Protein AF-F9D6X0-F1 (afdb_monomer_lite)

Structure (mmCIF, N/CA/C/O backbone):
data_AF-F9D6X0-F1
#
_entry.id   AF-F9D6X0-F1
#
loop_
_atom_site.group_PDB
_atom_site.id
_atom_site.type_symbol
_atom_site.label_atom_id
_atom_site.label_alt_id
_atom_site.label_comp_id
_atom_site.label_asym_id
_atom_site.label_entity_id
_atom_site.label_seq_id
_atom_site.pdbx_PDB_ins_code
_atom_site.Cartn_x
_atom_site.Cartn_y
_atom_site.Cartn_z
_atom_site.occupancy
_atom_site.B_iso_or_equiv
_atom_site.auth_seq_id
_atom_site.auth_comp_id
_atom_site.auth_asym_id
_atom_site.auth_atom_id
_atom_site.pdbx_PDB_model_num
ATOM 1 N N . MET A 1 1 ? -23.586 47.865 12.884 1.00 28.66 1 MET A N 1
ATOM 2 C CA . MET A 1 1 ? -23.422 48.313 14.283 1.00 28.66 1 MET A CA 1
ATOM 3 C C . MET A 1 1 ? -22.498 47.342 14.987 1.00 28.66 1 MET A C 1
ATOM 5 O O . MET A 1 1 ? -22.670 46.139 14.866 1.00 28.66 1 MET A O 1
ATOM 9 N N . THR A 1 2 ? -21.475 47.896 15.617 1.00 25.75 2 THR A N 1
ATOM 10 C CA . THR A 1 2 ? -20.322 47.246 16.238 1.00 25.75 2 THR A CA 1
ATOM 11 C C . THR A 1 2 ? -20.750 46.391 17.432 1.00 25.75 2 THR A C 1
ATOM 13 O O . THR A 1 2 ? -21.315 46.924 18.386 1.00 25.75 2 THR A O 1
ATOM 16 N N . PHE A 1 3 ? -20.469 45.086 17.417 1.00 23.34 3 PHE A N 1
ATOM 17 C CA . PHE A 1 3 ? -20.586 44.270 18.626 1.00 23.34 3 PHE A CA 1
ATOM 18 C C . PHE A 1 3 ? -19.371 44.542 19.520 1.00 23.34 3 PHE A C 1
ATOM 20 O O . PHE A 1 3 ? -18.230 44.254 19.158 1.00 23.34 3 PHE A O 1
ATOM 27 N N . LYS A 1 4 ? -19.628 45.164 20.675 1.00 22.50 4 LYS A N 1
ATOM 28 C CA . LYS A 1 4 ? -18.658 45.368 21.754 1.00 22.50 4 LYS A CA 1
ATOM 29 C C . LYS A 1 4 ? -18.227 44.008 22.311 1.00 22.50 4 LYS A C 1
ATOM 31 O O . LYS A 1 4 ? -19.067 43.240 22.768 1.00 22.50 4 LYS A O 1
ATOM 36 N N . LYS A 1 5 ? -16.914 43.755 22.328 1.00 24.41 5 LYS A N 1
ATOM 37 C CA . LYS A 1 5 ? -16.290 42.782 23.233 1.00 24.41 5 LYS A CA 1
ATOM 38 C C . LYS A 1 5 ? -16.561 43.239 24.668 1.00 24.41 5 LYS A C 1
ATOM 40 O O . LYS A 1 5 ? -16.053 44.281 25.074 1.00 24.41 5 LYS A O 1
ATOM 45 N N . SER A 1 6 ? -17.324 42.458 25.420 1.00 21.58 6 SER A N 1
ATOM 46 C CA . SER A 1 6 ? -17.328 42.538 26.879 1.00 21.58 6 SER A CA 1
ATOM 47 C C . SER A 1 6 ? -16.415 41.434 27.394 1.00 21.58 6 SER A C 1
ATOM 49 O O . SER A 1 6 ? -16.789 40.266 27.398 1.00 21.58 6 SER A O 1
ATOM 51 N N . ILE A 1 7 ? -15.194 41.810 27.770 1.00 24.33 7 ILE A N 1
ATOM 52 C CA . ILE A 1 7 ? -14.338 41.000 28.634 1.00 24.33 7 ILE A CA 1
ATOM 53 C C . ILE A 1 7 ? -14.824 41.292 30.053 1.00 24.33 7 ILE A C 1
ATOM 55 O O . ILE A 1 7 ? -14.759 42.437 30.498 1.00 24.33 7 ILE A O 1
ATOM 59 N N . VAL A 1 8 ? -15.348 40.281 30.738 1.00 20.92 8 VAL A N 1
ATOM 60 C CA . VAL A 1 8 ? -15.659 40.366 32.166 1.00 20.92 8 VAL A CA 1
ATOM 61 C C . VAL A 1 8 ? -14.610 39.532 32.888 1.00 20.92 8 VAL A C 1
ATOM 63 O O . VAL A 1 8 ? -14.590 38.313 32.758 1.00 20.92 8 VAL A O 1
ATOM 66 N N . ILE A 1 9 ? -13.703 40.215 33.587 1.00 21.69 9 ILE A N 1
ATOM 67 C CA . ILE A 1 9 ? -12.694 39.621 34.468 1.00 21.69 9 ILE A CA 1
ATOM 68 C C . ILE A 1 9 ? -13.285 39.623 35.875 1.00 21.69 9 ILE A C 1
ATOM 70 O O . ILE A 1 9 ? -13.625 40.686 36.394 1.00 21.69 9 ILE A O 1
ATOM 74 N N . PHE A 1 10 ? -13.378 38.452 36.498 1.00 21.53 10 PHE A N 1
ATOM 75 C CA . PHE A 1 10 ? -13.545 38.344 37.943 1.00 21.53 10 PHE A CA 1
ATOM 76 C C . PHE A 1 10 ? -12.227 37.856 38.538 1.00 21.53 10 PHE A C 1
ATOM 78 O O . PHE A 1 10 ? -11.863 36.693 38.396 1.00 21.53 10 PHE A O 1
ATOM 85 N N . SER A 1 11 ? -11.512 38.761 39.204 1.00 24.12 11 SER A N 1
ATOM 86 C CA . SER A 1 11 ? -10.397 38.411 40.081 1.00 24.12 11 SER A CA 1
ATOM 87 C C . SER A 1 11 ? -10.957 38.191 41.481 1.00 24.12 11 SER A C 1
ATOM 89 O O . SER A 1 11 ? -11.376 39.145 42.136 1.00 24.12 11 SER A O 1
ATOM 91 N N . LEU A 1 12 ? -10.969 36.942 41.945 1.00 21.81 12 LEU A N 1
ATOM 92 C CA . LEU A 1 12 ? -11.219 36.622 43.347 1.00 21.81 12 LEU A CA 1
ATOM 93 C C . LEU A 1 12 ? -9.995 35.892 43.904 1.00 21.81 12 LEU A C 1
ATOM 95 O O . LEU A 1 12 ? -9.824 34.690 43.725 1.00 21.81 12 LEU A O 1
ATOM 99 N N . LEU A 1 13 ? -9.128 36.658 44.569 1.00 24.78 13 LEU A N 1
ATOM 100 C CA . LEU A 1 13 ? -8.065 36.131 45.416 1.00 24.78 13 LEU A CA 1
ATOM 101 C C . LEU A 1 13 ? -8.714 35.573 46.689 1.00 24.78 13 LEU A C 1
ATOM 103 O O . LEU A 1 13 ? -9.189 36.335 47.530 1.00 24.78 13 LEU A O 1
ATOM 107 N N . ILE A 1 14 ? -8.709 34.252 46.850 1.00 22.80 14 ILE A N 1
ATOM 108 C CA . ILE A 1 14 ? -8.888 33.621 48.159 1.00 22.80 14 ILE A CA 1
ATOM 109 C C . ILE A 1 14 ? -7.628 32.805 48.421 1.00 22.80 14 ILE A C 1
ATOM 111 O O . ILE A 1 14 ? -7.392 31.774 47.794 1.00 22.80 14 ILE A O 1
ATOM 115 N N . GLY A 1 15 ? -6.795 33.297 49.340 1.00 24.33 15 GLY A N 1
ATOM 116 C CA . GLY A 1 15 ? -5.693 32.520 49.887 1.00 24.33 15 GLY A CA 1
ATOM 117 C C . GLY A 1 15 ? -6.257 31.272 50.556 1.00 24.33 15 GLY A C 1
ATOM 118 O O . GLY A 1 15 ? -7.020 31.369 51.517 1.00 24.33 15 GLY A O 1
ATOM 119 N N . CYS A 1 16 ? -5.906 30.099 50.040 1.00 24.83 16 CYS A N 1
ATOM 120 C CA . CYS A 1 16 ? -6.274 28.845 50.675 1.00 24.83 16 CYS A CA 1
ATOM 121 C C . CYS A 1 16 ? -5.326 28.614 51.854 1.00 24.83 16 CYS A C 1
ATOM 123 O O . CYS A 1 16 ? -4.213 28.118 51.702 1.00 24.83 16 CYS A O 1
ATOM 125 N N . ILE A 1 17 ? -5.777 29.008 53.046 1.00 25.31 17 ILE A N 1
ATOM 126 C CA . ILE A 1 17 ? -5.298 28.420 54.294 1.00 25.31 17 ILE A CA 1
ATOM 127 C C . ILE A 1 17 ? -5.676 26.940 54.225 1.00 25.31 17 ILE A C 1
ATOM 129 O O . ILE A 1 17 ? -6.843 26.604 54.011 1.00 25.31 17 ILE A O 1
ATOM 133 N N . GLY A 1 18 ? -4.675 26.072 54.367 1.00 33.41 18 GLY A N 1
ATOM 134 C CA . GLY A 1 18 ? -4.860 24.631 54.394 1.00 33.41 18 GLY A CA 1
ATOM 135 C C . GLY A 1 18 ? -5.941 24.241 55.396 1.00 33.41 18 GLY A C 1
ATOM 136 O O . GLY A 1 18 ? -5.842 24.520 56.590 1.00 33.41 18 GLY A O 1
ATOM 137 N N . SER A 1 19 ? -6.970 23.570 54.899 1.00 26.70 19 SER A N 1
ATOM 138 C CA . SER A 1 19 ? -7.817 22.719 55.717 1.00 26.70 19 SER A CA 1
ATOM 139 C C . SER A 1 19 ? -7.906 21.369 55.020 1.00 26.70 19 SER A C 1
ATOM 141 O O . SER A 1 19 ? -8.426 21.237 53.916 1.00 26.70 19 SER A O 1
ATOM 143 N N . ASN A 1 20 ? -7.313 20.371 55.674 1.00 36.53 20 ASN A N 1
ATOM 144 C CA . ASN A 1 20 ? -7.509 18.964 55.370 1.00 36.53 20 ASN A CA 1
ATOM 145 C C . ASN A 1 20 ? -9.011 18.671 55.472 1.00 36.53 20 ASN A C 1
ATOM 147 O O . ASN A 1 20 ? -9.556 18.639 56.574 1.00 36.53 20 ASN A O 1
ATOM 151 N N . ALA A 1 21 ? -9.677 18.475 54.338 1.00 25.70 21 ALA A N 1
ATOM 152 C CA . ALA A 1 21 ? -11.082 18.087 54.275 1.00 25.70 21 ALA A CA 1
ATOM 153 C C . ALA A 1 21 ? -11.259 16.935 53.272 1.00 25.70 21 ALA A C 1
ATOM 155 O O . ALA A 1 21 ? -11.656 17.096 52.122 1.00 25.70 21 ALA A O 1
ATOM 156 N N . VAL A 1 22 ? -10.825 15.767 53.746 1.00 36.66 22 VAL A N 1
ATOM 157 C CA . VAL A 1 22 ? -11.460 14.442 53.666 1.00 36.66 22 VAL A CA 1
ATOM 158 C C . VAL A 1 22 ? -12.636 14.318 52.682 1.00 36.66 22 VAL A C 1
ATOM 160 O O . VAL A 1 22 ? -13.744 14.741 52.997 1.00 36.66 22 VAL A O 1
ATOM 163 N N . ALA A 1 23 ? -12.369 13.694 51.524 1.00 32.81 23 ALA A N 1
ATOM 164 C CA . ALA A 1 23 ? -13.237 12.750 50.788 1.00 32.81 23 ALA A CA 1
ATOM 165 C C . ALA A 1 23 ? -12.714 12.553 49.345 1.00 32.81 23 ALA A C 1
ATOM 167 O O . ALA A 1 23 ? -13.373 12.964 48.395 1.00 32.81 23 ALA A O 1
ATOM 168 N N . SER A 1 24 ? -11.479 12.074 49.163 1.00 41.03 24 SER A N 1
ATOM 169 C CA . SER A 1 24 ? -10.978 11.497 47.897 1.00 41.03 24 SER A CA 1
ATOM 170 C C . SER A 1 24 ? -9.622 10.840 48.118 1.00 41.03 24 SER A C 1
ATOM 172 O O . SER A 1 24 ? -8.829 11.342 48.911 1.00 41.03 24 SER A O 1
ATOM 174 N N . ASP A 1 25 ? -9.346 9.783 47.368 1.00 50.22 25 ASP A N 1
ATOM 175 C CA . ASP A 1 25 ? -8.192 8.887 47.525 1.00 50.22 25 ASP A CA 1
ATOM 176 C C . ASP A 1 25 ? -6.862 9.503 47.044 1.00 50.22 25 ASP A C 1
ATOM 178 O O . ASP A 1 25 ? -5.804 8.889 47.143 1.00 50.22 25 ASP A O 1
ATOM 182 N N . TRP A 1 26 ? -6.899 10.734 46.525 1.00 52.34 26 TRP A N 1
ATOM 183 C CA . TRP A 1 26 ? -5.724 11.474 46.075 1.00 52.34 26 TRP A CA 1
ATOM 184 C C . TRP A 1 26 ? -5.146 12.320 47.210 1.00 52.34 26 TRP A C 1
ATOM 186 O O . TRP A 1 26 ? -5.727 13.329 47.618 1.00 52.34 26 TRP A O 1
ATOM 196 N N . THR A 1 27 ? -3.981 11.920 47.710 1.00 54.62 27 THR A N 1
ATOM 197 C CA . THR A 1 27 ? -3.202 12.676 48.694 1.00 54.62 27 THR A CA 1
ATOM 198 C C . THR A 1 27 ? -2.110 13.481 47.999 1.00 54.62 27 THR A C 1
ATOM 200 O O . THR A 1 27 ? -1.422 12.965 47.122 1.00 54.62 27 THR A O 1
ATOM 203 N N . TYR A 1 28 ? -1.918 14.740 48.407 1.00 52.75 28 TYR A N 1
ATOM 204 C CA . TYR A 1 28 ? -0.677 15.447 48.091 1.00 52.75 28 TYR A CA 1
ATOM 205 C C . TYR A 1 28 ? 0.494 14.670 48.693 1.00 52.75 28 TYR A C 1
ATOM 207 O O . TYR A 1 28 ? 0.448 14.293 49.866 1.00 52.75 28 TYR A O 1
ATOM 215 N N . ASP A 1 29 ? 1.526 14.438 47.891 1.00 43.31 29 ASP A N 1
ATOM 216 C CA . ASP A 1 29 ? 2.738 13.763 48.339 1.00 43.31 29 ASP A CA 1
ATOM 217 C C . ASP A 1 29 ? 3.574 14.749 49.175 1.00 43.31 29 ASP A C 1
ATOM 219 O O . ASP A 1 29 ? 4.211 15.647 48.630 1.00 43.31 29 ASP A O 1
ATOM 223 N N . GLU A 1 30 ? 3.530 14.576 50.501 1.00 43.91 30 GLU A N 1
ATOM 224 C CA . GLU A 1 30 ? 4.391 15.202 51.522 1.00 43.91 30 GLU A CA 1
ATOM 225 C C . GLU A 1 30 ? 4.347 16.748 51.676 1.00 43.91 30 GLU A C 1
ATOM 227 O O . GLU A 1 30 ? 3.860 17.479 50.812 1.00 43.91 30 GLU A O 1
ATOM 232 N N . PRO A 1 31 ? 4.761 17.310 52.839 1.00 42.66 31 PRO A N 1
ATOM 233 C CA . PRO A 1 31 ? 4.579 18.731 53.104 1.00 42.66 31 PRO A CA 1
ATOM 234 C C . PRO A 1 31 ? 5.580 19.531 52.268 1.00 42.66 31 PRO A C 1
ATOM 236 O O . PRO A 1 31 ? 6.753 19.631 52.623 1.00 42.66 31 PRO A O 1
ATOM 239 N N . PHE A 1 32 ? 5.092 20.122 51.173 1.00 42.97 32 PHE A N 1
ATOM 240 C CA . PHE A 1 32 ? 5.781 21.084 50.306 1.00 42.97 32 PHE A CA 1
ATOM 241 C C . PHE A 1 32 ? 6.223 22.334 51.095 1.00 42.97 32 PHE A C 1
ATOM 243 O O . PHE A 1 32 ? 5.662 23.425 50.987 1.00 42.97 32 PHE A O 1
ATOM 250 N N . ILE A 1 33 ? 7.241 22.180 51.937 1.00 34.88 33 ILE A N 1
ATOM 251 C CA . ILE A 1 33 ? 7.906 23.260 52.651 1.00 34.88 33 ILE A CA 1
ATOM 252 C C . ILE A 1 33 ? 9.120 23.652 51.814 1.00 34.88 33 ILE A C 1
ATOM 254 O O . ILE A 1 33 ? 10.137 22.972 51.821 1.00 34.88 33 ILE A O 1
ATOM 258 N N . ARG A 1 34 ? 9.000 24.816 51.167 1.00 37.56 34 ARG A N 1
ATOM 259 C CA . ARG A 1 34 ? 10.080 25.591 50.533 1.00 37.56 34 ARG A CA 1
ATOM 260 C C . ARG A 1 34 ? 10.763 24.903 49.349 1.00 37.56 34 ARG A C 1
ATOM 262 O O . ARG A 1 34 ? 11.782 24.251 49.522 1.00 37.56 34 ARG A O 1
ATOM 269 N N . GLN A 1 35 ? 10.322 25.237 48.143 1.00 32.78 35 GLN A N 1
ATOM 270 C CA . GLN A 1 35 ? 11.227 25.613 47.052 1.00 32.78 35 GLN A CA 1
ATOM 271 C C . GLN A 1 35 ? 10.434 26.339 45.959 1.00 32.78 35 GLN A C 1
ATOM 273 O O . GLN A 1 35 ? 9.209 26.270 45.917 1.00 32.78 35 GLN A O 1
ATOM 278 N N . TYR A 1 36 ? 11.133 27.179 45.204 1.00 38.91 36 TYR A N 1
ATOM 279 C CA . TYR A 1 36 ? 10.582 28.177 44.293 1.00 38.91 36 TYR A CA 1
ATOM 280 C C . TYR A 1 36 ? 9.903 27.509 43.094 1.00 38.91 36 TYR A C 1
ATOM 282 O O . TYR A 1 36 ? 10.573 27.182 42.123 1.00 38.91 36 TYR A O 1
ATOM 290 N N . PHE A 1 37 ? 8.585 27.324 43.153 1.00 38.94 37 PHE A N 1
ATOM 291 C CA . PHE A 1 37 ? 7.806 26.856 42.008 1.00 38.94 37 PHE A CA 1
ATOM 292 C C . PHE A 1 37 ? 7.196 28.037 41.260 1.00 38.94 37 PHE A C 1
ATOM 294 O O . PHE A 1 37 ? 6.640 28.958 41.869 1.00 38.94 37 PHE A O 1
ATOM 301 N N . THR A 1 38 ? 7.262 27.988 39.934 1.00 41.62 38 THR A N 1
ATOM 302 C CA . THR A 1 38 ? 6.378 28.759 39.064 1.00 41.62 38 THR A CA 1
ATOM 303 C C . THR A 1 38 ? 4.961 28.216 39.249 1.00 41.62 38 THR A C 1
ATOM 305 O O . THR A 1 38 ? 4.689 27.034 39.054 1.00 41.62 38 THR A O 1
ATOM 308 N N . SER A 1 39 ? 4.045 29.064 39.711 1.00 40.72 39 SER A N 1
ATOM 309 C CA . SER A 1 39 ? 2.626 28.729 39.765 1.00 40.72 39 SER A CA 1
ATOM 310 C C . SER A 1 39 ? 1.973 29.118 38.444 1.00 40.72 39 SER A C 1
ATOM 312 O O . SER A 1 39 ? 2.031 30.275 38.025 1.00 40.72 39 SER A O 1
ATOM 314 N N . ALA A 1 40 ? 1.329 28.153 37.791 1.00 40.56 40 ALA A N 1
ATOM 315 C CA . ALA A 1 40 ? 0.510 28.410 36.615 1.00 40.56 40 ALA A CA 1
ATOM 316 C C . ALA A 1 40 ? -0.967 28.304 36.997 1.00 40.56 40 ALA A C 1
ATOM 318 O O . ALA A 1 40 ? -1.393 27.321 37.605 1.00 40.56 40 ALA A O 1
ATOM 319 N N . ASN A 1 41 ? -1.748 29.324 36.638 1.00 40.59 41 ASN A N 1
ATOM 320 C CA . ASN A 1 41 ? -3.203 29.258 36.706 1.00 40.59 41 ASN A CA 1
ATOM 321 C C . ASN A 1 41 ? -3.722 28.749 35.369 1.00 40.59 41 ASN A C 1
ATOM 323 O O . ASN A 1 41 ? -3.592 29.426 34.345 1.00 40.59 41 ASN A O 1
ATOM 327 N N . LEU A 1 42 ? -4.314 27.563 35.408 1.00 43.94 42 LEU A N 1
ATOM 328 C CA . LEU A 1 42 ? -4.931 26.928 34.263 1.00 43.94 42 LEU A CA 1
ATOM 329 C C . LEU A 1 42 ? -6.436 27.187 34.295 1.00 43.94 42 LEU A C 1
ATOM 331 O O . LEU A 1 42 ? -7.105 26.870 35.282 1.00 43.94 42 LEU A O 1
ATOM 335 N N . ILE A 1 43 ? -6.962 27.761 33.216 1.00 41.31 43 ILE A N 1
ATOM 336 C CA . ILE A 1 43 ? -8.406 27.863 32.998 1.00 41.31 43 ILE A CA 1
ATOM 337 C C . ILE A 1 43 ? -8.842 26.600 32.274 1.00 41.31 43 ILE A C 1
ATOM 339 O O . ILE A 1 43 ? -8.393 26.351 31.157 1.00 41.31 43 ILE A O 1
ATOM 343 N N . ILE A 1 44 ? -9.722 25.831 32.907 1.00 47.44 44 ILE A N 1
ATOM 344 C CA . ILE A 1 44 ? -10.270 24.595 32.357 1.00 47.44 44 ILE A CA 1
ATOM 345 C C . ILE A 1 44 ? -11.758 24.775 32.146 1.00 47.44 44 ILE A C 1
ATOM 347 O O . ILE A 1 44 ? -12.506 24.992 33.097 1.00 47.44 44 ILE A O 1
ATOM 351 N N . GLU A 1 45 ? -12.185 24.652 30.897 1.00 48.69 45 GLU A N 1
ATOM 352 C CA . GLU A 1 45 ? -13.597 24.647 30.558 1.00 48.69 45 GLU A CA 1
ATOM 353 C C . GLU A 1 45 ? -14.116 23.208 30.502 1.00 48.69 45 GLU A C 1
ATOM 355 O O . GLU A 1 45 ? -13.745 22.427 29.626 1.00 48.69 45 GLU A O 1
ATOM 360 N N . LEU A 1 46 ? -14.977 22.849 31.452 1.00 47.78 46 LEU A N 1
ATOM 361 C CA . LEU A 1 46 ? -15.595 21.532 31.501 1.00 47.78 46 LEU A CA 1
ATOM 362 C C . LEU A 1 46 ? -16.875 21.527 30.667 1.00 47.78 46 LEU A C 1
ATOM 364 O O . LEU A 1 46 ? -17.880 22.137 31.039 1.00 47.78 46 LEU A O 1
ATOM 368 N N . ARG A 1 47 ? -16.856 20.816 29.540 1.00 44.78 47 ARG A N 1
ATOM 369 C CA . ARG A 1 47 ? -18.040 20.616 28.699 1.00 44.78 47 ARG A CA 1
ATOM 370 C C . ARG A 1 47 ? -18.256 19.126 28.464 1.00 44.78 47 ARG A C 1
ATOM 372 O O . ARG A 1 47 ? -17.544 18.528 27.666 1.00 44.78 47 ARG A O 1
ATOM 379 N N . ASP A 1 48 ? -19.247 18.554 29.146 1.00 41.19 48 ASP A N 1
ATOM 380 C CA . ASP A 1 48 ? -19.839 17.274 28.756 1.00 41.19 48 ASP A CA 1
ATOM 381 C C . ASP A 1 48 ? -21.051 17.552 27.863 1.00 41.19 48 ASP A C 1
ATOM 383 O O . ASP A 1 48 ? -21.836 18.465 28.127 1.00 41.19 48 ASP A O 1
ATOM 387 N N . GLY A 1 49 ? -21.174 16.791 26.783 1.00 40.00 49 GLY A N 1
ATOM 388 C CA . GLY A 1 49 ? -21.898 17.088 25.552 1.00 40.00 49 GLY A CA 1
ATOM 389 C C . GLY A 1 49 ? -23.383 17.439 25.636 1.00 40.00 49 GLY A C 1
ATOM 390 O O . GLY A 1 49 ? -23.958 17.609 24.570 1.00 40.00 49 GLY A O 1
ATOM 391 N N . LEU A 1 50 ? -23.996 17.581 26.820 1.00 34.34 50 LEU A N 1
ATOM 392 C CA . LEU A 1 50 ? -25.288 18.254 27.069 1.00 34.34 50 LEU A CA 1
ATOM 393 C C . LEU A 1 50 ? -25.641 18.433 28.569 1.00 34.34 50 LEU A C 1
ATOM 395 O O . LEU A 1 50 ? -26.735 18.912 28.877 1.00 34.34 50 LEU A O 1
ATOM 399 N N . LYS A 1 51 ? -24.753 18.097 29.515 1.00 36.66 51 LYS A N 1
ATOM 400 C CA . LYS A 1 51 ? -24.959 18.343 30.952 1.00 36.66 51 LYS A CA 1
ATOM 401 C C . LYS A 1 51 ? -23.883 19.290 31.467 1.00 36.66 51 LYS A C 1
ATOM 403 O O . LYS A 1 51 ? -22.699 19.104 31.204 1.00 36.66 51 LYS A O 1
ATOM 408 N N . LEU A 1 52 ? -24.297 20.289 32.252 1.00 40.84 52 LEU A N 1
ATOM 409 C CA . LEU A 1 52 ? -23.379 20.854 33.235 1.00 40.84 52 LEU A CA 1
ATOM 410 C C . LEU A 1 52 ? -22.869 19.670 34.066 1.00 40.84 52 LEU A C 1
ATOM 412 O O . LEU A 1 52 ? -23.684 18.861 34.516 1.00 40.84 52 LEU A O 1
ATOM 416 N N . LEU A 1 53 ? -21.556 19.563 34.276 1.00 41.97 53 LEU A N 1
ATOM 417 C CA . LEU A 1 53 ? -21.033 18.743 35.365 1.00 41.97 53 LEU A CA 1
ATOM 418 C C . LEU A 1 53 ? -21.510 19.401 36.668 1.00 41.97 53 LEU A C 1
ATOM 420 O O . LEU A 1 53 ? -20.832 20.237 37.253 1.00 41.97 53 LEU A O 1
ATOM 424 N N . THR A 1 54 ? -22.751 19.112 37.057 1.00 41.81 54 THR A N 1
ATOM 425 C CA . THR A 1 54 ? -23.340 19.541 38.320 1.00 41.81 54 THR A CA 1
ATOM 426 C C . THR A 1 54 ? -23.035 18.468 39.336 1.00 41.81 54 THR A C 1
ATOM 428 O O . THR A 1 54 ? -23.549 17.358 39.218 1.00 41.81 54 THR A O 1
ATOM 431 N N . GLY A 1 55 ? -22.197 18.802 40.305 1.00 47.78 55 GLY A N 1
ATOM 432 C CA . GLY A 1 55 ? -21.801 17.873 41.347 1.00 47.78 55 GLY A CA 1
ATOM 433 C C . GLY A 1 55 ? -20.421 18.186 41.906 1.00 47.78 55 GLY A C 1
ATOM 434 O O . GLY A 1 55 ? -19.681 19.005 41.355 1.00 47.78 55 GLY A O 1
ATOM 435 N N . ASN A 1 56 ? -20.079 17.520 43.001 1.00 51.56 56 ASN A N 1
ATOM 436 C CA . ASN A 1 56 ? -18.761 17.546 43.624 1.00 51.56 56 ASN A CA 1
ATOM 437 C C . ASN A 1 56 ? -17.774 16.710 42.791 1.00 51.56 56 ASN A C 1
ATOM 439 O O . ASN A 1 56 ? -17.362 15.625 43.194 1.00 51.56 56 ASN A O 1
ATOM 443 N N . VAL A 1 57 ? -17.400 17.200 41.610 1.00 52.78 57 VAL A N 1
ATOM 444 C CA . VAL A 1 57 ? -16.303 16.620 40.819 1.00 52.78 57 VAL A CA 1
ATOM 445 C C . VAL A 1 57 ? -14.976 17.000 41.473 1.00 52.78 57 VAL A C 1
ATOM 447 O O . VAL A 1 57 ? -14.863 18.087 42.043 1.00 52.78 57 VAL A O 1
ATOM 450 N N . LYS A 1 58 ? -13.953 16.145 41.371 1.00 59.53 58 LYS A N 1
ATOM 451 C CA . LYS A 1 58 ? -12.570 16.528 41.687 1.00 59.53 58 LYS A CA 1
ATOM 452 C C . LYS A 1 58 ? -11.681 16.380 40.470 1.00 59.53 58 LYS A C 1
ATOM 454 O O . LYS A 1 58 ? -11.689 15.356 39.795 1.00 59.53 58 LYS A O 1
ATOM 459 N N . LEU A 1 59 ? -10.900 17.417 40.209 1.00 63.41 59 LEU A N 1
ATOM 460 C CA . LEU A 1 59 ? -9.927 17.437 39.130 1.00 63.41 59 LEU A CA 1
ATOM 461 C C . LEU A 1 59 ? -8.526 17.467 39.724 1.00 63.41 59 LEU A C 1
ATOM 463 O O . LEU A 1 59 ? -8.243 18.335 40.549 1.00 63.41 59 LEU A O 1
ATOM 467 N N . GLY A 1 60 ? -7.665 16.559 39.270 1.00 63.31 60 GLY A N 1
ATOM 468 C CA . GLY A 1 60 ? -6.270 16.470 39.680 1.00 63.31 60 GLY A CA 1
ATOM 469 C C . GLY A 1 60 ? -5.343 16.555 38.475 1.00 63.31 60 GLY A C 1
ATOM 470 O O . GLY A 1 60 ? -5.561 15.882 37.467 1.00 63.31 60 GLY A O 1
ATOM 471 N N . ALA A 1 61 ? -4.309 17.381 38.578 1.00 61.84 61 ALA A N 1
ATOM 472 C CA . ALA A 1 61 ? -3.175 17.379 37.664 1.00 61.84 61 ALA A CA 1
ATOM 473 C C . ALA A 1 61 ? -2.045 16.553 38.276 1.00 61.84 61 ALA A C 1
ATOM 475 O O . ALA A 1 61 ? -1.726 16.717 39.456 1.00 61.84 61 ALA A O 1
ATOM 476 N N . PHE A 1 62 ? -1.437 15.691 37.475 1.00 58.00 62 PHE A N 1
ATOM 477 C CA . PHE A 1 62 ? -0.418 14.745 37.896 1.00 58.00 62 PHE A CA 1
ATOM 478 C C . PHE A 1 62 ? 0.811 14.863 37.005 1.00 58.00 62 PHE A C 1
ATOM 480 O O . PHE A 1 62 ? 0.688 14.901 35.791 1.00 58.00 62 PHE A O 1
ATOM 487 N N . CYS A 1 63 ? 2.000 14.850 37.595 1.00 58.84 63 CYS A N 1
ATOM 488 C CA . CYS A 1 63 ? 3.225 14.526 36.871 1.00 58.84 63 CYS A CA 1
ATOM 489 C C . CYS A 1 63 ? 3.571 13.083 37.240 1.00 58.84 63 CYS A C 1
ATOM 491 O O . CYS A 1 63 ? 3.861 12.804 38.408 1.00 58.84 63 CYS A O 1
ATOM 493 N N . HIS A 1 64 ? 3.502 12.163 36.275 1.00 66.19 64 HIS A N 1
ATOM 494 C CA . HIS A 1 64 ? 3.531 10.720 36.540 1.00 66.19 64 HIS A CA 1
ATOM 495 C C . HIS A 1 64 ? 2.436 10.319 37.558 1.00 66.19 64 HIS A C 1
ATOM 497 O O . HIS A 1 64 ? 1.241 10.445 37.280 1.00 66.19 64 HIS A O 1
ATOM 503 N N . ASP A 1 65 ? 2.837 9.890 38.758 1.00 62.78 65 ASP A N 1
ATOM 504 C CA . ASP A 1 65 ? 1.939 9.500 39.851 1.00 62.78 65 ASP A CA 1
ATOM 505 C C . ASP A 1 65 ? 1.809 10.575 40.942 1.00 62.78 65 ASP A C 1
ATOM 507 O O . ASP A 1 65 ? 1.073 10.392 41.910 1.00 62.78 65 ASP A O 1
ATOM 511 N N . LYS A 1 66 ? 2.490 11.720 40.792 1.00 59.56 66 LYS A N 1
ATOM 512 C CA . LYS A 1 66 ? 2.512 12.788 41.801 1.00 59.56 66 LYS A CA 1
ATOM 513 C C . LYS A 1 66 ? 1.462 13.848 41.514 1.00 59.56 66 LYS A C 1
ATOM 515 O O . LYS A 1 66 ? 1.507 14.491 40.467 1.00 59.56 66 LYS A O 1
ATOM 520 N N . LEU A 1 67 ? 0.576 14.095 42.477 1.00 61.84 67 LEU A N 1
ATOM 521 C CA . LEU A 1 67 ? -0.430 15.155 42.401 1.00 61.84 67 LEU A CA 1
ATOM 522 C C . LEU A 1 67 ? 0.226 16.543 42.517 1.00 61.84 67 LEU A C 1
ATOM 524 O O . LEU A 1 67 ? 0.883 16.857 43.510 1.00 61.84 67 LEU A O 1
ATOM 528 N N . ARG A 1 68 ? 0.037 17.378 41.494 1.00 60.84 68 ARG A N 1
ATOM 529 C CA . ARG A 1 68 ? 0.613 18.729 41.355 1.00 60.84 68 ARG A CA 1
ATOM 530 C C . ARG A 1 68 ? -0.378 19.857 41.620 1.00 60.84 68 ARG A C 1
ATOM 532 O O . ARG A 1 68 ? 0.027 20.988 41.875 1.00 60.84 68 ARG A O 1
ATOM 539 N N . GLY A 1 69 ? -1.665 19.542 41.576 1.00 61.28 69 GLY A N 1
ATOM 540 C CA . GLY A 1 69 ? -2.751 20.440 41.937 1.00 61.28 69 GLY A CA 1
ATOM 541 C C . GLY A 1 69 ? -4.068 19.681 41.910 1.00 61.28 69 GLY A C 1
ATOM 542 O O . GLY A 1 69 ? -4.303 18.888 41.000 1.00 61.28 69 GLY A O 1
ATOM 543 N N . VAL A 1 70 ? -4.926 19.913 42.898 1.00 61.41 70 VAL A N 1
ATOM 544 C CA . VAL A 1 70 ? -6.300 19.400 42.915 1.00 61.41 70 VAL A CA 1
ATOM 545 C C . VAL A 1 70 ? -7.259 20.527 43.227 1.00 61.41 70 VAL A C 1
ATOM 547 O O . VAL A 1 70 ? -7.003 21.340 44.114 1.00 61.41 70 VAL A O 1
ATOM 550 N N . GLN A 1 71 ? -8.381 20.542 42.521 1.00 63.00 71 GLN A N 1
ATOM 551 C CA . GLN A 1 71 ? -9.482 21.438 42.821 1.00 63.00 71 GLN A CA 1
ATOM 552 C C . GLN A 1 71 ? -10.770 20.634 42.931 1.00 63.00 71 GLN A C 1
ATOM 554 O O . GLN A 1 71 ? -11.061 19.774 42.098 1.00 63.00 71 GLN A O 1
ATOM 559 N N . THR A 1 72 ? -11.545 20.937 43.973 1.00 56.62 72 THR A N 1
ATOM 560 C CA . THR A 1 72 ? -12.952 20.534 44.070 1.00 56.62 72 THR A CA 1
ATOM 561 C C . THR A 1 72 ? -13.773 21.725 43.584 1.00 56.62 72 THR A C 1
ATOM 563 O O . THR A 1 72 ? -14.047 22.637 44.368 1.00 56.62 72 THR A O 1
ATOM 566 N N . PRO A 1 73 ? -14.051 21.837 42.279 1.00 52.31 73 PRO A N 1
ATOM 567 C CA . PRO A 1 73 ? -14.832 22.940 41.753 1.00 52.31 73 PRO A CA 1
ATOM 568 C C . PRO A 1 73 ? -16.215 23.009 42.401 1.00 52.31 73 PRO A C 1
ATOM 570 O O . PRO A 1 73 ? -16.957 22.033 42.447 1.00 52.31 73 PRO A O 1
ATOM 573 N N . ASN A 1 74 ? -16.600 24.208 42.829 1.00 50.53 74 ASN A N 1
ATOM 574 C CA . ASN A 1 74 ? -18.006 24.536 42.992 1.00 50.53 74 ASN A CA 1
ATOM 575 C C . ASN A 1 74 ? -18.466 25.044 41.622 1.00 50.53 74 ASN A C 1
ATOM 577 O O . ASN A 1 74 ? -18.203 26.194 41.274 1.00 50.53 74 ASN A O 1
ATOM 581 N N . VAL A 1 75 ? -19.022 24.153 40.795 1.00 51.16 75 VAL A N 1
ATOM 582 C CA . VAL A 1 75 ? -19.282 24.398 39.364 1.00 51.16 75 VAL A CA 1
ATOM 583 C C . VAL A 1 75 ? -20.505 25.310 39.186 1.00 51.16 75 VAL A C 1
ATOM 585 O O . VAL A 1 75 ? -21.550 24.917 38.673 1.00 51.16 75 VAL A O 1
ATOM 588 N N . ARG A 1 76 ? -20.396 26.562 39.630 1.00 43.53 76 ARG A N 1
ATOM 589 C CA . ARG A 1 76 ? -21.145 27.659 39.021 1.00 43.53 76 ARG A CA 1
ATOM 590 C C . ARG A 1 76 ? -20.249 28.172 37.899 1.00 43.53 76 ARG A C 1
ATOM 592 O O . ARG A 1 76 ? -19.135 28.593 38.164 1.00 43.53 76 ARG A O 1
ATOM 599 N N . ASP A 1 77 ? -20.719 28.052 36.660 1.00 47.88 77 ASP A N 1
ATOM 600 C CA . ASP A 1 77 ? -20.127 28.642 35.445 1.00 47.88 77 ASP A CA 1
ATOM 601 C C . ASP A 1 77 ? -19.137 27.785 34.619 1.00 47.88 77 ASP A C 1
ATOM 603 O O . ASP A 1 77 ? -18.544 28.305 33.680 1.00 47.88 77 ASP A O 1
ATOM 607 N N . ASN A 1 78 ? -19.021 26.466 34.858 1.00 49.25 78 ASN A N 1
ATOM 608 C CA . ASN A 1 78 ? -18.277 25.491 34.014 1.00 49.25 78 ASN A CA 1
ATOM 609 C C . ASN A 1 78 ? -16.775 25.768 33.794 1.00 49.25 78 ASN A C 1
ATOM 611 O O . ASN A 1 78 ? -16.125 25.073 33.009 1.00 49.25 78 ASN A O 1
ATOM 615 N N . ILE A 1 79 ? -16.219 26.756 34.490 1.00 49.75 79 ILE A N 1
ATOM 616 C CA . ILE A 1 79 ? -14.810 27.126 34.436 1.00 49.75 79 ILE A CA 1
ATOM 617 C C . ILE A 1 79 ? -14.167 26.760 35.769 1.00 49.75 79 ILE A C 1
ATOM 619 O O . ILE A 1 79 ? -14.621 27.190 36.830 1.00 49.75 79 ILE A O 1
ATOM 623 N N . ILE A 1 80 ? -13.094 25.977 35.709 1.00 52.53 80 ILE A N 1
ATOM 624 C CA . ILE A 1 80 ? -12.274 25.640 36.869 1.00 52.53 80 ILE A CA 1
ATOM 625 C C . ILE A 1 80 ? -10.940 26.349 36.736 1.00 52.53 80 ILE A C 1
ATOM 627 O O . ILE A 1 80 ? -10.256 26.223 35.723 1.00 52.53 80 ILE A O 1
ATOM 631 N N . TYR A 1 81 ? -10.566 27.049 37.799 1.00 50.69 81 TYR A N 1
ATOM 632 C CA . TYR A 1 81 ? -9.213 27.542 37.989 1.00 50.69 81 TYR A CA 1
ATOM 633 C C . TYR A 1 81 ? -8.436 26.485 38.762 1.00 50.69 81 TYR A C 1
ATOM 635 O O . TYR A 1 81 ? -8.761 26.199 39.918 1.00 50.69 81 TYR A O 1
ATOM 643 N N . LEU A 1 82 ? -7.448 25.882 38.106 1.00 55.34 82 LEU A N 1
ATOM 644 C CA . LEU A 1 82 ? -6.526 24.951 38.744 1.00 55.34 82 LEU A CA 1
ATOM 645 C C . LEU A 1 82 ? -5.150 25.603 38.819 1.00 55.34 82 LEU A C 1
ATOM 647 O O . LEU A 1 82 ? -4.566 25.953 37.793 1.00 55.34 82 LEU A O 1
ATOM 651 N N . THR A 1 83 ? -4.635 25.762 40.034 1.00 54.06 83 THR A N 1
ATOM 652 C CA . THR A 1 83 ? -3.234 26.128 40.236 1.00 54.06 83 THR A CA 1
ATOM 653 C C . THR A 1 83 ? -2.414 24.849 40.271 1.00 54.06 83 THR A C 1
ATOM 655 O O . THR A 1 83 ? -2.688 23.959 41.077 1.00 54.06 83 THR A O 1
ATOM 658 N N . ILE A 1 84 ? -1.431 24.756 39.381 1.00 55.12 84 ILE A N 1
ATOM 659 C CA . ILE A 1 84 ? -0.496 23.632 39.323 1.00 55.12 84 ILE A CA 1
ATOM 660 C C . ILE A 1 84 ? 0.908 24.093 39.705 1.00 55.12 84 ILE A C 1
ATOM 662 O O . ILE A 1 84 ? 1.307 25.224 39.409 1.00 55.12 84 ILE A O 1
ATOM 666 N N . HIS A 1 85 ? 1.644 23.197 40.356 1.00 54.84 85 HIS A N 1
ATOM 667 C CA . HIS A 1 85 ? 3.058 23.361 40.675 1.00 54.84 85 HIS A CA 1
ATOM 668 C C . HIS A 1 85 ? 3.878 22.388 39.828 1.00 54.84 85 HIS A C 1
ATOM 670 O O . HIS A 1 85 ? 3.611 21.188 39.856 1.00 54.84 85 HIS A O 1
ATOM 676 N N . GLY A 1 86 ? 4.865 22.884 39.088 1.00 52.72 86 GLY A N 1
ATOM 677 C CA . GLY A 1 86 ? 5.729 22.047 38.257 1.00 52.72 86 GLY A CA 1
ATOM 678 C C . GLY A 1 86 ? 7.083 22.692 37.999 1.00 52.72 86 GLY A C 1
ATOM 679 O O . GLY A 1 86 ? 7.305 23.849 38.364 1.00 52.72 86 GLY A O 1
ATOM 680 N N . GLU A 1 87 ? 7.974 21.919 37.392 1.00 51.50 87 GLU A N 1
ATOM 681 C CA . GLU A 1 87 ? 9.275 22.372 36.887 1.00 51.50 87 GLU A CA 1
ATOM 682 C C . GLU A 1 87 ? 9.252 22.446 35.351 1.00 51.50 87 GLU A C 1
ATOM 684 O O . GLU A 1 87 ? 8.350 21.903 34.703 1.00 51.50 87 GLU A O 1
ATOM 689 N N . ASP A 1 88 ? 10.233 23.136 34.765 1.00 46.28 88 ASP A N 1
ATOM 690 C CA . ASP A 1 88 ? 10.431 23.150 33.314 1.00 46.28 88 ASP A CA 1
ATOM 691 C C . ASP A 1 88 ? 10.558 21.698 32.794 1.00 46.28 88 ASP A C 1
ATOM 693 O O . ASP A 1 88 ? 11.158 20.840 33.441 1.00 46.28 88 ASP A O 1
ATOM 697 N N . ASP A 1 89 ? 9.979 21.424 31.622 1.00 49.34 89 ASP A N 1
ATOM 698 C CA . ASP A 1 89 ? 10.015 20.130 30.916 1.00 49.34 89 ASP A CA 1
ATOM 699 C C . ASP A 1 89 ? 9.256 18.939 31.554 1.00 49.34 89 ASP A C 1
ATOM 701 O O . ASP A 1 89 ? 9.393 17.800 31.095 1.00 49.34 89 ASP A O 1
ATOM 705 N N . GLU A 1 90 ? 8.387 19.158 32.549 1.00 50.19 90 GLU A N 1
ATOM 706 C CA . GLU A 1 90 ? 7.498 18.097 33.060 1.00 50.19 90 GLU A CA 1
ATOM 707 C C . GLU A 1 90 ? 6.302 17.798 32.122 1.00 50.19 90 GLU A C 1
ATOM 709 O O . GLU A 1 90 ? 5.637 18.700 31.606 1.00 50.19 90 GLU A O 1
ATOM 714 N N . VAL A 1 91 ? 5.969 16.507 31.957 1.00 52.09 91 VAL A N 1
ATOM 715 C CA . VAL A 1 91 ? 4.745 16.043 31.272 1.00 52.09 91 VAL A CA 1
ATOM 716 C C . VAL A 1 91 ? 3.630 15.855 32.299 1.00 52.09 91 VAL A C 1
ATOM 718 O O . VAL A 1 91 ? 3.784 15.096 33.258 1.00 52.09 91 VAL A O 1
ATOM 721 N N . MET A 1 92 ? 2.500 16.527 32.080 1.00 54.06 92 MET A N 1
ATOM 722 C CA . MET A 1 92 ? 1.355 16.517 32.993 1.00 54.06 92 MET A CA 1
ATOM 723 C C . MET A 1 92 ? 0.188 15.688 32.442 1.00 54.06 92 MET A C 1
ATOM 725 O O . MET A 1 92 ? -0.307 15.958 31.351 1.00 54.06 92 MET A O 1
ATOM 729 N N . ASP A 1 93 ? -0.295 14.740 33.240 1.00 55.72 93 ASP A N 1
ATOM 730 C CA . ASP A 1 93 ? -1.532 13.985 33.046 1.00 55.72 93 ASP A CA 1
ATOM 731 C C . ASP A 1 93 ? -2.670 14.603 33.870 1.00 55.72 93 ASP A C 1
ATOM 733 O O . ASP A 1 93 ? -2.483 14.991 35.024 1.00 55.72 93 ASP A O 1
ATOM 737 N N . PHE A 1 94 ? -3.887 14.641 33.327 1.00 60.78 94 PHE A N 1
ATOM 738 C CA . PHE A 1 94 ? -5.059 15.124 34.062 1.00 60.78 94 PHE A CA 1
ATOM 739 C C . PHE A 1 94 ? -5.994 13.962 34.381 1.00 60.78 94 PHE A C 1
ATOM 741 O O . PHE A 1 94 ? -6.288 13.127 33.525 1.00 60.78 94 PHE A O 1
ATOM 748 N N . ARG A 1 95 ? -6.478 13.897 35.620 1.00 59.31 95 ARG A N 1
ATOM 749 C CA . ARG A 1 95 ? -7.414 12.862 36.074 1.00 59.31 95 ARG A CA 1
ATOM 750 C C . ARG A 1 95 ? -8.660 13.527 36.642 1.00 59.31 95 ARG A C 1
ATOM 752 O O . ARG A 1 95 ? -8.571 14.544 37.335 1.00 59.31 95 ARG A O 1
ATOM 759 N N . VAL A 1 96 ? -9.823 12.961 36.337 1.00 59.03 96 VAL A N 1
ATOM 760 C CA . VAL A 1 96 ? -11.127 13.449 36.803 1.00 59.03 96 VAL A CA 1
ATOM 761 C C . VAL A 1 96 ? -11.780 12.362 37.640 1.00 59.03 96 VAL A C 1
ATOM 763 O O . VAL A 1 96 ? -12.023 11.269 37.135 1.00 59.03 96 VAL A O 1
ATOM 766 N N . LEU A 1 97 ? -12.079 12.670 38.900 1.00 51.59 97 LEU A N 1
ATOM 767 C CA . LEU A 1 97 ? -12.836 11.803 39.796 1.00 51.59 97 LEU A CA 1
ATOM 768 C C . LEU A 1 97 ? -14.287 12.287 39.846 1.00 51.59 97 LEU A C 1
ATOM 770 O O . LEU A 1 97 ? -14.560 13.441 40.202 1.00 51.59 97 LEU A O 1
ATOM 774 N N . LEU A 1 98 ? -15.204 11.411 39.451 1.00 53.62 98 LEU A N 1
ATOM 775 C CA . LEU A 1 98 ? -16.640 11.675 39.408 1.00 53.62 98 LEU A CA 1
ATOM 776 C C . LEU A 1 98 ? -17.304 11.370 40.761 1.00 53.62 98 LEU A C 1
ATOM 778 O O . LEU A 1 98 ? -16.737 10.685 41.610 1.00 53.62 98 LEU A O 1
ATOM 782 N N . GLU A 1 99 ? -18.528 11.870 40.960 1.00 50.50 99 GLU A N 1
ATOM 783 C CA . GLU A 1 99 ? -19.290 11.662 42.205 1.00 50.50 99 GLU A CA 1
ATOM 784 C C . GLU A 1 99 ? -19.563 10.183 42.519 1.00 50.50 99 GLU A C 1
ATOM 786 O O . GLU A 1 99 ? -19.733 9.822 43.681 1.00 50.50 99 GLU A O 1
ATOM 791 N N . ASP A 1 100 ? -19.597 9.328 41.496 1.00 45.50 100 ASP A N 1
ATOM 792 C CA . ASP A 1 100 ? -19.799 7.883 41.626 1.00 45.50 100 ASP A CA 1
ATOM 793 C C . ASP A 1 100 ? -18.516 7.113 42.001 1.00 45.50 100 ASP A C 1
ATOM 795 O O . ASP A 1 100 ? -18.548 5.889 42.124 1.00 45.50 100 ASP A O 1
ATOM 799 N N . GLY A 1 101 ? -17.397 7.820 42.206 1.00 42.62 101 GLY A N 1
ATOM 800 C CA . GLY A 1 101 ? -16.090 7.242 42.523 1.00 42.62 101 GLY A CA 1
ATOM 801 C C . GLY A 1 101 ? -15.298 6.775 41.300 1.00 42.62 101 GLY A C 1
ATOM 802 O O . GLY A 1 101 ? -14.203 6.240 41.457 1.00 42.62 101 GLY A O 1
ATOM 803 N N . THR A 1 102 ? -15.813 6.980 40.085 1.00 45.56 102 THR A N 1
ATOM 804 C CA . THR A 1 102 ? -15.113 6.613 38.850 1.00 45.56 102 THR A CA 1
ATOM 805 C C . THR A 1 102 ? -14.007 7.617 38.537 1.00 45.56 102 THR A C 1
ATOM 807 O O . THR A 1 102 ? -14.254 8.822 38.431 1.00 45.56 102 THR A O 1
ATOM 810 N N . GLU A 1 103 ? -12.792 7.115 38.320 1.00 46.59 103 GLU A N 1
ATOM 811 C CA . GLU A 1 103 ? -11.661 7.898 37.824 1.00 46.59 103 GLU A CA 1
ATOM 812 C C . GLU A 1 103 ? -11.573 7.795 36.294 1.00 46.59 103 GLU A C 1
ATOM 814 O O . GLU A 1 103 ? -11.538 6.701 35.729 1.00 46.59 103 GLU A O 1
ATOM 819 N N . ARG A 1 104 ? -11.523 8.941 35.609 1.00 52.12 104 ARG A N 1
ATOM 820 C CA . ARG A 1 104 ? -11.244 9.034 34.170 1.00 52.12 104 ARG A CA 1
ATOM 821 C C . ARG A 1 104 ? -9.880 9.678 33.950 1.00 52.12 104 ARG A C 1
ATOM 823 O O . ARG A 1 104 ? -9.645 10.799 34.407 1.00 52.12 104 ARG A O 1
ATOM 830 N N . GLN A 1 105 ? -8.997 8.993 33.224 1.00 48.12 105 GLN A N 1
ATOM 831 C CA . GLN A 1 105 ? -7.678 9.512 32.864 1.00 48.12 105 GLN A CA 1
ATOM 832 C C . GLN A 1 105 ? -7.737 10.218 31.505 1.00 48.12 105 GLN A C 1
ATOM 834 O O . GLN A 1 105 ? -8.137 9.638 30.499 1.00 48.12 105 GLN A O 1
ATOM 839 N N . LEU A 1 106 ? -7.316 11.478 31.479 1.00 49.38 106 LEU A N 1
ATOM 840 C CA . LEU A 1 106 ? -7.204 12.302 30.285 1.00 49.38 106 LEU A CA 1
ATOM 841 C C . LEU A 1 106 ? -5.717 12.489 29.968 1.00 49.38 106 LEU A C 1
ATOM 843 O O . LEU A 1 106 ? -5.027 13.270 30.627 1.00 49.38 106 LEU A O 1
ATOM 847 N N . ARG A 1 107 ? -5.206 11.761 28.970 1.00 40.78 107 ARG A N 1
ATOM 848 C CA . ARG A 1 107 ? -3.797 11.861 28.570 1.00 40.78 107 ARG A CA 1
ATOM 849 C C . ARG A 1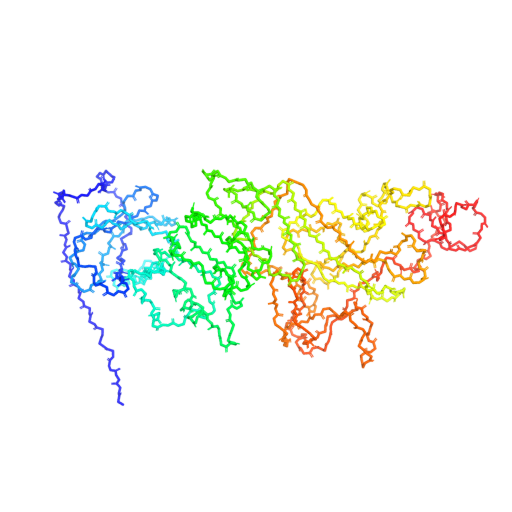 107 ? -3.628 12.988 27.546 1.00 40.78 107 ARG A C 1
ATOM 851 O O . ARG A 1 107 ? -4.055 12.852 26.402 1.00 40.78 107 ARG A O 1
ATOM 858 N N . TYR A 1 108 ? -2.995 14.084 27.958 1.00 44.00 108 TYR A N 1
ATOM 859 C CA . TYR A 1 108 ? -2.593 15.190 27.084 1.00 44.00 108 TYR A CA 1
ATOM 860 C C . TYR A 1 108 ? -1.089 15.409 27.220 1.00 44.00 108 TYR A C 1
ATOM 862 O O . TYR A 1 108 ? -0.565 15.432 28.326 1.00 44.00 108 TYR A O 1
ATOM 870 N N . THR A 1 109 ? -0.384 15.599 26.107 1.00 34.91 109 THR A N 1
ATOM 871 C CA . THR A 1 109 ? 1.024 16.006 26.149 1.00 34.91 109 THR A CA 1
ATOM 872 C C . THR A 1 109 ? 1.090 17.529 26.170 1.00 34.91 109 THR A C 1
ATOM 874 O O . THR A 1 109 ? 0.699 18.184 25.206 1.00 34.91 109 THR A O 1
ATOM 877 N N . TYR A 1 110 ? 1.566 18.087 27.279 1.00 40.12 110 TYR A N 1
ATOM 878 C CA . TYR A 1 110 ? 1.953 19.491 27.395 1.00 40.12 110 TYR A CA 1
ATOM 879 C C . TYR A 1 110 ? 3.484 19.583 27.370 1.00 40.12 110 TYR A C 1
ATOM 881 O O . TYR A 1 110 ? 4.154 18.724 27.940 1.00 40.12 110 TYR A O 1
ATOM 889 N N . THR A 1 111 ? 4.038 20.602 26.712 1.00 32.81 111 THR A N 1
ATOM 890 C CA . THR A 1 111 ? 5.479 20.893 26.725 1.00 32.81 111 THR A CA 1
ATOM 891 C C . THR A 1 111 ? 5.672 22.325 27.198 1.00 32.81 111 THR A C 1
ATOM 893 O O . THR A 1 111 ? 5.120 23.255 26.608 1.00 32.81 111 THR A O 1
ATOM 896 N N . TYR A 1 112 ? 6.437 22.502 28.272 1.00 36.84 112 TYR A N 1
ATOM 897 C CA . TYR A 1 112 ? 6.858 23.816 28.735 1.00 36.84 112 TYR A CA 1
ATOM 898 C C . TYR A 1 112 ? 7.881 24.370 27.733 1.00 36.84 112 TYR A C 1
ATOM 900 O O . TYR A 1 112 ? 8.851 23.696 27.411 1.00 36.84 112 TYR A O 1
ATOM 908 N N . ILE A 1 113 ? 7.670 25.573 27.200 1.00 28.52 113 ILE A N 1
ATOM 909 C CA . ILE A 1 113 ? 8.709 26.282 26.442 1.00 28.52 113 ILE A CA 1
ATOM 910 C C . ILE A 1 113 ? 9.072 27.494 27.293 1.00 28.52 113 ILE A C 1
ATOM 912 O O . ILE A 1 113 ? 8.340 28.484 27.308 1.00 28.52 113 ILE A O 1
ATOM 916 N N . SER A 1 114 ? 10.143 27.387 28.079 1.00 28.64 114 SER A N 1
ATOM 917 C CA . SER A 1 114 ? 10.577 28.477 28.952 1.00 28.64 114 SER A CA 1
ATOM 918 C C . SER A 1 114 ? 11.227 29.606 28.148 1.00 28.64 114 SER A C 1
ATOM 920 O O . SER A 1 114 ? 11.946 29.367 27.175 1.00 28.64 114 SER A O 1
ATOM 922 N N . ASN A 1 115 ? 10.947 30.852 28.553 1.00 26.02 115 ASN A N 1
ATOM 923 C CA . ASN A 1 115 ? 11.974 31.839 28.935 1.00 26.02 115 ASN A CA 1
ATOM 924 C C . ASN A 1 115 ? 11.466 33.269 29.171 1.00 26.02 115 ASN A C 1
ATOM 926 O O . ASN A 1 115 ? 12.286 34.134 29.452 1.00 26.02 115 ASN A O 1
ATOM 930 N N . ASP A 1 116 ? 10.160 33.535 29.176 1.00 25.11 116 ASP A N 1
ATOM 931 C CA . ASP A 1 116 ? 9.668 34.836 29.636 1.00 25.11 116 ASP A CA 1
ATOM 932 C C . ASP A 1 116 ? 8.840 34.682 30.910 1.00 25.11 116 ASP A C 1
ATOM 934 O O . ASP A 1 116 ? 7.667 34.305 30.900 1.00 25.11 116 ASP A O 1
ATOM 938 N N . MET A 1 117 ? 9.474 35.019 32.037 1.00 30.38 117 MET A N 1
ATOM 939 C CA . MET A 1 117 ? 8.756 35.496 33.212 1.00 30.38 117 MET A CA 1
ATOM 940 C C . MET A 1 117 ? 7.828 36.632 32.770 1.00 30.38 117 MET A C 1
ATOM 942 O O . MET A 1 117 ? 8.282 37.751 32.535 1.00 30.38 117 MET A O 1
ATOM 946 N N . VAL A 1 118 ? 6.524 36.379 32.715 1.00 27.70 118 VAL A N 1
ATOM 947 C CA . VAL A 1 118 ? 5.527 37.450 32.686 1.00 27.70 118 VAL A CA 1
ATOM 948 C C . VAL A 1 118 ? 4.721 37.342 33.963 1.00 27.70 118 VAL A C 1
ATOM 950 O O . VAL A 1 118 ? 3.991 36.382 34.197 1.00 27.70 118 VAL A O 1
ATOM 953 N N . GLY A 1 119 ? 4.944 38.327 34.828 1.00 28.30 119 GLY A N 1
ATOM 954 C CA . GLY A 1 119 ? 4.265 38.457 36.099 1.00 28.30 119 GLY A CA 1
ATOM 955 C C . GLY A 1 119 ? 2.747 38.395 35.956 1.00 28.30 119 GLY A C 1
ATOM 956 O O . GLY A 1 119 ? 2.179 38.917 35.008 1.00 28.30 119 GLY A O 1
ATOM 957 N N . TRP A 1 120 ? 2.134 37.764 36.951 1.00 32.22 120 TRP A N 1
ATOM 958 C CA . TRP A 1 120 ? 0.891 38.152 37.620 1.00 32.22 120 TRP A CA 1
ATOM 959 C C . TRP A 1 120 ? -0.408 38.425 36.838 1.00 32.22 120 TRP A C 1
ATOM 961 O O . TRP A 1 120 ? -1.432 38.467 37.507 1.00 32.22 120 TRP A O 1
ATOM 971 N N . ASP A 1 121 ? -0.458 38.509 35.504 1.00 30.62 121 ASP A N 1
ATOM 972 C CA . ASP A 1 121 ? -1.649 39.060 34.828 1.00 30.62 121 ASP A CA 1
ATOM 973 C C . ASP A 1 121 ? -2.139 38.344 33.555 1.00 30.62 121 ASP A C 1
ATOM 975 O O . ASP A 1 121 ? -3.051 38.846 32.897 1.00 30.62 121 ASP A O 1
ATOM 979 N N . ILE A 1 122 ? -1.633 37.156 33.190 1.00 31.73 122 ILE A N 1
ATOM 980 C CA . ILE A 1 122 ? -2.188 36.421 32.033 1.00 31.73 122 ILE A CA 1
ATOM 981 C C . ILE A 1 122 ? -2.385 34.931 32.364 1.00 31.73 122 ILE A C 1
ATOM 983 O O . ILE A 1 122 ? -1.431 34.157 32.290 1.00 31.73 122 ILE A O 1
ATOM 987 N N . PRO A 1 123 ? -3.602 34.494 32.748 1.00 35.19 123 PRO A N 1
ATOM 988 C CA . PRO A 1 123 ? -3.896 33.074 32.900 1.00 35.19 123 PRO A CA 1
ATOM 989 C C . PRO A 1 123 ? -3.825 32.371 31.540 1.00 35.19 123 PRO A C 1
ATOM 991 O O . PRO A 1 123 ? -4.310 32.885 30.528 1.00 35.19 123 PRO A O 1
ATOM 994 N N . TRP A 1 124 ? -3.235 31.178 31.522 1.00 35.22 124 TRP A N 1
ATOM 995 C CA . TRP A 1 124 ? -3.196 30.344 30.328 1.00 35.22 124 TRP A CA 1
ATOM 996 C C . TRP A 1 124 ? -4.585 29.738 30.138 1.00 35.22 124 TRP A C 1
ATOM 998 O O . TRP A 1 124 ? -5.108 29.039 31.011 1.00 35.22 124 TRP A O 1
ATOM 1008 N N . GLN A 1 125 ? -5.206 30.027 28.997 1.00 33.81 125 GLN A N 1
ATOM 1009 C CA . GLN A 1 125 ? -6.478 29.425 28.629 1.00 33.81 125 GLN A CA 1
ATOM 1010 C C . GLN A 1 125 ? -6.205 28.158 27.818 1.00 33.81 125 GLN A C 1
ATOM 1012 O O . GLN A 1 125 ? -5.896 28.233 26.630 1.00 33.81 125 GLN A O 1
ATOM 1017 N N . MET A 1 126 ? -6.327 26.990 28.452 1.00 33.38 126 MET A N 1
ATOM 1018 C CA . MET A 1 126 ? -6.385 25.721 27.731 1.00 33.38 126 MET A CA 1
ATOM 1019 C C . MET A 1 126 ? -7.845 25.323 27.570 1.00 33.38 126 MET A C 1
ATOM 1021 O O . MET A 1 126 ? -8.539 25.006 28.532 1.00 33.38 126 MET A O 1
ATOM 1025 N N . ASN A 1 127 ? -8.310 25.287 26.326 1.00 32.97 127 ASN A N 1
ATOM 1026 C CA . ASN A 1 127 ? -9.542 24.578 26.023 1.00 32.97 127 ASN A CA 1
ATOM 1027 C C . ASN A 1 127 ? -9.224 23.086 26.117 1.00 32.97 127 ASN A C 1
ATOM 1029 O O . ASN A 1 127 ? -8.727 22.489 25.159 1.00 32.97 127 ASN A O 1
ATOM 1033 N N . LEU A 1 128 ? -9.490 22.485 27.275 1.00 32.66 128 LEU A N 1
ATOM 1034 C CA . LEU A 1 128 ? -9.652 21.044 27.353 1.00 32.66 128 LEU A CA 1
ATOM 1035 C C . LEU A 1 128 ? -10.915 20.721 26.557 1.00 32.66 128 LEU A C 1
ATOM 1037 O O . LEU A 1 128 ? -12.029 20.730 27.072 1.00 32.66 128 LEU A O 1
ATOM 1041 N N . PHE A 1 129 ? -10.742 20.485 25.256 1.00 30.09 129 PHE A N 1
ATOM 1042 C CA . PHE A 1 129 ? -11.721 19.732 24.499 1.00 30.09 129 PHE A CA 1
ATOM 1043 C C . PHE A 1 129 ? -11.745 18.371 25.159 1.00 30.09 129 PHE A C 1
ATOM 1045 O O . PHE A 1 129 ? -10.882 17.547 24.858 1.00 30.09 129 PHE A O 1
ATOM 1052 N N . GLY A 1 130 ? -12.686 18.178 26.090 1.00 29.80 130 GLY A N 1
ATOM 1053 C CA . GLY A 1 130 ? -13.017 16.863 26.604 1.00 29.80 130 GLY A CA 1
ATOM 1054 C C . GLY A 1 130 ? -13.001 15.908 25.428 1.00 29.80 130 GLY A C 1
ATOM 1055 O O . GLY A 1 130 ? -13.471 16.280 24.345 1.00 29.80 130 GLY A O 1
ATOM 1056 N N . LEU A 1 131 ? -12.347 14.760 25.625 1.00 28.31 131 LEU A N 1
ATOM 1057 C CA . LEU A 1 131 ? -12.410 13.616 24.733 1.00 28.31 131 LEU A CA 1
ATOM 1058 C C . LEU A 1 131 ? -13.664 13.731 23.870 1.00 28.31 131 LEU A C 1
ATOM 1060 O O . LEU A 1 131 ? -14.778 13.633 24.386 1.00 28.31 131 LEU A O 1
ATOM 1064 N N . LYS A 1 132 ? -13.507 13.926 22.558 1.00 30.75 132 LYS A N 1
ATOM 1065 C CA . LYS A 1 132 ? -14.598 13.610 21.637 1.00 30.75 132 LYS A CA 1
ATOM 1066 C C . LYS A 1 132 ? -14.657 12.083 21.529 1.00 30.75 132 LYS A C 1
ATOM 1068 O O . LYS A 1 132 ? -14.523 11.514 20.458 1.00 30.75 132 LYS A O 1
ATOM 1073 N N . ALA A 1 133 ? -14.782 11.442 22.686 1.00 29.98 133 ALA A N 1
ATOM 1074 C CA . ALA A 1 133 ? -15.390 10.160 22.849 1.00 29.98 133 ALA A CA 1
ATOM 1075 C C . ALA A 1 133 ? -16.795 10.374 22.296 1.00 29.98 133 ALA A C 1
ATOM 1077 O O . ALA A 1 133 ? -17.552 11.211 22.800 1.00 29.98 133 ALA A O 1
ATOM 1078 N N . VAL A 1 134 ? -17.085 9.763 21.154 1.00 31.30 134 VAL A N 1
ATOM 1079 C CA . VAL A 1 134 ? -18.414 9.871 20.567 1.00 31.30 134 VAL A CA 1
ATOM 1080 C C . VAL A 1 134 ? -19.363 9.099 21.484 1.00 31.30 134 VAL A C 1
ATOM 1082 O O . VAL A 1 134 ? -19.506 7.894 21.345 1.00 31.30 134 VAL A O 1
ATOM 1085 N N . ASP A 1 135 ? -19.919 9.790 22.480 1.00 29.66 135 ASP A N 1
ATOM 1086 C CA . ASP A 1 135 ? -20.790 9.232 23.516 1.00 29.66 135 ASP A CA 1
ATOM 1087 C C . ASP A 1 135 ? -22.231 9.138 23.002 1.00 29.66 135 ASP A C 1
ATOM 1089 O O . ASP A 1 135 ? -23.038 10.060 23.128 1.00 29.66 135 ASP A O 1
ATOM 1093 N N . VAL A 1 136 ? -22.566 8.030 22.349 1.00 30.09 136 VAL A N 1
ATOM 1094 C CA . VAL A 1 136 ? -23.934 7.799 21.881 1.00 30.09 136 VAL A CA 1
ATOM 1095 C C . VAL A 1 136 ? -24.727 7.104 22.982 1.00 30.09 136 VAL A C 1
ATOM 1097 O O . VAL A 1 136 ? -24.937 5.900 22.952 1.00 30.09 136 VAL A O 1
ATOM 1100 N N . ASN A 1 137 ? -25.181 7.848 23.990 1.00 28.28 137 ASN A N 1
ATOM 1101 C CA . ASN A 1 137 ? -25.934 7.234 25.084 1.00 28.28 137 ASN A CA 1
ATOM 1102 C C . ASN A 1 137 ? -27.436 7.022 24.775 1.00 28.28 137 ASN A C 1
ATOM 1104 O O . ASN A 1 137 ? -28.141 7.912 24.294 1.00 28.28 137 ASN A O 1
ATOM 1108 N N . ASN A 1 138 ? -27.896 5.806 25.102 1.00 31.09 138 ASN A N 1
ATOM 1109 C CA . ASN A 1 138 ? -29.255 5.280 25.349 1.00 31.09 138 ASN A CA 1
ATOM 1110 C C . ASN A 1 138 ? -30.427 5.610 24.407 1.00 31.09 138 ASN A C 1
ATOM 1112 O O . ASN A 1 138 ? -31.598 5.516 24.778 1.00 31.09 138 ASN A O 1
ATOM 1116 N N . GLY A 1 139 ? -30.121 5.947 23.166 1.00 29.64 139 GLY A N 1
ATOM 1117 C CA . GLY A 1 139 ? -31.127 6.295 22.173 1.00 29.64 139 GLY A CA 1
ATOM 1118 C C . GLY A 1 139 ? -30.644 7.440 21.319 1.00 29.64 139 GLY A C 1
ATOM 1119 O O . GLY A 1 139 ? -31.353 8.424 21.151 1.00 29.64 139 GLY A O 1
ATOM 1120 N N . GLY A 1 140 ? -29.432 7.304 20.783 1.00 30.91 140 GLY A N 1
ATOM 1121 C CA . GLY A 1 140 ? -29.097 7.938 19.536 1.00 30.91 140 GLY A CA 1
ATOM 1122 C C . GLY A 1 140 ? -29.316 9.440 19.470 1.00 30.91 140 GLY A C 1
ATOM 1123 O O . GLY A 1 140 ? -30.275 9.871 18.839 1.00 30.91 140 GLY A O 1
ATOM 1124 N N . MET A 1 141 ? -28.399 10.239 20.001 1.00 28.12 141 MET A N 1
ATOM 1125 C CA . MET A 1 141 ? -28.221 11.618 19.547 1.00 28.12 141 MET A CA 1
ATOM 1126 C C . MET A 1 141 ? -26.777 12.071 19.779 1.00 28.12 141 MET A C 1
ATOM 1128 O O . MET A 1 141 ? -26.463 12.676 20.793 1.00 28.12 141 MET A O 1
ATOM 1132 N N . TYR A 1 142 ? -25.930 11.890 18.765 1.00 31.61 142 TYR A N 1
ATOM 1133 C CA . TYR A 1 142 ? -25.051 12.972 18.334 1.00 31.61 142 TYR A CA 1
ATOM 1134 C C . TYR A 1 142 ? -25.487 13.403 16.934 1.00 31.61 142 TYR A C 1
ATOM 1136 O O . TYR A 1 142 ? -25.058 12.862 15.921 1.00 31.61 142 TYR A O 1
ATOM 1144 N N . SER A 1 143 ? -26.309 14.451 16.879 1.00 28.09 143 SER A N 1
ATOM 1145 C CA . SER A 1 143 ? -25.965 15.532 15.968 1.00 28.09 143 SER A CA 1
ATOM 1146 C C . SER A 1 143 ? -24.717 16.169 16.569 1.00 28.09 143 SER A C 1
ATOM 1148 O O . SER A 1 143 ? -24.806 16.974 17.502 1.00 28.09 143 SER A O 1
ATOM 1150 N N . ALA A 1 144 ? -23.534 15.803 16.085 1.00 30.03 144 ALA A N 1
ATOM 1151 C CA . ALA A 1 144 ? -22.434 16.733 16.223 1.00 30.03 144 ALA A CA 1
ATOM 1152 C C . ALA A 1 144 ? -22.946 18.058 15.634 1.00 30.03 144 ALA A C 1
ATOM 1154 O O . ALA A 1 144 ? -23.355 18.107 14.476 1.00 30.03 144 ALA A O 1
ATOM 1155 N N . LYS A 1 145 ? -22.967 19.147 16.409 1.00 28.73 145 LYS A N 1
ATOM 1156 C CA . LYS A 1 145 ? -23.209 20.501 15.872 1.00 28.73 145 LYS A CA 1
ATOM 1157 C C . LYS A 1 145 ? -22.062 20.963 14.938 1.00 28.73 145 LYS A C 1
ATOM 1159 O O . LYS A 1 145 ? -21.812 22.153 14.801 1.00 28.73 145 LYS A O 1
ATOM 1164 N N . GLY A 1 146 ? -21.348 20.026 14.313 1.00 41.19 146 GLY A N 1
ATOM 1165 C CA . GLY A 1 146 ? -20.233 20.229 13.405 1.00 41.19 146 GLY A CA 1
ATOM 1166 C C . GLY A 1 146 ? -19.887 18.925 12.688 1.00 41.19 146 GLY A C 1
ATOM 1167 O O . GLY A 1 146 ? -19.997 17.846 13.266 1.00 41.19 146 GLY A O 1
ATOM 1168 N N . SER A 1 147 ? -19.483 19.049 11.429 1.00 52.31 147 SER A N 1
ATOM 1169 C CA . SER A 1 147 ? -19.071 17.936 10.575 1.00 52.31 147 SER A CA 1
ATOM 1170 C C . SER A 1 147 ? -17.902 17.137 11.181 1.00 52.31 147 SER A C 1
ATOM 1172 O O . SER A 1 147 ? -17.028 17.716 11.834 1.00 52.31 147 SER A O 1
ATOM 1174 N N . LEU A 1 148 ? -17.889 15.815 10.980 1.00 61.97 148 LEU A N 1
ATOM 1175 C CA . LEU A 1 148 ? -16.711 14.948 11.137 1.00 61.97 148 LEU A CA 1
ATOM 1176 C C . LEU A 1 148 ? -15.984 14.737 9.799 1.00 61.97 148 LEU A C 1
ATOM 1178 O O . LEU A 1 148 ? -15.089 13.895 9.730 1.00 61.97 148 LEU A O 1
ATOM 1182 N N . ALA A 1 149 ? -16.351 15.493 8.759 1.00 62.78 149 ALA A N 1
ATOM 1183 C CA . ALA A 1 149 ? -15.566 15.585 7.536 1.00 62.78 149 ALA A CA 1
ATOM 1184 C C . ALA A 1 149 ? -14.091 15.849 7.878 1.00 62.78 149 ALA A C 1
ATOM 1186 O O . ALA A 1 149 ? -13.774 16.569 8.830 1.00 62.78 149 ALA A O 1
ATOM 1187 N N . ASP A 1 150 ? -13.207 15.217 7.110 1.00 67.00 150 ASP A N 1
ATOM 1188 C CA . ASP A 1 150 ? -11.749 15.349 7.196 1.00 67.00 150 ASP A CA 1
ATOM 1189 C C . ASP A 1 150 ? -11.101 14.700 8.435 1.00 67.00 150 ASP A C 1
ATOM 1191 O O . ASP A 1 150 ? -9.896 14.826 8.661 1.00 67.00 150 ASP A O 1
ATOM 1195 N N . LYS A 1 151 ? -11.868 13.978 9.263 1.00 72.38 151 LYS A N 1
ATOM 1196 C CA . LYS A 1 151 ? -11.288 13.138 10.320 1.00 72.38 151 LYS A CA 1
ATOM 1197 C C . LYS A 1 151 ? -10.775 11.828 9.736 1.00 72.38 151 LYS A C 1
ATOM 1199 O O . LYS A 1 151 ? -11.450 11.205 8.933 1.00 72.38 151 LYS A O 1
ATOM 1204 N N . GLN A 1 152 ? -9.603 11.396 10.198 1.00 77.44 152 GLN A N 1
ATOM 1205 C CA . GLN A 1 152 ? -8.990 10.136 9.766 1.00 77.44 152 GLN A CA 1
ATOM 1206 C C . GLN A 1 152 ? -9.126 9.012 10.795 1.00 77.44 152 GLN A C 1
ATOM 1208 O O . GLN A 1 152 ? -9.112 7.834 10.440 1.00 77.44 152 GLN A O 1
ATOM 1213 N N . HIS A 1 153 ? -9.315 9.365 12.066 1.00 79.88 153 HIS A N 1
ATOM 1214 C CA . HIS A 1 153 ? -9.422 8.416 13.170 1.00 79.88 153 HIS A CA 1
ATOM 1215 C C . HIS A 1 153 ? -10.689 8.692 13.967 1.00 79.88 153 HIS A C 1
ATOM 1217 O O . HIS A 1 153 ? -10.942 9.834 14.365 1.00 79.88 153 HIS A O 1
ATOM 1223 N N . LEU A 1 154 ? -11.477 7.644 14.195 1.00 74.25 154 LEU A N 1
ATOM 1224 C CA . LEU A 1 154 ? -12.751 7.723 14.902 1.00 74.25 154 LEU A CA 1
ATOM 1225 C C . LEU A 1 154 ? -12.679 6.973 16.239 1.00 74.25 154 LEU A C 1
ATOM 1227 O O . LEU A 1 154 ? -12.847 5.754 16.250 1.00 74.25 154 LEU A O 1
ATOM 1231 N N . PRO A 1 155 ? -12.444 7.669 17.365 1.00 70.50 155 PRO A N 1
ATOM 1232 C CA . PRO A 1 155 ? -12.605 7.087 18.690 1.00 70.50 155 PRO A CA 1
ATOM 1233 C C . PRO A 1 155 ? -14.088 7.021 19.066 1.00 70.50 155 PRO A C 1
ATOM 1235 O O . PRO A 1 155 ? -14.745 8.049 19.250 1.00 70.50 155 PRO A O 1
ATOM 1238 N N . LEU A 1 156 ? -14.624 5.808 19.156 1.00 68.94 156 LEU A N 1
ATOM 1239 C CA . LEU A 1 156 ? -16.012 5.552 19.523 1.00 68.94 156 LEU A CA 1
ATOM 1240 C C . LEU A 1 156 ? -16.079 5.058 20.967 1.00 68.94 156 LEU A C 1
ATOM 1242 O O . LEU A 1 156 ? -15.248 4.256 21.391 1.00 68.94 156 LEU A O 1
ATOM 1246 N N . VAL A 1 157 ? -17.090 5.517 21.708 1.00 62.12 157 VAL A N 1
ATOM 1247 C CA . VAL A 1 157 ? -17.341 5.068 23.084 1.00 62.12 157 VAL A CA 1
ATOM 1248 C C . VAL A 1 157 ? -18.817 4.770 23.310 1.00 62.12 157 VAL A C 1
ATOM 1250 O O . VAL A 1 157 ? -19.670 5.255 22.566 1.00 62.12 157 VAL A O 1
ATOM 1253 N N . GLY A 1 158 ? -19.126 4.006 24.354 1.00 59.19 158 GLY A N 1
ATOM 1254 C CA . GLY A 1 158 ? -20.508 3.693 24.720 1.00 59.19 158 GLY A CA 1
ATOM 1255 C C . GLY A 1 158 ? -21.164 2.691 23.769 1.00 59.19 158 GLY A C 1
ATOM 1256 O O . GLY A 1 158 ? -20.480 1.935 23.080 1.00 59.19 158 GLY A O 1
ATOM 1257 N N . ASP A 1 159 ? -22.494 2.664 23.748 1.00 72.00 159 ASP A N 1
ATOM 1258 C CA . ASP A 1 159 ? -23.265 1.679 22.987 1.00 72.00 159 ASP A CA 1
ATOM 1259 C C . ASP A 1 159 ? -23.585 2.173 21.565 1.00 72.00 159 ASP A C 1
ATOM 1261 O O . ASP A 1 159 ? -24.071 3.285 21.367 1.00 72.00 159 ASP A O 1
ATOM 1265 N N . TRP A 1 160 ? -23.357 1.318 20.566 1.00 76.38 160 TRP A N 1
ATOM 1266 C CA . TRP A 1 160 ? -23.516 1.640 19.146 1.00 76.38 160 TRP A CA 1
ATOM 1267 C C . TRP A 1 160 ? -24.424 0.655 18.421 1.00 76.38 160 TRP A C 1
ATOM 1269 O O . TRP A 1 160 ? -24.117 -0.530 18.305 1.00 76.38 160 TRP A O 1
ATOM 1279 N N . THR A 1 161 ? -25.514 1.161 17.856 1.00 81.06 161 THR A N 1
ATOM 1280 C CA . THR A 1 161 ? -26.440 0.398 17.009 1.00 81.06 161 THR A CA 1
ATOM 1281 C C . THR A 1 161 ? -26.162 0.613 15.517 1.00 81.06 161 THR A C 1
ATOM 1283 O O . THR A 1 161 ? -25.450 1.536 15.110 1.00 81.06 161 THR A O 1
ATOM 1286 N N . ALA A 1 162 ? -26.793 -0.189 14.655 1.00 83.44 162 ALA A N 1
ATOM 1287 C CA . ALA A 1 162 ? -26.751 0.011 13.203 1.00 83.44 162 ALA A CA 1
ATOM 1288 C C . ALA A 1 162 ? -27.225 1.420 12.765 1.00 83.44 162 ALA A C 1
ATOM 1290 O O . ALA A 1 162 ? -26.687 2.007 11.819 1.00 83.44 162 ALA A O 1
ATOM 1291 N N . SER A 1 163 ? -28.208 2.001 13.464 1.00 78.00 163 SER A N 1
ATOM 1292 C CA . SER A 1 163 ? -28.683 3.367 13.198 1.00 78.00 163 SER A CA 1
ATOM 1293 C C . SER A 1 163 ? -27.658 4.430 13.599 1.00 78.00 163 SER A C 1
ATOM 1295 O O . SER A 1 163 ? -27.574 5.477 12.954 1.00 78.00 163 SER A O 1
ATOM 1297 N N . ASP A 1 164 ? -26.845 4.167 14.623 1.00 76.62 164 ASP A N 1
ATOM 1298 C CA . ASP A 1 164 ? -25.749 5.056 15.022 1.00 76.62 164 ASP A CA 1
ATOM 1299 C C . ASP A 1 164 ? -24.640 5.069 13.975 1.00 76.62 164 ASP A C 1
ATOM 1301 O O . ASP A 1 164 ? -24.192 6.142 13.582 1.00 76.62 164 ASP A O 1
ATOM 1305 N N . PHE A 1 165 ? -24.286 3.906 13.426 1.00 79.31 165 PHE A N 1
ATOM 1306 C CA . PHE A 1 165 ? -23.332 3.804 12.316 1.00 79.31 165 PHE A CA 1
ATOM 1307 C C . PHE A 1 165 ? -23.813 4.516 11.043 1.00 79.31 165 PHE A C 1
ATOM 1309 O O . PHE A 1 165 ? -23.009 5.121 10.334 1.00 79.31 165 PHE A O 1
ATOM 1316 N N . THR A 1 166 ? -25.125 4.512 10.777 1.00 80.12 166 THR A N 1
ATOM 1317 C CA . THR A 1 166 ? -25.707 5.285 9.663 1.00 80.12 166 THR A CA 1
ATOM 1318 C C . THR A 1 166 ? -25.498 6.786 9.872 1.00 80.12 166 THR A C 1
ATOM 1320 O O . THR A 1 166 ? -25.021 7.478 8.978 1.00 80.12 166 THR A O 1
ATOM 1323 N N . ARG A 1 167 ? -25.759 7.289 11.083 1.00 74.94 167 ARG A N 1
ATOM 1324 C CA . ARG A 1 167 ? -25.517 8.703 11.410 1.00 74.94 167 ARG A CA 1
ATOM 1325 C C . ARG A 1 167 ? -24.041 9.070 11.431 1.00 74.94 167 ARG A C 1
ATOM 1327 O O . ARG A 1 167 ? -23.688 10.170 11.015 1.00 74.94 167 ARG A O 1
ATOM 1334 N N . LEU A 1 168 ? -23.186 8.164 11.905 1.00 77.06 168 LEU A N 1
ATOM 1335 C CA . LEU A 1 168 ? -21.740 8.349 11.894 1.00 77.06 168 LEU A CA 1
ATOM 1336 C C . LEU A 1 168 ? -21.258 8.554 10.462 1.00 77.06 168 LEU A C 1
ATOM 1338 O O . LEU A 1 168 ? -20.601 9.556 10.195 1.00 77.06 168 LEU A O 1
ATOM 1342 N N . LYS A 1 169 ? -21.679 7.685 9.535 1.00 82.56 169 LYS A N 1
ATOM 1343 C CA . LYS A 1 169 ? -21.408 7.832 8.101 1.00 82.56 169 LYS A CA 1
ATOM 1344 C C . LYS A 1 169 ? -21.818 9.211 7.586 1.00 82.56 169 LYS A C 1
ATOM 1346 O O . LYS A 1 169 ? -20.986 9.898 6.999 1.00 82.56 169 LYS A O 1
ATOM 1351 N N . ASP A 1 170 ? -23.057 9.630 7.836 1.00 78.12 170 ASP A N 1
ATOM 1352 C CA . ASP A 1 170 ? -23.563 10.927 7.368 1.00 78.12 170 ASP A CA 1
ATOM 1353 C C . ASP A 1 170 ? -22.733 12.090 7.931 1.00 78.12 170 ASP A C 1
ATOM 1355 O O . ASP A 1 170 ? -22.404 13.034 7.216 1.00 78.12 170 ASP A O 1
ATOM 1359 N N . SER A 1 171 ? -22.334 12.004 9.202 1.00 69.75 171 SER A N 1
ATOM 1360 C CA . SER A 1 171 ? -21.521 13.032 9.857 1.00 69.75 171 SER A CA 1
ATOM 1361 C C . SER A 1 171 ? -20.059 13.051 9.401 1.00 69.75 171 SER A C 1
ATOM 1363 O O . SER A 1 171 ? -19.441 14.113 9.420 1.00 69.75 171 SER A O 1
ATOM 1365 N N . SER A 1 172 ? -19.511 11.903 9.000 1.00 74.88 172 SER A N 1
ATOM 1366 C CA . SER A 1 172 ? -18.133 11.726 8.518 1.00 74.88 172 SER A CA 1
ATOM 1367 C C . SER A 1 172 ? -17.994 11.927 7.013 1.00 74.88 172 SER A C 1
ATOM 1369 O O . SER A 1 172 ? -16.882 11.882 6.494 1.00 74.88 172 SER A O 1
ATOM 1371 N N . THR A 1 173 ? -19.106 12.120 6.308 1.00 79.88 173 THR A N 1
ATOM 1372 C CA . THR A 1 173 ? -19.101 12.302 4.863 1.00 79.88 173 THR A CA 1
ATOM 1373 C C . THR A 1 173 ? -18.431 13.631 4.514 1.00 79.88 173 THR A C 1
ATOM 1375 O O . THR A 1 173 ? -18.872 14.703 4.934 1.00 79.88 173 THR A O 1
ATOM 1378 N N . GLY A 1 174 ? -17.341 13.544 3.755 1.00 76.44 174 GLY A N 1
ATOM 1379 C CA . GLY A 1 174 ? -16.594 14.680 3.244 1.00 76.44 174 GLY A CA 1
ATOM 1380 C C . GLY A 1 174 ? -17.380 15.479 2.207 1.00 76.44 174 GLY A C 1
ATOM 1381 O O . GLY A 1 174 ? -18.469 15.105 1.765 1.00 76.44 174 GLY A O 1
ATOM 1382 N N . SER A 1 175 ? -16.795 16.596 1.776 1.00 80.44 175 SER A N 1
ATOM 1383 C CA . SER A 1 175 ? -17.386 17.468 0.746 1.00 80.44 175 SER A CA 1
ATOM 1384 C C . SER A 1 175 ? -17.649 16.761 -0.592 1.00 80.44 175 SER A C 1
ATOM 1386 O O . SER A 1 175 ? -18.500 17.196 -1.366 1.00 80.44 175 SER A O 1
ATOM 1388 N N . ASP A 1 176 ? -16.954 15.655 -0.849 1.00 81.38 176 ASP A N 1
ATOM 1389 C CA . ASP A 1 176 ? -17.089 14.815 -2.036 1.00 81.38 176 ASP A CA 1
ATOM 1390 C C . ASP A 1 176 ? -18.158 13.713 -1.912 1.00 81.38 176 ASP A C 1
ATOM 1392 O O . ASP A 1 176 ? -18.311 12.903 -2.829 1.00 81.38 176 ASP A O 1
ATOM 1396 N N . GLY A 1 177 ? -18.895 13.670 -0.798 1.00 84.19 177 GLY A N 1
ATOM 1397 C CA . GLY A 1 177 ? -19.928 12.666 -0.555 1.00 84.19 177 GLY A CA 1
ATOM 1398 C C . GLY A 1 177 ? -19.393 11.300 -0.114 1.00 84.19 177 GLY A C 1
ATOM 1399 O O . GLY A 1 177 ? -20.161 10.337 -0.092 1.00 84.19 177 GLY A O 1
ATOM 1400 N N . THR A 1 178 ? -18.107 11.191 0.237 1.00 87.62 178 THR A N 1
ATOM 1401 C CA . THR A 1 178 ? -17.470 9.930 0.645 1.00 87.62 178 THR A CA 1
ATOM 1402 C C . THR A 1 178 ? -16.980 9.958 2.091 1.00 87.62 178 THR A C 1
ATOM 1404 O O . THR A 1 178 ? -16.830 11.013 2.698 1.00 87.62 178 THR A O 1
ATOM 1407 N N . THR A 1 179 ? -16.697 8.784 2.650 1.00 85.81 179 THR A N 1
ATOM 1408 C CA . THR A 1 179 ? -16.009 8.612 3.941 1.00 85.81 179 THR A CA 1
ATOM 1409 C C . THR A 1 179 ? -14.538 8.228 3.737 1.00 85.81 179 THR A C 1
ATOM 1411 O O . THR A 1 179 ? -13.928 7.620 4.616 1.00 85.81 179 THR A O 1
ATOM 1414 N N . ASP A 1 180 ? -13.964 8.569 2.573 1.00 88.25 180 ASP A N 1
ATOM 1415 C CA . ASP A 1 180 ? -12.646 8.099 2.127 1.00 88.25 180 ASP A CA 1
ATOM 1416 C C . ASP A 1 180 ? -11.497 8.544 3.059 1.00 88.25 180 ASP A C 1
ATOM 1418 O O . ASP A 1 180 ? -10.454 7.890 3.084 1.00 88.25 180 ASP A O 1
ATOM 1422 N N . GLU A 1 181 ? -11.686 9.609 3.843 1.00 84.12 181 GLU A N 1
ATOM 1423 C CA . GLU A 1 181 ? -10.701 10.102 4.817 1.00 84.12 181 GLU A CA 1
ATOM 1424 C C . GLU A 1 181 ? -10.548 9.191 6.040 1.00 84.12 181 GLU A C 1
ATOM 1426 O O . GLU A 1 181 ? -9.491 9.187 6.664 1.00 84.12 181 GLU A O 1
ATOM 1431 N N . ILE A 1 182 ? -11.561 8.389 6.386 1.00 85.94 182 ILE A N 1
ATOM 1432 C CA . ILE A 1 182 ? -11.540 7.559 7.595 1.00 85.94 182 ILE A CA 1
ATOM 1433 C C . ILE A 1 182 ? -10.611 6.353 7.389 1.00 85.94 182 ILE A C 1
ATOM 1435 O O . ILE A 1 182 ? -10.889 5.464 6.582 1.00 85.94 182 ILE A O 1
ATOM 1439 N N . ARG A 1 183 ? -9.527 6.295 8.168 1.00 86.88 183 ARG A N 1
ATOM 1440 C CA . ARG A 1 183 ? -8.477 5.262 8.108 1.00 86.88 183 ARG A CA 1
ATOM 1441 C C . ARG A 1 183 ? -8.543 4.273 9.265 1.00 86.88 183 ARG A C 1
ATOM 1443 O O . ARG A 1 183 ? -8.174 3.108 9.090 1.00 86.88 183 ARG A O 1
ATOM 1450 N N . SER A 1 184 ? -9.009 4.707 10.439 1.00 86.88 184 SER A N 1
ATOM 1451 C CA . SER A 1 184 ? -9.166 3.823 11.597 1.00 86.88 184 SER A CA 1
ATOM 1452 C C . SER A 1 184 ? -10.395 4.117 12.453 1.00 86.88 184 SER A C 1
ATOM 1454 O O . SER A 1 184 ? -10.864 5.254 12.551 1.00 86.88 184 SER A O 1
ATOM 1456 N N . ILE A 1 185 ? -10.889 3.062 13.102 1.00 85.44 185 ILE A N 1
ATOM 1457 C CA . ILE A 1 185 ? -11.968 3.115 14.092 1.00 85.44 185 ILE A CA 1
ATOM 1458 C C . ILE A 1 185 ? -11.444 2.508 15.394 1.00 85.44 185 ILE A C 1
ATOM 1460 O O . ILE A 1 185 ? -10.908 1.403 15.395 1.00 85.44 185 ILE A O 1
ATOM 1464 N N . ASN A 1 186 ? -11.598 3.218 16.505 1.00 79.31 186 ASN A N 1
ATOM 1465 C CA . ASN A 1 186 ? -11.279 2.699 17.828 1.00 79.31 186 ASN A CA 1
ATOM 1466 C C . ASN A 1 186 ? -12.580 2.396 18.580 1.00 79.31 186 ASN A C 1
ATOM 1468 O O . ASN A 1 186 ? -13.391 3.289 18.803 1.00 79.31 186 ASN A O 1
ATOM 1472 N N . LEU A 1 187 ? -12.761 1.127 18.932 1.00 80.56 187 LEU A N 1
ATOM 1473 C CA . LEU A 1 187 ? -13.882 0.552 19.669 1.00 80.56 187 LEU A CA 1
ATOM 1474 C C . LEU A 1 187 ? -13.469 0.049 21.062 1.00 80.56 187 LEU A C 1
ATOM 1476 O O . LEU A 1 187 ? -14.217 -0.701 21.682 1.00 80.56 187 LEU A O 1
ATOM 1480 N N . ALA A 1 188 ? -12.282 0.391 21.569 1.00 74.56 188 ALA A N 1
ATOM 1481 C CA . ALA A 1 188 ? -11.805 -0.099 22.864 1.00 74.56 188 ALA A CA 1
ATOM 1482 C C . ALA A 1 188 ? -12.774 0.242 24.014 1.00 74.56 188 ALA A C 1
ATOM 1484 O O . ALA A 1 188 ? -12.987 -0.566 24.917 1.00 74.56 188 ALA A O 1
ATOM 1485 N N . GLU A 1 189 ? -13.406 1.411 23.949 1.00 65.25 189 GLU A N 1
ATOM 1486 C CA . GLU A 1 189 ? -14.392 1.891 24.924 1.00 65.25 189 GLU A CA 1
ATOM 1487 C C . GLU A 1 189 ? -15.834 1.845 24.389 1.00 65.25 189 GLU A C 1
ATOM 1489 O O . GLU A 1 189 ? -16.750 2.389 25.011 1.00 65.25 189 GLU A O 1
ATOM 1494 N N . ALA A 1 190 ? -16.053 1.205 23.236 1.00 69.62 190 ALA A N 1
ATOM 1495 C CA . ALA A 1 190 ? -17.368 1.061 22.624 1.00 69.62 190 ALA A CA 1
ATOM 1496 C C . ALA A 1 190 ? -17.855 -0.387 22.645 1.00 69.62 190 ALA A C 1
ATOM 1498 O O . ALA A 1 190 ? -17.090 -1.348 22.555 1.00 69.62 190 ALA A O 1
ATOM 1499 N N . ARG A 1 191 ? -19.175 -0.530 22.705 1.00 72.75 191 ARG A N 1
ATOM 1500 C CA . ARG A 1 191 ? -19.878 -1.796 22.551 1.00 72.75 191 ARG A CA 1
ATOM 1501 C C . ARG A 1 191 ? -20.827 -1.687 21.371 1.00 72.75 191 ARG A C 1
ATOM 1503 O O . ARG A 1 191 ? -21.660 -0.790 21.311 1.00 72.75 191 ARG A O 1
ATOM 1510 N N . LEU A 1 192 ? -20.731 -2.623 20.435 1.00 83.31 192 LEU A N 1
ATOM 1511 C CA . LEU A 1 192 ? -21.703 -2.716 19.350 1.00 83.31 192 LEU A CA 1
ATOM 1512 C C . LEU A 1 192 ? -22.907 -3.527 19.838 1.00 83.31 192 LEU A C 1
ATOM 1514 O O . LEU A 1 192 ? -22.750 -4.633 20.360 1.00 83.31 192 LEU A O 1
ATOM 1518 N N . VAL A 1 193 ? -24.100 -2.959 19.696 1.00 82.12 193 VAL A N 1
ATOM 1519 C CA . VAL A 1 193 ? -25.349 -3.485 20.250 1.00 82.12 193 VAL A CA 1
ATOM 1520 C C . VAL A 1 193 ? -26.325 -3.813 19.125 1.00 82.12 193 VAL A C 1
ATOM 1522 O O . VAL A 1 193 ? -26.612 -2.991 18.254 1.00 82.12 193 VAL A O 1
ATOM 1525 N N . GLY A 1 194 ? -26.889 -5.020 19.187 1.00 83.69 194 GLY A N 1
ATOM 1526 C CA . GLY A 1 194 ? -27.837 -5.524 18.198 1.00 83.69 194 GLY A CA 1
ATOM 1527 C C . GLY A 1 194 ? -27.160 -6.092 16.951 1.00 83.69 194 GLY A C 1
ATOM 1528 O O . GLY A 1 194 ? -25.980 -6.434 16.955 1.00 83.69 194 GLY A O 1
ATOM 1529 N N . SER A 1 195 ? -27.941 -6.241 15.883 1.00 83.69 195 SER A N 1
ATOM 1530 C CA . SER A 1 195 ? -27.456 -6.778 14.610 1.00 83.69 195 SER A CA 1
ATOM 1531 C C . SER A 1 195 ? -26.669 -5.730 13.823 1.00 83.69 195 SER A C 1
ATOM 1533 O O . SER A 1 195 ? -27.023 -4.549 13.822 1.00 83.69 195 SER A O 1
ATOM 1535 N N . ALA A 1 196 ? -25.633 -6.182 13.112 1.00 83.25 196 ALA A N 1
ATOM 1536 C CA . ALA A 1 196 ? -24.868 -5.338 12.203 1.00 83.25 196 ALA A CA 1
ATOM 1537 C C . ALA A 1 196 ? -25.765 -4.725 11.106 1.00 83.25 196 ALA A C 1
ATOM 1539 O O . ALA A 1 196 ? -26.758 -5.342 10.700 1.00 83.25 196 ALA A O 1
ATOM 1540 N N . PRO A 1 197 ? -25.426 -3.529 10.586 1.00 83.50 197 PRO A N 1
ATOM 1541 C CA . PRO A 1 197 ? -26.075 -2.997 9.394 1.00 83.50 197 PRO A CA 1
ATOM 1542 C C . PRO A 1 197 ? -25.833 -3.910 8.180 1.00 83.50 197 PRO A C 1
ATOM 1544 O O . PRO A 1 197 ? -24.909 -4.724 8.159 1.00 83.50 197 PRO A O 1
ATOM 1547 N N . SER A 1 198 ? -26.655 -3.751 7.139 1.00 81.88 198 SER A N 1
ATOM 1548 C CA . SER A 1 198 ? -26.479 -4.477 5.875 1.00 81.88 198 SER A CA 1
ATOM 1549 C C . SER A 1 198 ? -25.060 -4.278 5.329 1.00 81.88 198 SER A C 1
ATOM 1551 O O . SER A 1 198 ? -24.660 -3.146 5.068 1.00 81.88 198 SER A O 1
ATOM 1553 N N . GLY A 1 199 ? -24.325 -5.375 5.121 1.00 80.81 199 GLY A N 1
ATOM 1554 C CA . GLY A 1 199 ? -22.932 -5.358 4.655 1.00 80.81 199 GLY A CA 1
ATOM 1555 C C . GLY A 1 199 ? -21.869 -5.321 5.762 1.00 80.81 199 GLY A C 1
ATOM 1556 O O . GLY A 1 199 ? -20.687 -5.263 5.436 1.00 80.81 199 GLY A O 1
ATOM 1557 N N . GLY A 1 200 ? -22.265 -5.352 7.040 1.00 86.88 200 GLY A N 1
ATOM 1558 C CA . GLY A 1 200 ? -21.353 -5.414 8.186 1.00 86.88 200 GLY A CA 1
ATOM 1559 C C . GLY A 1 200 ? -21.042 -4.043 8.791 1.00 86.88 200 GLY A C 1
ATOM 1560 O O . GLY A 1 200 ? -21.292 -2.999 8.183 1.00 86.88 200 GLY A O 1
ATOM 1561 N N . TRP A 1 201 ? -20.481 -4.031 10.004 1.00 85.56 201 TRP A N 1
ATOM 1562 C CA . TRP A 1 201 ? -20.191 -2.807 10.770 1.00 85.56 201 TRP A CA 1
ATOM 1563 C C . TRP A 1 201 ? -19.255 -1.830 10.045 1.00 85.56 201 TRP A C 1
ATOM 1565 O O . TRP A 1 201 ? -19.378 -0.618 10.204 1.00 85.56 201 TRP A O 1
ATOM 1575 N N . LEU A 1 202 ? -18.353 -2.339 9.206 1.00 88.31 202 LEU A N 1
ATOM 1576 C CA . LEU A 1 202 ? -17.349 -1.534 8.503 1.00 88.31 202 LEU A CA 1
ATOM 1577 C C . LEU A 1 202 ? -17.775 -1.118 7.087 1.00 88.31 202 LEU A C 1
ATOM 1579 O O . LEU A 1 202 ? -17.060 -0.374 6.420 1.00 88.31 202 LEU A O 1
ATOM 1583 N N . SER A 1 203 ? -18.950 -1.551 6.620 1.00 87.88 203 SER A N 1
ATOM 1584 C CA . SER A 1 203 ? -19.440 -1.294 5.253 1.00 87.88 203 SER A CA 1
ATOM 1585 C C . SER A 1 203 ? -19.525 0.183 4.872 1.00 87.88 203 SER A C 1
ATOM 1587 O O . SER A 1 203 ? -19.362 0.539 3.706 1.00 87.88 203 SER A O 1
ATOM 1589 N N . ALA A 1 204 ? -19.772 1.053 5.851 1.00 84.50 204 ALA A N 1
ATOM 1590 C CA . ALA A 1 204 ? -19.866 2.493 5.653 1.00 84.50 204 ALA A CA 1
ATOM 1591 C C . ALA A 1 204 ? -18.504 3.191 5.490 1.00 84.50 204 ALA A C 1
ATOM 1593 O O . ALA A 1 204 ? -18.475 4.369 5.125 1.00 84.50 204 ALA A O 1
ATOM 1594 N N . PHE A 1 205 ? -17.397 2.494 5.756 1.00 89.50 205 PHE A N 1
ATOM 1595 C CA . PHE A 1 205 ? -16.054 3.067 5.833 1.00 89.50 205 PHE A CA 1
ATOM 1596 C C . PHE A 1 205 ? -15.059 2.238 5.002 1.00 89.50 205 PHE A C 1
ATOM 1598 O O . PHE A 1 205 ? -14.230 1.510 5.550 1.00 89.50 205 PHE A O 1
ATOM 1605 N N . PRO A 1 206 ? -15.125 2.330 3.661 1.00 89.38 206 PRO A N 1
ATOM 1606 C CA . PRO A 1 206 ? -14.390 1.447 2.752 1.00 89.38 206 PRO A CA 1
ATOM 1607 C C . PRO A 1 206 ? -12.861 1.602 2.810 1.00 89.38 206 PRO A C 1
ATOM 1609 O O . PRO A 1 206 ? -12.152 0.711 2.351 1.00 89.38 206 PRO A O 1
ATOM 1612 N N . ASN A 1 207 ? -12.351 2.700 3.378 1.00 91.25 207 ASN A N 1
ATOM 1613 C CA . ASN A 1 207 ? -10.916 2.958 3.527 1.00 91.25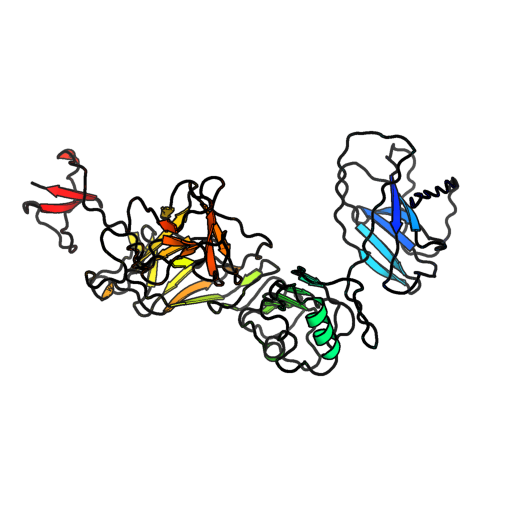 207 ASN A CA 1
ATOM 1614 C C . ASN A 1 207 ? -10.370 2.651 4.930 1.00 91.25 207 ASN A C 1
ATOM 1616 O O . ASN A 1 207 ? -9.169 2.814 5.157 1.00 91.25 207 ASN A O 1
ATOM 1620 N N . VAL A 1 208 ? -11.205 2.161 5.857 1.00 92.75 208 VAL A N 1
ATOM 1621 C CA . VAL A 1 208 ? -10.738 1.756 7.187 1.00 92.75 208 VAL A CA 1
ATOM 1622 C C . VAL A 1 208 ? -9.790 0.574 7.048 1.00 92.75 208 VAL A C 1
ATOM 1624 O O . VAL A 1 208 ? -10.182 -0.516 6.635 1.00 92.75 208 VAL A O 1
ATOM 1627 N N . GLY A 1 209 ? -8.523 0.807 7.381 1.00 94.75 209 GLY A N 1
ATOM 1628 C CA . GLY A 1 209 ? -7.478 -0.211 7.393 1.00 94.75 209 GLY A CA 1
ATOM 1629 C C . GLY A 1 209 ? -7.199 -0.768 8.786 1.00 94.75 209 GLY A C 1
ATOM 1630 O O . GLY A 1 209 ? -6.579 -1.818 8.888 1.00 94.75 209 GLY A O 1
ATOM 1631 N N . SER A 1 210 ? -7.667 -0.110 9.851 1.00 94.50 210 SER A N 1
ATOM 1632 C CA . SER A 1 210 ? -7.472 -0.558 11.234 1.00 94.50 210 SER A CA 1
ATOM 1633 C C . SER A 1 210 ? -8.721 -0.398 12.088 1.00 94.50 210 SER A C 1
ATOM 1635 O O . SER A 1 210 ? -9.339 0.668 12.103 1.00 94.50 210 SER A O 1
ATOM 1637 N N . VAL A 1 211 ? -9.018 -1.422 12.881 1.00 93.31 211 VAL A N 1
ATOM 1638 C CA . VAL A 1 211 ? -10.000 -1.374 13.960 1.00 93.31 211 VAL A CA 1
ATOM 1639 C C . VAL A 1 211 ? -9.344 -1.836 15.250 1.00 93.31 211 VAL A C 1
ATOM 1641 O O . VAL A 1 211 ? -8.775 -2.921 15.290 1.00 93.31 211 VAL A O 1
ATOM 1644 N N . GLU A 1 212 ? -9.429 -1.035 16.304 1.00 87.62 212 GLU A N 1
ATOM 1645 C CA . GLU A 1 212 ? -9.049 -1.456 17.656 1.00 87.62 212 GLU A CA 1
ATOM 1646 C C . GLU A 1 212 ? -10.309 -1.817 18.439 1.00 87.62 212 GLU A C 1
ATOM 1648 O O . GLU A 1 212 ? -11.272 -1.062 18.404 1.00 87.62 212 GLU A O 1
ATOM 1653 N N . ALA A 1 213 ? -10.342 -2.963 19.115 1.00 88.12 213 ALA A N 1
ATOM 1654 C CA . ALA A 1 213 ? -11.491 -3.381 19.915 1.00 88.12 213 ALA A CA 1
ATOM 1655 C C . ALA A 1 213 ? -11.035 -4.184 21.133 1.00 88.12 213 ALA A C 1
ATOM 1657 O O . ALA A 1 213 ? -10.140 -5.016 21.026 1.00 88.12 213 ALA A O 1
ATOM 1658 N N . ASN A 1 214 ? -11.679 -3.987 22.285 1.00 83.19 214 ASN A N 1
ATOM 1659 C CA . ASN A 1 214 ? -11.393 -4.791 23.478 1.00 83.19 214 ASN A CA 1
ATOM 1660 C C . ASN A 1 214 ? -12.121 -6.138 23.459 1.00 83.19 214 ASN A C 1
ATOM 1662 O O . ASN A 1 214 ? -11.573 -7.153 23.889 1.00 83.19 214 ASN A O 1
ATOM 1666 N N . VAL A 1 215 ? -13.359 -6.138 22.966 1.00 80.62 215 VAL A N 1
ATOM 1667 C CA . VAL A 1 215 ? -14.238 -7.306 22.897 1.00 80.62 215 VAL A CA 1
ATOM 1668 C C . VAL A 1 215 ? -15.031 -7.219 21.593 1.00 80.62 215 VAL A C 1
ATOM 1670 O O . VAL A 1 215 ? -15.438 -6.133 21.184 1.00 80.62 215 VAL A O 1
ATOM 1673 N N . LEU A 1 216 ? -15.226 -8.354 20.922 1.00 82.00 216 LEU A N 1
ATOM 1674 C CA . LEU A 1 216 ? -16.118 -8.434 19.764 1.00 82.00 216 LEU A CA 1
ATOM 1675 C C . LEU A 1 216 ? -17.585 -8.507 20.207 1.00 82.00 216 LEU A C 1
ATOM 1677 O O . LEU A 1 216 ? -17.854 -8.923 21.332 1.00 82.00 216 LEU A O 1
ATOM 1681 N N . PRO A 1 217 ? -18.546 -8.143 19.342 1.00 81.38 217 PRO A N 1
ATOM 1682 C CA . PRO A 1 217 ? -19.962 -8.256 19.679 1.00 81.38 217 PRO A CA 1
ATOM 1683 C C . PRO A 1 217 ? -20.332 -9.686 20.095 1.00 81.38 217 PRO A C 1
ATOM 1685 O O . PRO A 1 217 ? -19.802 -10.656 19.547 1.00 81.38 217 PRO A O 1
ATOM 1688 N N . ASP A 1 218 ? -21.240 -9.818 21.064 1.00 79.25 218 ASP A N 1
ATOM 1689 C CA . ASP A 1 218 ? -21.621 -11.116 21.627 1.00 79.25 218 ASP A CA 1
ATOM 1690 C C . ASP A 1 218 ? -22.090 -12.080 20.520 1.00 79.25 218 ASP A C 1
ATOM 1692 O O . ASP A 1 218 ? -23.027 -11.792 19.777 1.00 79.25 218 ASP A O 1
ATOM 1696 N N . GLY A 1 219 ? -21.428 -13.237 20.411 1.00 77.81 219 GLY A N 1
ATOM 1697 C CA . GLY A 1 219 ? -21.745 -14.264 19.412 1.00 77.81 219 GLY A CA 1
ATOM 1698 C C . GLY A 1 219 ? -21.232 -13.991 17.992 1.00 77.81 219 GLY A C 1
ATOM 1699 O O . GLY A 1 219 ? -21.448 -14.833 17.124 1.00 77.81 219 GLY A O 1
ATOM 1700 N N . MET A 1 220 ? -20.533 -12.877 17.754 1.00 83.94 220 MET A N 1
ATOM 1701 C CA . MET A 1 220 ? -19.973 -12.533 16.445 1.00 83.94 220 MET A CA 1
ATOM 1702 C C . MET A 1 220 ? -18.577 -13.129 16.261 1.00 83.94 220 MET A C 1
ATOM 1704 O O . MET A 1 220 ? -17.667 -12.914 17.068 1.00 83.94 220 MET A O 1
ATOM 1708 N N . ALA A 1 221 ? -18.381 -13.850 15.159 1.00 84.06 221 ALA A N 1
ATOM 1709 C CA . ALA A 1 221 ? -17.059 -14.337 14.789 1.00 84.06 221 ALA A CA 1
ATOM 1710 C C . ALA A 1 221 ? -16.190 -13.194 14.236 1.00 84.06 221 ALA A C 1
ATOM 1712 O O . ALA A 1 221 ? -16.679 -12.286 13.571 1.00 84.06 221 ALA A O 1
ATOM 1713 N N . VAL A 1 222 ? -14.869 -13.281 14.416 1.00 84.44 222 VAL A N 1
ATOM 1714 C CA . VAL A 1 222 ? -13.911 -12.334 13.812 1.00 84.44 222 VAL A CA 1
ATOM 1715 C C . VAL A 1 222 ? -14.119 -12.204 12.297 1.00 84.44 222 VAL A C 1
ATOM 1717 O O . VAL A 1 222 ? -14.064 -11.103 11.763 1.00 84.44 222 VAL A O 1
ATOM 1720 N N . SER A 1 223 ? -14.359 -13.317 11.596 1.00 81.00 223 SER A N 1
ATOM 1721 C CA . SER A 1 223 ? -14.568 -13.314 10.143 1.00 81.00 223 SER A CA 1
ATOM 1722 C C . SER A 1 223 ? -15.829 -12.567 9.721 1.00 81.00 223 SER A C 1
ATOM 1724 O O . SER A 1 223 ? -15.823 -11.959 8.663 1.00 81.00 223 SER A O 1
ATOM 1726 N N . GLU A 1 224 ? -16.880 -12.614 10.541 1.00 82.06 224 GLU A N 1
ATOM 1727 C CA . GLU A 1 224 ? -18.127 -11.868 10.334 1.00 82.06 224 GLU A CA 1
ATOM 1728 C C . GLU A 1 224 ? -17.922 -10.382 10.653 1.00 82.06 224 GLU A C 1
ATOM 1730 O O . GLU A 1 224 ? -18.400 -9.513 9.934 1.00 82.06 224 GLU A O 1
ATOM 1735 N N . PHE A 1 225 ? -17.145 -10.066 11.694 1.00 84.50 225 PHE A N 1
ATOM 1736 C CA . PHE A 1 225 ? -16.822 -8.680 12.033 1.00 84.50 225 PHE A CA 1
ATOM 1737 C C . PHE A 1 225 ? -15.988 -7.984 10.947 1.00 84.50 225 PHE A C 1
ATOM 1739 O O . PHE A 1 225 ? -16.217 -6.816 10.633 1.00 84.50 225 PHE A O 1
ATOM 1746 N N . LEU A 1 226 ? -15.016 -8.705 10.381 1.00 82.25 226 LEU A N 1
ATOM 1747 C CA . LEU A 1 226 ? -14.176 -8.225 9.282 1.00 82.25 226 LEU A CA 1
ATOM 1748 C C . LEU A 1 226 ? -14.842 -8.393 7.909 1.00 82.25 226 LEU A C 1
ATOM 1750 O O . LEU A 1 226 ? -14.252 -8.005 6.900 1.00 82.25 226 LEU A O 1
ATOM 1754 N N . GLU A 1 227 ? -16.049 -8.961 7.852 1.00 73.19 227 GLU A N 1
ATOM 1755 C CA . GLU A 1 227 ? -16.826 -9.027 6.623 1.00 73.19 227 GLU A CA 1
ATOM 1756 C C . GLU A 1 227 ? -17.217 -7.606 6.202 1.00 73.19 227 GLU A C 1
ATOM 1758 O O . GLU A 1 227 ? -17.762 -6.820 6.981 1.00 73.19 227 GLU A O 1
ATOM 1763 N N . GLY A 1 228 ? -16.884 -7.239 4.967 1.00 69.50 228 GLY A N 1
ATOM 1764 C CA . GLY A 1 228 ? -17.087 -5.878 4.498 1.00 69.50 228 GLY A CA 1
ATOM 1765 C C . GLY A 1 228 ? -16.254 -5.525 3.274 1.00 69.50 228 GLY A C 1
ATOM 1766 O O . GLY A 1 228 ? -15.815 -6.386 2.514 1.00 69.50 228 GLY A O 1
ATOM 1767 N N . VAL A 1 229 ? -16.076 -4.218 3.070 1.00 73.19 229 VAL A N 1
ATOM 1768 C CA . VAL A 1 229 ? -15.579 -3.645 1.809 1.00 73.19 229 VAL A CA 1
ATOM 1769 C C . VAL A 1 229 ? -14.053 -3.678 1.698 1.00 73.19 229 VAL A C 1
ATOM 1771 O O . VAL A 1 229 ? -13.538 -3.832 0.592 1.00 73.19 229 VAL A O 1
ATOM 1774 N N . ASN A 1 230 ? -13.324 -3.559 2.816 1.00 92.38 230 ASN A N 1
ATOM 1775 C CA . ASN A 1 230 ? -11.862 -3.560 2.801 1.00 92.38 230 ASN A CA 1
ATOM 1776 C C . ASN A 1 230 ? -11.274 -4.920 3.229 1.00 92.38 230 ASN A C 1
ATOM 1778 O O . ASN A 1 230 ? -11.224 -5.201 4.427 1.00 92.38 230 ASN A O 1
ATOM 1782 N N . PRO A 1 231 ? -10.740 -5.738 2.302 1.00 93.06 231 PRO A N 1
ATOM 1783 C CA . PRO A 1 231 ? -10.129 -7.029 2.638 1.00 93.06 231 PRO A CA 1
ATOM 1784 C C . PRO A 1 231 ? -8.814 -6.912 3.431 1.00 93.06 231 PRO A C 1
ATOM 1786 O O . PRO A 1 231 ? -8.310 -7.911 3.945 1.00 93.06 231 PRO A O 1
ATOM 1789 N N . ASN A 1 232 ? -8.242 -5.709 3.526 1.00 96.19 232 ASN A N 1
ATOM 1790 C CA . ASN A 1 232 ? -6.956 -5.451 4.174 1.00 96.19 232 ASN A CA 1
ATOM 1791 C C . ASN A 1 232 ? -7.082 -4.938 5.613 1.00 96.19 232 ASN A C 1
ATOM 1793 O O . ASN A 1 232 ? -6.064 -4.598 6.217 1.00 96.19 232 ASN A O 1
ATOM 1797 N N . VAL A 1 233 ? -8.301 -4.858 6.157 1.00 94.94 233 VAL A N 1
ATOM 1798 C CA . VAL A 1 233 ? -8.530 -4.339 7.507 1.00 94.94 233 VAL A CA 1
ATOM 1799 C C . VAL A 1 233 ? -7.806 -5.178 8.565 1.00 94.94 233 VAL A C 1
ATOM 1801 O O . VAL A 1 233 ? -7.887 -6.406 8.570 1.00 94.94 233 VAL A O 1
ATOM 1804 N N . LEU A 1 234 ? -7.098 -4.500 9.465 1.00 95.75 234 LEU A N 1
ATOM 1805 C CA . LEU A 1 234 ? -6.425 -5.071 10.623 1.00 95.75 234 LEU A CA 1
ATOM 1806 C C . LEU A 1 234 ? -7.301 -4.920 11.867 1.00 95.75 234 LEU A C 1
ATOM 1808 O O . LEU A 1 234 ? -7.692 -3.807 12.214 1.00 95.75 234 LEU A O 1
ATOM 1812 N N . LEU A 1 235 ? -7.563 -6.023 12.566 1.00 94.88 235 LEU A N 1
ATOM 1813 C CA . LEU A 1 235 ? -8.247 -6.019 13.859 1.00 94.88 235 LEU A CA 1
ATOM 1814 C C . LEU A 1 235 ? -7.230 -6.133 14.996 1.00 94.88 235 LEU A C 1
ATOM 1816 O O . LEU A 1 235 ? -6.590 -7.175 15.147 1.00 94.88 235 LEU A O 1
ATOM 1820 N N . TYR A 1 236 ? -7.107 -5.088 15.808 1.00 92.88 236 TYR A N 1
ATOM 1821 C CA . TYR A 1 236 ? -6.277 -5.054 17.008 1.00 92.88 236 TYR A CA 1
ATOM 1822 C C . TYR A 1 236 ? -7.111 -5.440 18.232 1.00 92.88 236 TYR A C 1
ATOM 1824 O O . TYR A 1 236 ? -8.126 -4.810 18.524 1.00 92.88 236 TYR A O 1
ATOM 1832 N N . LEU A 1 237 ? -6.664 -6.478 18.939 1.00 92.19 237 LEU A N 1
ATOM 1833 C CA . LEU A 1 237 ? -7.284 -7.026 20.144 1.00 92.19 237 LEU A CA 1
ATOM 1834 C C . LEU A 1 237 ? -6.273 -7.044 21.305 1.00 92.19 237 LEU A C 1
ATOM 1836 O O . LEU A 1 237 ? -5.070 -7.229 21.078 1.00 92.19 237 LEU A O 1
ATOM 1840 N N . PRO A 1 238 ? -6.722 -6.939 22.568 1.00 89.25 238 PRO A N 1
ATOM 1841 C CA . PRO A 1 238 ? -5.855 -7.023 23.736 1.00 89.25 238 PRO A CA 1
ATOM 1842 C C . PRO A 1 238 ? -5.067 -8.327 23.797 1.00 89.25 238 PRO A C 1
ATOM 1844 O O . PRO A 1 238 ? -5.550 -9.384 23.395 1.00 89.25 238 PRO A O 1
ATOM 1847 N N . LYS A 1 239 ? -3.883 -8.287 24.417 1.00 88.62 239 LYS A N 1
ATOM 1848 C CA . LYS A 1 239 ? -3.030 -9.470 24.644 1.00 88.62 239 LYS A CA 1
ATOM 1849 C C . LYS A 1 239 ? -3.732 -10.591 25.429 1.00 88.62 239 LYS A C 1
ATOM 1851 O O . LYS A 1 239 ? -3.338 -11.746 25.319 1.00 88.62 239 LYS A O 1
ATOM 1856 N N . THR A 1 240 ? -4.727 -10.245 26.242 1.00 85.69 240 THR A N 1
ATOM 1857 C CA . THR A 1 240 ? -5.535 -11.180 27.040 1.00 85.69 240 THR A CA 1
ATOM 1858 C C . THR A 1 240 ? -6.572 -11.940 26.212 1.00 85.69 240 THR A C 1
ATOM 1860 O O . THR A 1 240 ? -7.166 -12.894 26.713 1.00 85.69 240 THR A O 1
ATOM 1863 N N . THR A 1 241 ? -6.790 -11.548 24.956 1.00 85.12 241 THR A N 1
ATOM 1864 C CA . THR A 1 241 ? -7.786 -12.167 24.083 1.00 85.12 241 THR A CA 1
ATOM 1865 C C . THR A 1 241 ? -7.367 -13.578 23.695 1.00 85.12 241 THR A C 1
ATOM 1867 O O . THR A 1 241 ? -6.263 -13.801 23.200 1.00 85.12 241 THR A O 1
ATOM 1870 N N . THR A 1 242 ? -8.282 -14.530 23.878 1.00 77.44 242 THR A N 1
ATOM 1871 C CA . THR A 1 242 ? -8.138 -15.900 23.378 1.00 77.44 242 THR A CA 1
ATOM 1872 C C . THR A 1 242 ? -9.016 -16.040 22.142 1.00 77.44 242 THR A C 1
ATOM 1874 O O . THR A 1 242 ? -10.224 -16.212 22.252 1.00 77.44 242 THR A O 1
ATOM 1877 N N . ALA A 1 243 ? -8.411 -15.913 20.967 1.00 73.31 243 ALA A N 1
ATOM 1878 C CA . ALA A 1 243 ? -9.061 -16.136 19.684 1.00 73.31 243 ALA A CA 1
ATOM 1879 C C . ALA A 1 243 ? -8.107 -16.928 18.790 1.00 73.31 243 ALA A C 1
ATOM 1881 O O . ALA A 1 243 ? -6.895 -16.694 18.826 1.00 73.31 243 ALA A O 1
ATOM 1882 N N . ASP A 1 244 ? -8.641 -17.846 17.986 1.00 73.50 244 ASP A N 1
ATOM 1883 C CA . ASP A 1 244 ? -7.839 -18.515 16.967 1.00 73.50 244 ASP A CA 1
ATOM 1884 C C . ASP A 1 244 ? -7.353 -17.461 15.965 1.00 73.50 244 ASP A C 1
ATOM 1886 O O . ASP A 1 244 ? -8.169 -16.753 15.365 1.00 73.50 244 ASP A O 1
ATOM 1890 N N . PRO A 1 245 ? -6.032 -17.286 15.792 1.00 66.25 245 PRO A N 1
ATOM 1891 C CA . PRO A 1 245 ? -5.523 -16.160 15.037 1.00 66.25 245 PRO A CA 1
ATOM 1892 C C . PRO A 1 245 ? -5.782 -16.360 13.541 1.00 66.25 245 PRO A C 1
ATOM 1894 O O . PRO A 1 245 ? -5.175 -17.207 12.873 1.00 66.25 245 PRO A O 1
ATOM 1897 N N . LEU A 1 246 ? -6.683 -15.538 13.013 1.00 84.44 246 LEU A N 1
ATOM 1898 C CA . LEU A 1 246 ? -6.996 -15.441 11.593 1.00 84.44 246 LEU A CA 1
ATOM 1899 C C . LEU A 1 246 ? -6.030 -14.484 10.878 1.00 84.44 246 LEU A C 1
ATOM 1901 O O . LEU A 1 246 ? -5.153 -13.862 11.485 1.00 84.44 246 LEU A O 1
ATOM 1905 N N . SER A 1 247 ? -6.165 -14.395 9.556 1.00 89.81 247 SER A N 1
ATOM 1906 C CA . SER A 1 247 ? -5.499 -13.347 8.783 1.00 89.81 247 SER A CA 1
ATOM 1907 C C . SER A 1 247 ? -5.904 -11.971 9.288 1.00 89.81 247 SER A C 1
ATOM 1909 O O . SER A 1 247 ? -7.077 -11.747 9.567 1.00 89.81 247 SER A O 1
ATOM 1911 N N . ASN A 1 248 ? -4.936 -11.060 9.352 1.00 94.31 248 ASN A N 1
ATOM 1912 C CA . ASN A 1 248 ? -5.155 -9.646 9.661 1.00 94.31 248 ASN A CA 1
ATOM 1913 C C . ASN A 1 248 ? -5.703 -9.388 11.081 1.00 94.31 248 ASN A C 1
ATOM 1915 O O . ASN A 1 248 ? -6.246 -8.326 11.358 1.00 94.31 248 ASN A O 1
ATOM 1919 N N . VAL A 1 249 ? -5.504 -10.331 12.010 1.00 95.00 249 VAL A N 1
ATOM 1920 C CA . VAL A 1 249 ? -5.796 -10.151 13.440 1.00 95.00 249 VAL A CA 1
ATOM 1921 C C . VAL A 1 249 ? -4.494 -9.984 14.217 1.00 95.00 249 VAL A C 1
ATOM 1923 O O . VAL A 1 249 ? -3.594 -10.827 14.135 1.00 95.00 249 VAL A O 1
ATOM 1926 N N . VAL A 1 250 ? -4.411 -8.912 14.998 1.00 94.31 250 VAL A N 1
ATOM 1927 C CA . VAL A 1 250 ? -3.283 -8.571 15.864 1.00 94.31 250 VAL A CA 1
ATOM 1928 C C . VAL A 1 250 ? -3.722 -8.719 17.319 1.00 94.31 250 VAL A C 1
ATOM 1930 O O . VAL A 1 250 ? -4.576 -7.980 17.791 1.00 94.31 250 VAL A O 1
ATOM 1933 N N . ILE A 1 251 ? -3.127 -9.661 18.050 1.00 92.81 251 ILE A N 1
ATOM 1934 C CA . ILE A 1 251 ? -3.366 -9.868 19.484 1.00 92.81 251 ILE A CA 1
ATOM 1935 C C . ILE A 1 251 ? -2.173 -9.293 20.253 1.00 92.81 251 ILE A C 1
ATOM 1937 O O . ILE A 1 251 ? -1.042 -9.794 20.170 1.00 92.81 251 ILE A O 1
ATOM 1941 N N . GLY A 1 252 ? -2.410 -8.206 20.987 1.00 89.62 252 GLY A N 1
ATOM 1942 C CA . GLY A 1 252 ? -1.360 -7.379 21.575 1.00 89.62 252 GLY A CA 1
ATOM 1943 C C . GLY A 1 252 ? -0.473 -6.773 20.485 1.00 89.62 252 GLY A C 1
ATOM 1944 O O . GLY A 1 252 ? -0.863 -5.837 19.805 1.00 89.62 252 GLY A O 1
ATOM 1945 N N . THR A 1 253 ? 0.727 -7.322 20.301 1.00 91.00 253 THR A N 1
ATOM 1946 C CA . THR A 1 253 ? 1.703 -6.858 19.294 1.00 91.00 253 THR A CA 1
ATOM 1947 C C . THR A 1 253 ? 2.089 -7.948 18.295 1.00 91.00 253 THR A C 1
ATOM 1949 O O . THR A 1 253 ? 3.133 -7.864 17.640 1.00 91.00 253 THR A O 1
ATOM 1952 N N . LYS A 1 254 ? 1.284 -9.013 18.199 1.00 93.62 254 LYS A N 1
ATOM 1953 C CA . LYS A 1 254 ? 1.591 -10.193 17.386 1.00 93.62 254 LYS A CA 1
ATOM 1954 C C . LYS A 1 254 ? 0.425 -10.582 16.492 1.00 93.62 254 LYS A C 1
ATOM 1956 O O . LYS A 1 254 ? -0.717 -10.580 16.930 1.00 93.62 254 LYS A O 1
ATOM 1961 N N . ALA A 1 255 ? 0.740 -11.009 15.277 1.00 95.06 255 ALA A N 1
ATOM 1962 C CA . ALA A 1 255 ? -0.207 -11.601 14.343 1.00 95.06 255 ALA A CA 1
ATOM 1963 C C . ALA A 1 255 ? 0.329 -12.938 13.821 1.00 95.06 255 ALA A C 1
ATOM 1965 O O . ALA A 1 255 ? 1.533 -13.100 13.596 1.00 95.06 255 ALA A O 1
ATOM 1966 N N . GLN A 1 256 ? -0.560 -13.901 13.576 1.00 95.44 256 GLN A N 1
ATOM 1967 C CA . GLN A 1 256 ? -0.159 -15.154 12.931 1.00 95.44 256 GLN A CA 1
ATOM 1968 C C . GLN A 1 256 ? 0.130 -14.929 11.448 1.00 95.44 256 GLN A C 1
ATOM 1970 O O . GLN A 1 256 ? 1.127 -15.421 10.918 1.00 95.44 256 GLN A O 1
ATOM 1975 N N . ARG A 1 257 ? -0.734 -14.186 10.757 1.00 95.44 257 ARG A N 1
ATOM 1976 C CA . ARG A 1 257 ? -0.505 -13.842 9.359 1.00 95.44 257 ARG A CA 1
ATOM 1977 C C . ARG A 1 257 ? -1.149 -12.517 8.985 1.00 95.44 257 ARG A C 1
ATOM 1979 O O . ARG A 1 257 ? -2.222 -12.195 9.486 1.00 95.44 257 ARG A O 1
ATOM 1986 N N . VAL A 1 258 ? -0.518 -11.811 8.059 1.00 97.00 258 VAL A N 1
ATOM 1987 C CA . VAL A 1 258 ? -1.094 -10.658 7.367 1.00 97.00 258 VAL A CA 1
ATOM 1988 C C . VAL A 1 258 ? -1.177 -10.994 5.890 1.00 97.00 258 VAL A C 1
ATOM 1990 O O . VAL A 1 258 ? -0.179 -11.404 5.292 1.00 97.00 258 VAL A O 1
ATOM 1993 N N . VAL A 1 259 ? -2.369 -10.862 5.325 1.00 96.81 259 VAL A N 1
ATOM 1994 C CA . VAL A 1 259 ? -2.652 -11.097 3.912 1.00 96.81 259 VAL A CA 1
ATOM 1995 C C . VAL A 1 259 ? -3.176 -9.794 3.336 1.00 96.81 259 VAL A C 1
ATOM 1997 O O . VAL A 1 259 ? -4.215 -9.296 3.765 1.00 96.81 259 VAL A O 1
ATOM 2000 N N . ILE A 1 260 ? -2.425 -9.251 2.385 1.00 97.94 260 ILE A N 1
ATOM 2001 C CA . ILE A 1 260 ? -2.698 -7.968 1.755 1.00 97.94 260 ILE A CA 1
ATOM 2002 C C . ILE A 1 260 ? -3.142 -8.206 0.312 1.00 97.94 260 ILE A C 1
ATOM 2004 O O . ILE A 1 260 ? -2.425 -8.804 -0.491 1.00 97.94 260 ILE A O 1
ATOM 2008 N N . THR A 1 261 ? -4.323 -7.697 -0.004 1.00 97.00 261 THR A N 1
ATOM 2009 C CA . THR A 1 261 ? -4.937 -7.646 -1.328 1.00 97.00 261 THR A CA 1
ATOM 2010 C C . THR A 1 261 ? -4.500 -6.370 -2.041 1.00 97.00 261 THR A C 1
ATOM 2012 O O . THR A 1 261 ? -4.690 -5.272 -1.515 1.00 97.00 261 THR A O 1
ATOM 2015 N N . ASP A 1 262 ? -3.916 -6.494 -3.233 1.00 97.75 262 ASP A N 1
ATOM 2016 C CA . ASP A 1 262 ? -3.498 -5.340 -4.036 1.00 97.75 262 ASP A CA 1
ATOM 2017 C C . ASP A 1 262 ? -4.681 -4.438 -4.420 1.00 97.75 262 ASP A C 1
ATOM 2019 O O . ASP A 1 262 ? -5.796 -4.904 -4.643 1.00 97.75 262 ASP A O 1
ATOM 2023 N N . GLY A 1 263 ? -4.437 -3.127 -4.484 1.00 95.12 263 GLY A N 1
ATOM 2024 C CA . GLY A 1 263 ? -5.450 -2.127 -4.831 1.00 95.12 263 GLY A CA 1
ATOM 2025 C C . GLY A 1 263 ? -6.485 -1.821 -3.739 1.00 95.12 263 GLY A C 1
ATOM 2026 O O . GLY A 1 263 ? -7.213 -0.841 -3.880 1.00 95.12 263 GLY A O 1
ATOM 2027 N N . ALA A 1 264 ? -6.534 -2.585 -2.643 1.00 96.06 264 ALA A N 1
ATOM 2028 C CA . ALA A 1 264 ? -7.377 -2.278 -1.488 1.00 96.06 264 ALA A CA 1
ATOM 2029 C C . ALA A 1 264 ? -6.628 -1.416 -0.444 1.00 96.06 264 ALA A C 1
ATOM 2031 O O . ALA A 1 264 ? -5.431 -1.625 -0.233 1.00 96.06 264 ALA A O 1
ATOM 2032 N N . PRO A 1 265 ? -7.289 -0.455 0.229 1.00 95.75 265 PRO A N 1
ATOM 2033 C CA . PRO A 1 265 ? -6.648 0.430 1.204 1.00 95.75 265 PRO A CA 1
ATOM 2034 C C . PRO A 1 265 ? -6.018 -0.329 2.372 1.00 95.75 265 PRO A C 1
ATOM 2036 O O . PRO A 1 265 ? -6.582 -1.297 2.868 1.00 95.75 265 PRO A O 1
ATOM 2039 N N . PHE A 1 266 ? -4.881 0.134 2.873 1.00 97.56 266 PHE A N 1
ATOM 2040 C CA . PHE A 1 266 ? -4.237 -0.422 4.057 1.00 97.56 266 PHE A CA 1
ATOM 2041 C C . PHE A 1 266 ? -3.793 0.693 4.992 1.00 97.56 266 PHE A C 1
ATOM 2043 O O . PHE A 1 266 ? -3.252 1.711 4.567 1.00 97.56 266 PHE A O 1
ATOM 2050 N N . TYR A 1 267 ? -4.005 0.480 6.282 1.00 96.44 267 TYR A N 1
ATOM 2051 C CA . TYR A 1 267 ? -3.553 1.382 7.325 1.00 96.44 267 TYR A CA 1
ATOM 2052 C C . TYR A 1 267 ? -3.285 0.548 8.567 1.00 96.44 267 TYR A C 1
ATOM 2054 O O . TYR A 1 267 ? -4.213 -0.071 9.075 1.00 96.44 267 TYR A O 1
ATOM 2062 N N . ALA A 1 268 ? -2.041 0.503 9.036 1.00 94.19 268 ALA A N 1
ATOM 2063 C CA . ALA A 1 268 ? -1.676 -0.136 10.295 1.00 94.19 268 ALA A CA 1
ATOM 2064 C C . ALA A 1 268 ? -1.563 0.925 11.391 1.00 94.19 268 ALA A C 1
ATOM 2066 O O . ALA A 1 268 ? -0.623 1.716 11.381 1.00 94.19 268 ALA A O 1
ATOM 2067 N N . LEU A 1 269 ? -2.490 0.925 12.349 1.00 86.44 269 LEU A N 1
ATOM 2068 C CA . LEU A 1 269 ? -2.491 1.883 13.458 1.00 86.44 269 LEU A CA 1
ATOM 2069 C C . LEU A 1 269 ? -1.258 1.725 14.363 1.00 86.44 269 LEU A C 1
ATOM 2071 O O . LEU A 1 269 ? -0.702 2.700 14.863 1.00 86.44 269 LEU A O 1
ATOM 2075 N N . HIS A 1 270 ? -0.807 0.485 14.551 1.00 87.12 270 HIS A N 1
ATOM 2076 C CA . HIS A 1 270 ? 0.351 0.160 15.377 1.00 87.12 270 HIS A CA 1
ATOM 2077 C C . HIS A 1 270 ? 1.299 -0.785 14.655 1.00 87.12 270 HIS A C 1
ATOM 2079 O O . HIS A 1 270 ? 0.870 -1.638 13.877 1.00 87.12 270 HIS A O 1
ATOM 2085 N N . THR A 1 271 ? 2.588 -0.677 14.978 1.00 90.88 271 THR A N 1
ATOM 2086 C CA . THR A 1 271 ? 3.605 -1.646 14.567 1.00 90.88 271 THR A CA 1
ATOM 2087 C C . THR A 1 271 ? 3.386 -2.966 15.302 1.00 90.88 271 THR A C 1
ATOM 2089 O O . THR A 1 271 ? 3.226 -2.988 16.523 1.00 90.88 271 THR A O 1
ATOM 2092 N N . PHE A 1 272 ? 3.441 -4.083 14.581 1.00 93.44 272 PHE A N 1
ATOM 2093 C CA . PHE A 1 272 ? 3.315 -5.420 15.164 1.00 93.44 272 PHE A CA 1
ATOM 2094 C C . PHE A 1 272 ? 4.195 -6.438 14.437 1.00 93.44 272 PHE A C 1
ATOM 2096 O O . PHE A 1 272 ? 4.671 -6.207 13.323 1.00 93.44 272 PHE A O 1
ATOM 2103 N N . LYS A 1 273 ? 4.425 -7.587 15.077 1.00 96.44 273 LYS A N 1
ATOM 2104 C CA . LYS A 1 273 ? 5.194 -8.692 14.499 1.00 96.44 273 LYS A CA 1
ATOM 2105 C C . LYS A 1 273 ? 4.265 -9.760 13.929 1.00 96.44 273 LYS A C 1
ATOM 2107 O O . LYS A 1 273 ? 3.462 -10.330 14.666 1.00 96.44 273 LYS A O 1
ATOM 2112 N N . ALA A 1 274 ? 4.413 -10.080 12.649 1.00 97.44 274 ALA A N 1
ATOM 2113 C CA . ALA A 1 274 ? 3.674 -11.144 11.981 1.00 97.44 274 ALA A CA 1
ATOM 2114 C C . ALA A 1 274 ? 4.551 -12.391 11.785 1.00 97.44 274 ALA A C 1
ATOM 2116 O O . ALA A 1 274 ? 5.709 -12.284 11.375 1.00 97.44 274 ALA A O 1
ATOM 2117 N N . VAL A 1 275 ? 4.006 -13.589 12.026 1.00 97.94 275 VAL A N 1
ATOM 2118 C CA . VAL A 1 275 ? 4.722 -14.839 11.696 1.00 97.94 275 VAL A CA 1
ATOM 2119 C C . VAL A 1 275 ? 4.862 -14.988 10.179 1.00 97.94 275 VAL A C 1
ATOM 2121 O O . VAL A 1 275 ? 5.921 -15.407 9.714 1.00 97.94 275 VAL A O 1
ATOM 2124 N N . LYS A 1 276 ? 3.836 -14.599 9.409 1.00 98.00 276 LYS A N 1
ATOM 2125 C CA . LYS A 1 276 ? 3.871 -14.526 7.939 1.00 98.00 276 LYS A CA 1
ATOM 2126 C C . LYS A 1 276 ? 3.235 -13.232 7.427 1.00 98.00 276 LYS A C 1
ATOM 2128 O O . LYS A 1 276 ? 2.174 -12.847 7.909 1.00 98.00 276 LYS A O 1
ATOM 2133 N N . ALA A 1 277 ? 3.833 -12.606 6.423 1.00 98.50 277 ALA A N 1
ATOM 2134 C CA . ALA A 1 277 ? 3.218 -11.530 5.648 1.00 98.50 277 ALA A CA 1
ATOM 2135 C C . ALA A 1 277 ? 3.195 -11.915 4.167 1.00 98.50 277 ALA A C 1
ATOM 2137 O O . ALA A 1 277 ? 4.157 -12.506 3.668 1.00 98.50 277 ALA A O 1
ATOM 2138 N N . TYR A 1 278 ? 2.092 -11.605 3.491 1.00 98.38 278 TYR A N 1
ATOM 2139 C CA . TYR A 1 278 ? 1.869 -11.935 2.090 1.00 98.38 278 TYR A CA 1
ATOM 2140 C C . TYR A 1 278 ? 1.232 -10.751 1.363 1.00 98.38 278 TYR A C 1
ATOM 2142 O O . TYR A 1 278 ? 0.195 -10.246 1.791 1.00 98.38 278 TYR A O 1
ATOM 2150 N N . TYR A 1 279 ? 1.834 -10.356 0.249 1.00 98.75 279 TYR A N 1
ATOM 2151 C CA . TYR A 1 279 ? 1.271 -9.443 -0.741 1.00 98.75 279 TYR A CA 1
ATOM 2152 C C . TYR A 1 279 ? 1.549 -10.022 -2.129 1.00 98.75 279 TYR A C 1
ATOM 2154 O O . TYR A 1 279 ? 2.638 -10.543 -2.364 1.00 98.75 279 TYR A O 1
ATOM 2162 N N . SER A 1 280 ? 0.598 -9.940 -3.056 1.00 98.12 280 SER A N 1
ATOM 2163 C CA . SER A 1 280 ? 0.824 -10.357 -4.440 1.00 98.12 280 SER A CA 1
ATOM 2164 C C . SER A 1 280 ? 0.201 -9.383 -5.423 1.00 98.12 280 SER A C 1
ATOM 2166 O O . SER A 1 280 ? -0.844 -8.795 -5.148 1.00 98.12 280 SER A O 1
ATOM 2168 N N . ARG A 1 281 ? 0.876 -9.204 -6.559 1.00 97.81 281 ARG A N 1
ATOM 2169 C CA . ARG A 1 281 ? 0.460 -8.320 -7.642 1.00 97.81 281 ARG A CA 1
ATOM 2170 C C . ARG A 1 281 ? 0.883 -8.894 -8.988 1.00 97.81 281 ARG A C 1
ATOM 2172 O O . ARG A 1 281 ? 2.000 -9.393 -9.120 1.00 97.81 281 ARG A O 1
ATOM 2179 N N . SER A 1 282 ? 0.026 -8.726 -9.991 1.00 97.56 282 SER A N 1
ATOM 2180 C CA . SER A 1 282 ? 0.327 -9.079 -11.377 1.00 97.56 282 SER A CA 1
ATOM 2181 C C . SER A 1 282 ? 1.180 -8.016 -12.074 1.00 97.56 282 SER A C 1
ATOM 2183 O O . SER A 1 282 ? 0.850 -6.829 -12.044 1.00 97.56 282 SER A O 1
ATOM 2185 N N . PHE A 1 283 ? 2.216 -8.461 -12.785 1.00 97.88 283 PHE A N 1
ATOM 2186 C CA . PHE A 1 283 ? 3.072 -7.643 -13.649 1.00 97.88 283 PHE A CA 1
ATOM 2187 C C . PHE A 1 283 ? 2.915 -8.076 -15.107 1.00 97.88 283 PHE A C 1
ATOM 2189 O O . PHE A 1 283 ? 2.848 -9.265 -15.419 1.00 97.88 283 PHE A O 1
ATOM 2196 N N . SER A 1 284 ? 2.829 -7.113 -16.023 1.00 96.44 284 SER A N 1
ATOM 2197 C CA . SER A 1 284 ? 2.636 -7.412 -17.454 1.00 96.44 284 SER A CA 1
ATOM 2198 C C . SER A 1 284 ? 3.219 -6.376 -18.408 1.00 96.44 284 SER A C 1
ATOM 2200 O O . SER A 1 284 ? 3.177 -6.583 -19.622 1.00 96.44 284 SER A O 1
ATOM 2202 N N . LEU A 1 285 ? 3.758 -5.263 -17.899 1.00 95.69 285 LEU A N 1
ATOM 2203 C CA . LEU A 1 285 ? 4.242 -4.204 -18.773 1.00 95.69 285 LEU A CA 1
ATOM 2204 C C . LEU A 1 285 ? 5.450 -4.684 -19.592 1.00 95.69 285 LEU A C 1
ATOM 2206 O O . LEU A 1 285 ? 6.321 -5.366 -19.049 1.00 95.69 285 LEU A O 1
ATOM 2210 N N . PRO A 1 286 ? 5.512 -4.360 -20.894 1.00 90.75 286 PRO A N 1
ATOM 2211 C CA . PRO A 1 286 ? 6.657 -4.704 -21.716 1.00 90.75 286 PRO A CA 1
ATOM 2212 C C . PRO A 1 286 ? 7.847 -3.813 -21.362 1.00 90.75 286 PRO A C 1
ATOM 2214 O O . PRO A 1 286 ? 7.729 -2.591 -21.250 1.00 90.75 286 PRO A O 1
ATOM 2217 N N . THR A 1 287 ? 9.013 -4.430 -21.253 1.00 85.62 287 THR A N 1
ATOM 2218 C CA . THR A 1 287 ? 10.301 -3.738 -21.181 1.00 85.62 287 THR A CA 1
ATOM 2219 C C . THR A 1 287 ? 10.870 -3.585 -22.581 1.00 85.62 287 THR A C 1
ATOM 2221 O O . THR A 1 287 ? 10.752 -4.492 -23.405 1.00 85.62 287 THR A O 1
ATOM 2224 N N . ILE A 1 288 ? 11.501 -2.448 -22.856 1.00 78.50 288 ILE A N 1
ATOM 2225 C CA . ILE A 1 288 ? 12.033 -2.123 -24.180 1.00 78.50 288 ILE A CA 1
ATOM 2226 C C . ILE A 1 288 ? 13.525 -1.847 -24.040 1.00 78.50 288 ILE A C 1
ATOM 2228 O O . ILE A 1 288 ? 13.954 -1.074 -23.185 1.00 78.50 288 ILE A O 1
ATOM 2232 N N . GLU A 1 289 ? 14.333 -2.489 -24.879 1.00 68.38 289 GLU A N 1
ATOM 2233 C CA . GLU A 1 289 ? 15.772 -2.245 -24.897 1.00 68.38 289 GLU A CA 1
ATOM 2234 C C . GLU A 1 289 ? 16.077 -0.776 -25.207 1.00 68.38 289 GLU A C 1
ATOM 2236 O O . GLU A 1 289 ? 15.454 -0.168 -26.074 1.00 68.38 289 GLU A O 1
ATOM 2241 N N . GLN A 1 290 ? 17.063 -0.212 -24.501 1.00 68.31 290 GLN A N 1
ATOM 2242 C CA . GLN A 1 290 ? 17.520 1.178 -24.661 1.00 68.31 290 GLN A CA 1
ATOM 2243 C C . GLN A 1 290 ? 16.459 2.249 -24.367 1.00 68.31 290 GLN A C 1
ATOM 2245 O O . GLN A 1 290 ? 16.645 3.416 -24.710 1.00 68.31 290 GLN A O 1
ATOM 2250 N N . ARG A 1 291 ? 15.365 1.879 -23.697 1.00 74.00 291 ARG A N 1
ATOM 2251 C CA . ARG A 1 291 ? 14.302 2.802 -23.315 1.00 74.00 291 ARG A CA 1
ATOM 2252 C C . ARG A 1 291 ? 13.871 2.548 -21.878 1.00 74.00 291 ARG A C 1
ATOM 2254 O O . ARG A 1 291 ? 13.824 1.408 -21.428 1.00 74.00 291 ARG A O 1
ATOM 2261 N N . SER A 1 292 ? 13.563 3.616 -21.150 1.00 79.38 292 SER A N 1
ATOM 2262 C CA . SER A 1 292 ? 12.962 3.503 -19.822 1.00 79.38 292 SER A CA 1
ATOM 2263 C C . SER A 1 292 ? 11.505 3.078 -20.005 1.00 79.38 292 SER A C 1
ATOM 2265 O O . SER A 1 292 ? 10.672 3.889 -20.390 1.00 79.38 292 SER A O 1
ATOM 2267 N N . ALA A 1 293 ? 11.221 1.785 -19.869 1.00 85.88 293 ALA A N 1
ATOM 2268 C CA . ALA A 1 293 ? 9.909 1.207 -20.146 1.00 85.88 293 ALA A CA 1
ATOM 2269 C C . ALA A 1 293 ? 9.638 0.020 -19.223 1.00 85.88 293 ALA A C 1
ATOM 2271 O O . ALA A 1 293 ? 10.564 -0.679 -18.808 1.00 85.88 293 ALA A O 1
ATOM 2272 N N . GLY A 1 294 ? 8.362 -0.230 -18.947 1.00 90.25 294 GLY A N 1
ATOM 2273 C CA . GLY A 1 294 ? 7.934 -1.334 -18.094 1.00 90.25 294 GLY A CA 1
ATOM 2274 C C . GLY A 1 294 ? 8.106 -1.081 -16.597 1.00 90.25 294 GLY A C 1
ATOM 2275 O O . GLY A 1 294 ? 8.047 -2.034 -15.820 1.00 90.25 294 GLY A O 1
ATOM 2276 N N . TRP A 1 295 ? 8.344 0.165 -16.176 1.00 95.81 295 TRP A N 1
ATOM 2277 C CA . TRP A 1 295 ? 8.363 0.526 -14.762 1.00 95.81 295 TRP A CA 1
ATOM 2278 C C . TRP A 1 295 ? 6.953 0.625 -14.180 1.00 95.81 295 TRP A C 1
ATOM 2280 O O . TRP A 1 295 ? 6.027 1.159 -14.789 1.00 95.81 295 TRP A O 1
ATOM 2290 N N . GLU A 1 296 ? 6.830 0.173 -12.942 1.00 97.62 296 GLU A N 1
ATOM 2291 C CA . GLU A 1 296 ? 5.674 0.333 -12.069 1.00 97.62 296 GLU A CA 1
ATOM 2292 C C . GLU A 1 296 ? 6.169 0.823 -10.698 1.00 97.62 296 GLU A C 1
ATOM 2294 O O . GLU A 1 296 ? 7.329 0.634 -10.349 1.00 97.62 296 GLU A O 1
ATOM 2299 N N . THR A 1 297 ? 5.327 1.456 -9.882 1.00 97.88 297 THR A N 1
ATOM 2300 C CA . THR A 1 297 ? 5.701 1.817 -8.499 1.00 97.88 297 THR A CA 1
ATOM 2301 C C . THR A 1 297 ? 5.265 0.745 -7.509 1.00 97.88 297 THR A C 1
ATOM 2303 O O . THR A 1 297 ? 4.219 0.124 -7.722 1.00 97.88 297 THR A O 1
ATOM 2306 N N . ILE A 1 298 ? 5.977 0.600 -6.394 1.00 98.50 298 ILE A N 1
ATOM 2307 C CA . ILE A 1 298 ? 5.604 -0.294 -5.291 1.00 98.50 298 ILE A CA 1
ATOM 2308 C C . ILE A 1 298 ? 5.900 0.342 -3.927 1.00 98.50 298 ILE A C 1
ATOM 2310 O O . ILE A 1 298 ? 6.880 1.070 -3.757 1.00 98.50 298 ILE A O 1
ATOM 2314 N N . THR A 1 299 ? 5.038 0.079 -2.947 1.00 98.31 299 THR A N 1
ATOM 2315 C CA . THR A 1 299 ? 5.219 0.451 -1.535 1.00 98.31 299 THR A CA 1
ATOM 2316 C C . THR A 1 299 ? 4.563 -0.622 -0.678 1.00 98.31 299 THR A C 1
ATOM 2318 O O . THR A 1 299 ? 3.416 -0.976 -0.931 1.00 98.31 299 THR A O 1
ATOM 2321 N N . LEU A 1 300 ? 5.274 -1.147 0.324 1.00 98.56 300 LEU A N 1
ATOM 2322 C CA . LEU A 1 300 ? 4.773 -2.206 1.210 1.00 98.56 300 LEU A CA 1
ATOM 2323 C C . LEU A 1 300 ? 4.952 -1.822 2.684 1.00 98.56 300 LEU A C 1
ATOM 2325 O O . LEU A 1 300 ? 5.927 -1.149 3.005 1.00 98.56 300 LEU A O 1
ATOM 2329 N N . PRO A 1 301 ? 4.060 -2.247 3.598 1.00 98.06 301 PRO A N 1
ATOM 2330 C CA . PRO A 1 301 ? 4.153 -1.909 5.023 1.00 98.06 301 PRO A CA 1
ATOM 2331 C C . PRO A 1 301 ? 5.122 -2.818 5.799 1.00 98.06 301 PRO A C 1
ATOM 2333 O O . PRO A 1 301 ? 5.229 -2.737 7.021 1.00 98.06 301 PRO A O 1
ATOM 2336 N N . PHE A 1 302 ? 5.828 -3.708 5.104 1.00 98.44 302 PHE A N 1
ATOM 2337 C CA . PHE A 1 302 ? 6.810 -4.632 5.660 1.00 98.44 302 PHE A CA 1
ATOM 2338 C C . PHE A 1 302 ? 7.963 -4.822 4.670 1.00 98.44 302 PHE A C 1
ATOM 2340 O O . PHE A 1 302 ? 7.832 -4.495 3.492 1.00 98.44 302 PHE A O 1
ATOM 2347 N N . ARG A 1 303 ? 9.082 -5.372 5.150 1.00 98.38 303 ARG A N 1
ATOM 2348 C CA . ARG A 1 303 ? 10.233 -5.760 4.322 1.00 98.38 303 ARG A CA 1
ATOM 2349 C C . ARG A 1 303 ? 10.049 -7.202 3.834 1.00 98.38 303 ARG A C 1
ATOM 2351 O O . ARG A 1 303 ? 10.121 -8.103 4.674 1.00 98.38 303 ARG A O 1
ATOM 2358 N N . PRO A 1 304 ? 9.801 -7.455 2.536 1.00 98.44 304 PRO A N 1
ATOM 2359 C CA . PRO A 1 304 ? 9.781 -8.810 1.994 1.00 98.44 304 PRO A CA 1
ATOM 2360 C C . PRO A 1 304 ? 11.139 -9.485 2.195 1.00 98.44 304 PRO A C 1
ATOM 2362 O O . PRO A 1 304 ? 12.177 -8.842 2.035 1.00 98.44 304 PRO A O 1
ATOM 2365 N N . SER A 1 305 ? 11.128 -10.771 2.537 1.00 96.81 305 SER A N 1
ATOM 2366 C CA . SER A 1 305 ? 12.333 -11.608 2.563 1.00 96.81 305 SER A CA 1
ATOM 2367 C C . SER A 1 305 ? 12.438 -12.512 1.338 1.00 96.81 305 SER A C 1
ATOM 2369 O O . SER A 1 305 ? 13.510 -13.035 1.066 1.00 96.81 305 SER A O 1
ATOM 2371 N N . GLU A 1 306 ? 11.337 -12.719 0.612 1.00 98.00 306 GLU A N 1
ATOM 2372 C CA . GLU A 1 306 ? 11.276 -13.579 -0.566 1.00 98.00 306 GLU A CA 1
ATOM 2373 C C . GLU A 1 306 ? 10.388 -12.957 -1.650 1.00 98.00 306 GLU A C 1
ATOM 2375 O O . GLU A 1 306 ? 9.370 -12.316 -1.363 1.00 98.00 306 GLU A O 1
ATOM 2380 N N . PHE A 1 307 ? 10.776 -13.190 -2.905 1.00 98.50 307 PHE A N 1
ATOM 2381 C CA . PHE A 1 307 ? 10.034 -12.801 -4.099 1.00 98.50 307 PHE A CA 1
ATOM 2382 C C . PHE A 1 307 ? 9.873 -14.034 -4.986 1.00 98.50 307 PHE A C 1
ATOM 2384 O O . PHE A 1 307 ? 10.855 -14.716 -5.290 1.00 98.50 307 PHE A O 1
ATOM 2391 N N . THR A 1 308 ? 8.650 -14.346 -5.401 1.00 98.25 308 THR A N 1
ATOM 2392 C CA . THR A 1 308 ? 8.382 -15.540 -6.217 1.00 98.25 308 THR A CA 1
ATOM 2393 C C . THR A 1 308 ? 7.377 -15.246 -7.317 1.00 98.25 308 THR A C 1
ATOM 2395 O O . THR A 1 308 ? 6.480 -14.428 -7.146 1.00 98.25 308 THR A O 1
ATOM 2398 N N . ALA A 1 309 ? 7.533 -15.923 -8.448 1.00 97.25 309 ALA A N 1
ATOM 2399 C CA . ALA A 1 309 ? 6.580 -15.943 -9.552 1.00 97.25 309 ALA A CA 1
ATOM 2400 C C . ALA A 1 309 ? 6.373 -17.387 -10.018 1.00 97.25 309 ALA A C 1
ATOM 2402 O O . ALA A 1 309 ? 7.066 -18.302 -9.566 1.00 97.25 309 ALA A O 1
ATOM 2403 N N . THR A 1 310 ? 5.487 -17.605 -10.991 1.00 94.75 310 THR A N 1
ATOM 2404 C CA . THR A 1 310 ? 5.279 -18.930 -11.604 1.00 94.75 310 THR A CA 1
ATOM 2405 C C . THR A 1 310 ? 6.581 -19.567 -12.103 1.00 94.75 310 THR A C 1
ATOM 2407 O O . THR A 1 310 ? 6.732 -20.783 -12.052 1.00 94.75 310 THR A O 1
ATOM 2410 N N . LYS A 1 311 ? 7.542 -18.752 -12.559 1.00 90.38 311 LYS A N 1
ATOM 2411 C CA . LYS A 1 311 ? 8.841 -19.218 -13.070 1.00 90.38 311 LYS A CA 1
ATOM 2412 C C . LYS A 1 311 ? 9.890 -19.473 -11.981 1.00 90.38 311 LYS A C 1
ATOM 2414 O O . LYS A 1 311 ? 10.992 -19.878 -12.322 1.00 90.38 311 LYS A O 1
ATOM 2419 N N . GLY A 1 312 ? 9.577 -19.268 -10.702 1.00 94.81 312 GLY A N 1
ATOM 2420 C CA . GLY A 1 312 ? 10.473 -19.558 -9.581 1.00 94.81 312 GLY A CA 1
ATOM 2421 C C . GLY A 1 312 ? 10.835 -18.326 -8.755 1.00 94.81 312 GLY A C 1
ATOM 2422 O O . GLY A 1 312 ? 10.074 -17.357 -8.676 1.00 94.81 312 GLY A O 1
ATOM 2423 N N . LYS A 1 313 ? 11.995 -18.388 -8.097 1.00 97.19 313 LYS A N 1
ATOM 2424 C CA . LYS A 1 313 ? 12.475 -17.344 -7.187 1.00 97.19 313 LYS A CA 1
ATOM 2425 C C . LYS A 1 313 ? 12.979 -16.132 -7.955 1.00 97.19 313 LYS A C 1
ATOM 2427 O O . LYS A 1 313 ? 13.603 -16.269 -9.010 1.00 97.19 313 LYS A O 1
ATOM 2432 N N . LEU A 1 314 ? 12.736 -14.956 -7.395 1.00 97.81 314 LEU A N 1
ATOM 2433 C CA . LEU A 1 314 ? 13.171 -13.683 -7.941 1.00 97.81 314 LEU A CA 1
ATOM 2434 C C . LEU A 1 314 ? 14.062 -12.950 -6.940 1.00 97.81 314 LEU A C 1
ATOM 2436 O O . LEU A 1 314 ? 13.899 -13.098 -5.729 1.00 97.81 314 LEU A O 1
ATOM 2440 N N . ALA A 1 315 ? 14.971 -12.123 -7.441 1.00 95.19 315 ALA A N 1
ATOM 2441 C CA . ALA A 1 315 ? 15.734 -11.198 -6.612 1.00 95.19 315 ALA A CA 1
ATOM 2442 C C . ALA A 1 315 ? 16.073 -9.921 -7.398 1.00 95.19 315 ALA A C 1
ATOM 2444 O O . ALA A 1 315 ? 16.179 -9.962 -8.627 1.00 95.19 315 ALA A O 1
ATOM 2445 N N . PRO A 1 316 ? 16.207 -8.763 -6.735 1.00 91.62 316 PRO A N 1
ATOM 2446 C CA . PRO A 1 316 ? 16.570 -7.540 -7.429 1.00 91.62 316 PRO A CA 1
ATOM 2447 C C . PRO A 1 316 ? 18.003 -7.639 -7.960 1.00 91.62 316 PRO A C 1
ATOM 2449 O O . PRO A 1 316 ? 18.879 -8.234 -7.328 1.00 91.62 316 PRO A O 1
ATOM 2452 N N . PHE A 1 317 ? 18.273 -7.024 -9.113 1.00 81.69 317 PHE A N 1
ATOM 2453 C CA . PHE A 1 317 ? 19.634 -6.938 -9.640 1.00 81.69 317 PHE A CA 1
ATOM 2454 C C . PHE A 1 317 ? 20.619 -6.451 -8.564 1.00 81.69 317 PHE A C 1
ATOM 2456 O O . PHE A 1 317 ? 20.304 -5.573 -7.757 1.00 81.69 317 PHE A O 1
ATOM 2463 N N . GLY A 1 318 ? 21.832 -7.012 -8.575 1.00 77.38 318 GLY A N 1
ATOM 2464 C CA . GLY A 1 318 ? 22.928 -6.690 -7.652 1.00 77.38 318 GLY A CA 1
ATOM 2465 C C . GLY A 1 318 ? 22.716 -7.102 -6.195 1.00 77.38 318 GLY A C 1
ATOM 2466 O O . GLY A 1 318 ? 23.514 -6.691 -5.348 1.00 77.38 318 GLY A O 1
ATOM 2467 N N . SER A 1 319 ? 21.670 -7.870 -5.886 1.00 81.94 319 SER A N 1
ATOM 2468 C CA . SER A 1 319 ? 21.565 -8.576 -4.610 1.00 81.94 319 SER A CA 1
ATOM 2469 C C . SER A 1 319 ? 22.559 -9.746 -4.537 1.00 81.94 319 SER A C 1
ATOM 2471 O O . SER A 1 319 ? 23.101 -10.176 -5.557 1.00 81.94 319 SER A O 1
ATOM 2473 N N . ALA A 1 320 ? 22.795 -10.258 -3.327 1.00 83.81 320 ALA A N 1
ATOM 2474 C CA . ALA A 1 320 ? 23.694 -11.394 -3.115 1.00 83.81 320 ALA A CA 1
ATOM 2475 C C . ALA A 1 320 ? 23.148 -12.684 -3.755 1.00 83.81 320 ALA A C 1
ATOM 2477 O O . ALA A 1 320 ? 23.914 -13.504 -4.251 1.00 83.81 320 ALA A O 1
ATOM 2478 N N . GLU A 1 321 ? 21.823 -12.843 -3.800 1.00 87.25 321 GLU A N 1
ATOM 2479 C CA . GLU A 1 321 ? 21.147 -13.966 -4.455 1.00 87.25 321 GLU A CA 1
ATOM 2480 C C . GLU A 1 321 ? 21.455 -14.005 -5.956 1.00 87.25 321 GLU A C 1
ATOM 2482 O O . GLU A 1 321 ? 21.755 -15.065 -6.494 1.00 87.25 321 GLU A O 1
ATOM 2487 N N . ILE A 1 322 ? 21.450 -12.847 -6.627 1.00 85.25 322 ILE A N 1
ATOM 2488 C CA . ILE A 1 322 ? 21.830 -12.755 -8.044 1.00 85.25 322 ILE A CA 1
ATOM 2489 C C . ILE A 1 322 ? 23.340 -12.943 -8.238 1.00 85.25 322 ILE A C 1
ATOM 2491 O O . ILE A 1 322 ? 23.762 -13.486 -9.251 1.00 85.25 322 ILE A O 1
ATOM 2495 N N . GLU A 1 323 ? 24.173 -12.513 -7.294 1.00 79.75 323 GLU A N 1
ATOM 2496 C CA . GLU A 1 323 ? 25.626 -12.692 -7.398 1.00 79.75 323 GLU A CA 1
ATOM 2497 C C . GLU A 1 323 ? 26.058 -14.160 -7.249 1.00 79.75 323 GLU A C 1
ATOM 2499 O O . GLU A 1 323 ? 27.007 -14.592 -7.906 1.00 79.75 323 GLU A O 1
ATOM 2504 N N . HIS A 1 324 ? 25.374 -14.925 -6.397 1.00 80.25 324 HIS A N 1
ATOM 2505 C CA . HIS A 1 324 ? 25.802 -16.272 -6.015 1.00 80.25 324 HIS A CA 1
ATOM 2506 C C . HIS A 1 324 ? 24.959 -17.406 -6.606 1.00 80.25 324 HIS A C 1
ATOM 2508 O O . HIS A 1 324 ? 25.462 -18.524 -6.698 1.00 80.25 324 HIS A O 1
ATOM 2514 N N . ASP A 1 325 ? 23.707 -17.148 -6.987 1.00 84.06 325 ASP A N 1
ATOM 2515 C CA . ASP A 1 325 ? 22.745 -18.193 -7.358 1.00 84.06 325 ASP A CA 1
ATOM 2516 C C . ASP A 1 325 ? 21.751 -17.704 -8.425 1.00 84.06 325 ASP A C 1
ATOM 2518 O O . ASP A 1 325 ? 20.541 -17.876 -8.309 1.00 84.06 325 ASP A O 1
ATOM 2522 N N . MET A 1 326 ? 22.235 -17.033 -9.474 1.00 84.69 326 MET A N 1
ATOM 2523 C CA . MET A 1 326 ? 21.374 -16.583 -10.574 1.00 84.69 326 MET A CA 1
ATOM 2524 C C . MET A 1 326 ? 20.858 -17.762 -11.408 1.00 84.69 326 MET A C 1
ATOM 2526 O O . MET A 1 326 ? 21.551 -18.762 -11.612 1.00 84.69 326 MET A O 1
ATOM 2530 N N . TYR A 1 327 ? 19.647 -17.613 -11.947 1.00 82.31 327 TYR A N 1
ATOM 2531 C CA . TYR A 1 327 ? 19.113 -18.519 -12.955 1.00 82.31 327 TYR A CA 1
ATOM 2532 C C . TYR A 1 327 ? 19.974 -18.512 -14.225 1.00 82.31 327 TYR A C 1
ATOM 2534 O O . TYR A 1 327 ? 20.151 -17.484 -14.892 1.00 82.31 327 TYR A O 1
ATOM 2542 N N . GLU A 1 328 ? 20.394 -19.709 -14.612 1.00 82.81 328 GLU A N 1
ATOM 2543 C CA . GLU A 1 328 ? 21.037 -20.016 -15.884 1.00 82.81 328 GLU A CA 1
ATOM 2544 C C . GLU A 1 328 ? 20.472 -21.339 -16.411 1.00 82.81 328 GLU A C 1
ATOM 2546 O O . GLU A 1 328 ? 19.912 -22.128 -15.652 1.00 82.81 328 GLU A O 1
ATOM 2551 N N . ASP A 1 329 ? 20.654 -21.639 -17.698 1.00 78.00 329 ASP A N 1
ATOM 2552 C CA . ASP A 1 329 ? 20.201 -22.923 -18.259 1.00 78.00 329 ASP A CA 1
ATOM 2553 C C . ASP A 1 329 ? 20.868 -24.128 -17.542 1.00 78.00 329 ASP A C 1
ATOM 2555 O O . ASP A 1 329 ? 20.310 -25.223 -17.497 1.00 78.00 329 ASP A O 1
ATOM 2559 N N . THR A 1 330 ? 22.040 -23.917 -16.931 1.00 81.56 330 THR A N 1
ATOM 2560 C CA . THR A 1 330 ? 22.774 -24.879 -16.089 1.00 81.56 330 THR A CA 1
ATOM 2561 C C . THR A 1 330 ? 22.416 -24.827 -14.599 1.00 81.56 330 THR A C 1
ATOM 2563 O O . THR A 1 330 ? 22.838 -25.711 -13.856 1.00 81.56 330 THR A O 1
ATOM 2566 N N . ASN A 1 331 ? 21.653 -23.822 -14.162 1.00 82.44 331 ASN A N 1
ATOM 2567 C CA . ASN A 1 331 ? 21.169 -23.645 -12.791 1.00 82.44 331 ASN A CA 1
ATOM 2568 C C . ASN A 1 331 ? 19.681 -23.228 -12.795 1.00 82.44 331 ASN A C 1
ATOM 2570 O O . ASN A 1 331 ? 19.354 -22.057 -12.570 1.00 82.44 331 ASN A O 1
ATOM 2574 N N . PRO A 1 332 ? 18.757 -24.158 -13.097 1.00 85.69 332 PRO A N 1
ATOM 2575 C CA . PRO A 1 332 ? 17.354 -23.821 -13.330 1.00 85.69 332 PRO A CA 1
ATOM 2576 C C . PRO A 1 332 ? 16.585 -23.379 -12.072 1.00 85.69 332 PRO A C 1
ATOM 2578 O O . PRO A 1 332 ? 15.547 -22.721 -12.197 1.00 85.69 332 PRO A O 1
ATOM 2581 N N . ASP A 1 333 ? 17.105 -23.705 -10.885 1.00 90.69 333 ASP A N 1
ATOM 2582 C CA . ASP A 1 333 ? 16.519 -23.364 -9.581 1.00 90.69 333 ASP A CA 1
ATOM 2583 C C . ASP A 1 333 ? 16.993 -22.004 -9.033 1.00 90.69 333 ASP A C 1
ATOM 2585 O O . ASP A 1 333 ? 16.482 -21.539 -8.007 1.00 90.69 333 ASP A O 1
ATOM 2589 N N . GLY A 1 334 ? 17.939 -21.360 -9.726 1.00 87.81 334 GLY A N 1
ATOM 2590 C CA . GLY A 1 334 ? 18.483 -20.060 -9.353 1.00 87.81 334 GLY A CA 1
ATOM 2591 C C . GLY A 1 334 ? 17.474 -18.907 -9.448 1.00 87.81 334 GLY A C 1
ATOM 2592 O O . GLY A 1 334 ? 16.378 -19.009 -10.016 1.00 87.81 334 GLY A O 1
ATOM 2593 N N . TYR A 1 335 ? 17.869 -17.763 -8.900 1.00 90.44 335 TYR A N 1
ATOM 2594 C CA . TYR A 1 335 ? 17.083 -16.539 -8.835 1.00 90.44 335 TYR A CA 1
ATOM 2595 C C . TYR A 1 335 ? 17.050 -15.816 -10.179 1.00 90.44 335 TYR A C 1
ATOM 2597 O O . TYR A 1 335 ? 18.079 -15.534 -10.799 1.00 90.44 335 TYR A O 1
ATOM 2605 N N . ARG A 1 336 ? 15.848 -15.446 -10.618 1.00 90.88 336 ARG A N 1
ATOM 2606 C CA . ARG A 1 336 ? 15.668 -14.580 -11.785 1.00 90.88 336 ARG A CA 1
ATOM 2607 C C . ARG A 1 336 ? 15.741 -13.114 -11.366 1.00 90.88 336 ARG A C 1
ATOM 2609 O O . ARG A 1 336 ? 15.065 -12.723 -10.410 1.00 90.88 336 ARG A O 1
ATOM 2616 N N . PRO A 1 337 ? 16.533 -12.291 -12.065 1.00 89.50 337 PRO A N 1
ATOM 2617 C CA . PRO A 1 337 ? 16.692 -10.905 -11.681 1.00 89.50 337 PRO A CA 1
ATOM 2618 C C . PRO A 1 337 ? 15.493 -10.045 -12.100 1.00 89.50 337 PRO A C 1
ATOM 2620 O O . PRO A 1 337 ? 14.904 -10.256 -13.159 1.00 89.50 337 PRO A O 1
ATOM 2623 N N . PHE A 1 338 ? 15.184 -9.022 -11.305 1.00 92.81 338 PHE A N 1
ATOM 2624 C CA . PHE A 1 338 ? 14.288 -7.923 -11.681 1.00 92.81 338 PHE A CA 1
ATOM 2625 C C . PHE A 1 338 ? 14.894 -6.565 -11.314 1.00 92.81 338 PHE A C 1
ATOM 2627 O O . PHE A 1 338 ? 15.834 -6.481 -10.518 1.00 92.81 338 PHE A O 1
ATOM 2634 N N . TRP A 1 339 ? 14.384 -5.477 -11.892 1.00 92.25 339 TRP A N 1
ATOM 2635 C CA . TRP A 1 339 ? 14.875 -4.138 -11.570 1.00 92.25 339 TRP A CA 1
ATOM 2636 C C . TRP A 1 339 ? 14.109 -3.530 -10.403 1.00 92.25 339 TRP A C 1
ATOM 2638 O O . TRP A 1 339 ? 12.883 -3.484 -10.416 1.00 92.25 339 TRP A O 1
ATOM 2648 N N . LEU A 1 340 ? 14.847 -2.999 -9.430 1.00 95.75 340 LEU A N 1
ATOM 2649 C CA . LEU A 1 340 ? 14.315 -2.241 -8.304 1.00 95.75 340 LEU A CA 1
ATOM 2650 C C . LEU A 1 340 ? 15.161 -0.985 -8.102 1.00 95.75 340 LEU A C 1
ATOM 2652 O O . LEU A 1 340 ? 16.396 -1.057 -8.075 1.00 95.75 340 LEU A O 1
ATOM 2656 N N . ARG A 1 341 ? 14.507 0.170 -7.974 1.00 93.56 341 ARG A N 1
ATOM 2657 C CA . ARG A 1 341 ? 15.176 1.454 -7.759 1.00 93.56 341 ARG A CA 1
ATOM 2658 C C . ARG A 1 341 ? 14.419 2.347 -6.789 1.00 93.56 341 ARG A C 1
ATOM 2660 O O . ARG A 1 341 ? 13.196 2.267 -6.688 1.00 93.56 341 ARG A O 1
ATOM 2667 N N . CYS A 1 342 ? 15.151 3.223 -6.114 1.00 92.56 342 CYS A N 1
ATOM 2668 C CA . CYS A 1 342 ? 14.596 4.285 -5.280 1.00 92.56 342 CYS A CA 1
ATOM 2669 C C . CYS A 1 342 ? 15.277 5.624 -5.593 1.00 92.56 342 CYS A C 1
ATOM 2671 O O . CYS A 1 342 ? 16.399 5.619 -6.108 1.00 92.56 342 CYS A O 1
ATOM 2673 N N . PRO A 1 343 ? 14.626 6.757 -5.296 1.00 91.00 343 PRO A N 1
ATOM 2674 C CA . PRO A 1 343 ? 15.269 8.059 -5.406 1.00 91.00 343 PRO A CA 1
ATOM 2675 C C . PRO A 1 343 ? 16.468 8.207 -4.451 1.00 91.00 343 PRO A C 1
ATOM 2677 O O . PRO A 1 343 ? 16.490 7.583 -3.387 1.00 91.00 343 PRO A O 1
ATOM 2680 N N . ASP A 1 344 ? 17.449 9.030 -4.828 1.00 84.94 344 ASP A N 1
ATOM 2681 C CA . ASP A 1 344 ? 18.629 9.380 -4.011 1.00 84.94 344 ASP A CA 1
ATOM 2682 C C . ASP A 1 344 ? 18.755 10.885 -3.699 1.00 84.94 344 ASP A C 1
ATOM 2684 O O . ASP A 1 344 ? 19.781 11.342 -3.197 1.00 84.94 344 ASP A O 1
ATOM 2688 N N . GLY A 1 345 ? 17.722 11.668 -4.014 1.00 84.94 345 GLY A N 1
ATOM 2689 C CA . GLY A 1 345 ? 17.733 13.132 -3.974 1.00 84.94 345 GLY A CA 1
ATOM 2690 C C . GLY A 1 345 ? 17.868 13.775 -5.355 1.00 84.94 345 GLY A C 1
ATOM 2691 O O . GLY A 1 345 ? 17.385 14.892 -5.550 1.00 84.94 345 GLY A O 1
ATOM 2692 N N . THR A 1 346 ? 18.458 13.074 -6.329 1.00 81.81 346 THR A N 1
ATOM 2693 C CA . THR A 1 346 ? 18.700 13.591 -7.687 1.00 81.81 346 THR A CA 1
ATOM 2694 C C . THR A 1 346 ? 18.009 12.733 -8.743 1.00 81.81 346 THR A C 1
ATOM 2696 O O . THR A 1 346 ? 17.211 13.249 -9.528 1.00 81.81 346 THR A O 1
ATOM 2699 N N . SER A 1 347 ? 18.260 11.424 -8.733 1.00 82.25 347 SER A N 1
ATOM 2700 C CA . SER A 1 347 ? 17.771 10.453 -9.718 1.00 82.25 347 SER A CA 1
ATOM 2701 C C . SER A 1 347 ? 17.373 9.139 -9.028 1.00 82.25 347 SER A C 1
ATOM 2703 O O . SER A 1 347 ? 17.264 9.067 -7.805 1.00 82.25 347 SER A O 1
ATOM 2705 N N . PHE A 1 348 ? 17.114 8.093 -9.811 1.00 84.38 348 PHE A N 1
ATOM 2706 C CA . PHE A 1 348 ? 16.848 6.744 -9.331 1.00 84.38 348 PHE A CA 1
ATOM 2707 C C . PHE A 1 348 ? 18.121 5.900 -9.298 1.00 84.38 348 PHE A C 1
ATOM 2709 O O . PHE A 1 348 ? 18.705 5.575 -10.337 1.00 84.38 348 PHE A O 1
ATOM 2716 N N . ILE A 1 349 ? 18.479 5.430 -8.108 1.00 85.56 349 ILE A N 1
ATOM 2717 C CA . ILE A 1 349 ? 19.577 4.485 -7.898 1.00 85.56 349 ILE A CA 1
ATOM 2718 C C . ILE A 1 349 ? 19.057 3.067 -7.695 1.00 85.56 349 ILE A C 1
ATOM 2720 O O . ILE A 1 349 ? 17.902 2.837 -7.343 1.00 85.56 349 ILE A O 1
ATOM 2724 N N . GLN A 1 350 ? 19.930 2.092 -7.927 1.00 87.56 350 GLN A N 1
ATOM 2725 C CA . GLN A 1 350 ? 19.629 0.684 -7.701 1.00 87.56 350 GLN A CA 1
ATOM 2726 C C . GLN A 1 350 ? 19.366 0.397 -6.221 1.00 87.56 350 GLN A C 1
ATOM 2728 O O . GLN A 1 350 ? 20.165 0.763 -5.362 1.00 87.56 350 GLN A O 1
ATOM 2733 N N . ALA A 1 351 ? 18.279 -0.322 -5.949 1.00 90.31 351 ALA A N 1
ATOM 2734 C CA . ALA A 1 351 ? 17.944 -0.838 -4.632 1.00 90.31 351 ALA A CA 1
ATOM 2735 C C . ALA A 1 351 ? 18.011 -2.370 -4.636 1.00 90.31 351 ALA A C 1
ATOM 2737 O O . ALA A 1 351 ? 17.717 -3.016 -5.640 1.00 90.31 351 ALA A O 1
ATOM 2738 N N . LYS A 1 352 ? 18.406 -2.945 -3.498 1.00 91.38 352 LYS A N 1
ATOM 2739 C CA . LYS A 1 352 ? 18.537 -4.401 -3.309 1.00 91.38 352 LYS A CA 1
ATOM 2740 C C . LYS A 1 352 ? 17.444 -4.984 -2.412 1.00 91.38 352 LYS A C 1
ATOM 2742 O O . LYS A 1 352 ? 17.385 -6.188 -2.214 1.00 91.38 352 LYS A O 1
ATOM 2747 N N . GLU A 1 353 ? 16.594 -4.127 -1.859 1.00 95.44 353 GLU A N 1
ATOM 2748 C CA . GLU A 1 353 ? 15.539 -4.499 -0.928 1.00 95.44 353 GLU A CA 1
ATOM 2749 C C . GLU A 1 353 ? 14.429 -3.450 -0.905 1.00 95.44 353 GLU A C 1
ATOM 2751 O O . GLU A 1 353 ? 14.651 -2.288 -1.255 1.00 95.44 353 GLU A O 1
ATOM 2756 N N . ILE A 1 354 ? 13.249 -3.871 -0.452 1.00 97.94 354 ILE A N 1
ATOM 2757 C CA . ILE A 1 354 ? 12.115 -2.989 -0.179 1.00 97.94 354 ILE A CA 1
ATOM 2758 C C . ILE A 1 354 ? 12.043 -2.765 1.329 1.00 97.94 354 ILE A C 1
ATOM 2760 O O . ILE A 1 354 ? 11.874 -3.715 2.094 1.00 97.94 354 ILE A O 1
ATOM 2764 N N . LEU A 1 355 ? 12.160 -1.509 1.750 1.00 97.25 355 LEU A N 1
ATOM 2765 C CA . LEU A 1 355 ? 11.948 -1.097 3.133 1.00 97.25 355 LEU A CA 1
ATOM 2766 C C . LEU A 1 355 ? 10.473 -0.725 3.371 1.00 97.25 355 LEU A C 1
ATOM 2768 O O . LEU A 1 355 ? 9.809 -0.251 2.443 1.00 97.25 355 LEU A O 1
ATOM 2772 N N . PRO A 1 356 ? 9.951 -0.917 4.598 1.00 96.19 356 PRO A N 1
ATOM 2773 C CA . PRO A 1 356 ? 8.566 -0.593 4.919 1.00 96.19 356 PRO A CA 1
ATOM 2774 C C . PRO A 1 356 ? 8.231 0.880 4.666 1.00 96.19 356 PRO A C 1
ATOM 2776 O O . PRO A 1 356 ? 9.028 1.758 4.991 1.00 96.19 356 PRO A O 1
ATOM 2779 N N . ASN A 1 357 ? 7.033 1.144 4.143 1.00 94.81 357 ASN A N 1
ATOM 2780 C CA . ASN A 1 357 ? 6.460 2.473 3.894 1.00 94.81 357 ASN A CA 1
ATOM 2781 C C . ASN A 1 357 ? 7.303 3.389 2.987 1.00 94.81 357 ASN A C 1
ATOM 2783 O O . ASN A 1 357 ? 7.021 4.581 2.896 1.00 94.81 357 ASN A O 1
ATOM 2787 N N . LYS A 1 358 ? 8.300 2.839 2.285 1.00 96.75 358 LYS A N 1
ATOM 2788 C CA . LYS A 1 358 ? 9.151 3.569 1.344 1.00 96.75 358 LYS A CA 1
ATOM 2789 C C . LYS A 1 358 ? 8.725 3.301 -0.099 1.00 96.75 358 LYS A C 1
ATOM 2791 O O . LYS A 1 358 ? 8.342 2.183 -0.454 1.00 96.75 358 LYS A O 1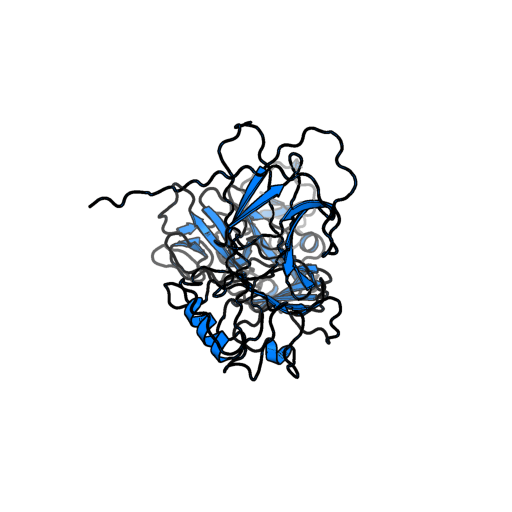
ATOM 2796 N N . ALA A 1 359 ? 8.795 4.339 -0.928 1.00 97.06 359 ALA A N 1
ATOM 2797 C CA . ALA A 1 359 ? 8.469 4.263 -2.344 1.00 97.06 359 ALA A CA 1
ATOM 2798 C C . ALA A 1 359 ? 9.634 3.714 -3.179 1.00 97.06 359 ALA A C 1
ATOM 2800 O O . ALA A 1 359 ? 10.787 4.121 -3.018 1.00 97.06 359 ALA A O 1
ATOM 2801 N N . TYR A 1 360 ? 9.307 2.840 -4.131 1.00 97.81 360 TYR A N 1
ATOM 2802 C CA . TYR A 1 360 ? 10.236 2.308 -5.125 1.00 97.81 360 TYR A CA 1
ATOM 2803 C C . TYR A 1 360 ? 9.591 2.303 -6.510 1.00 97.81 360 TYR A C 1
ATOM 2805 O O . TYR A 1 360 ? 8.365 2.220 -6.635 1.00 97.81 360 TYR A O 1
ATOM 2813 N N . ILE A 1 361 ? 10.426 2.310 -7.549 1.00 97.19 361 ILE A N 1
ATOM 2814 C CA . ILE A 1 361 ? 10.040 1.829 -8.878 1.00 97.19 361 ILE A CA 1
ATOM 2815 C C . ILE A 1 361 ? 10.594 0.418 -9.083 1.00 97.19 361 ILE A C 1
ATOM 2817 O O . ILE A 1 361 ? 11.705 0.092 -8.657 1.00 97.19 361 ILE A O 1
ATOM 2821 N N . ILE A 1 362 ? 9.802 -0.424 -9.727 1.00 97.94 362 ILE A N 1
ATOM 2822 C CA . ILE A 1 362 ? 10.062 -1.837 -9.971 1.00 97.94 362 ILE A CA 1
ATOM 2823 C C . ILE A 1 362 ? 9.725 -2.162 -11.425 1.00 97.94 362 ILE A C 1
ATOM 2825 O O . ILE A 1 362 ? 8.764 -1.630 -11.976 1.00 97.94 362 ILE A O 1
ATOM 2829 N N . SER A 1 363 ? 10.517 -3.015 -12.063 1.00 94.81 363 SER A N 1
ATOM 2830 C CA . SER A 1 363 ? 10.233 -3.500 -13.413 1.00 94.81 363 SER A CA 1
ATOM 2831 C C . SER A 1 363 ? 10.611 -4.969 -13.537 1.00 94.81 363 SER A C 1
ATOM 2833 O O . SER A 1 363 ? 11.683 -5.389 -13.089 1.00 94.81 363 SER A O 1
ATOM 2835 N N . MET A 1 364 ? 9.717 -5.742 -14.145 1.00 94.94 364 MET A N 1
ATOM 2836 C CA . MET A 1 364 ? 9.899 -7.162 -14.422 1.00 94.94 364 MET A CA 1
ATOM 2837 C C . MET A 1 364 ? 10.366 -7.328 -15.877 1.00 94.94 364 MET A C 1
ATOM 2839 O O . MET A 1 364 ? 9.721 -6.765 -16.762 1.00 94.94 364 MET A O 1
ATOM 2843 N N . PRO A 1 365 ? 11.458 -8.068 -16.169 1.00 89.38 365 PRO A N 1
ATOM 2844 C CA . PRO A 1 365 ? 11.868 -8.354 -17.542 1.00 89.38 365 PRO A CA 1
ATOM 2845 C C . PRO A 1 365 ? 10.726 -8.962 -18.341 1.00 89.38 365 PRO A C 1
ATOM 2847 O O . PRO A 1 365 ? 10.169 -9.976 -17.949 1.00 89.38 365 PRO A O 1
ATOM 2850 N N . ASN A 1 366 ? 10.367 -8.333 -19.453 1.00 91.31 366 ASN A N 1
ATOM 2851 C CA . ASN A 1 366 ? 9.283 -8.793 -20.309 1.00 91.31 366 ASN A CA 1
ATOM 2852 C C . ASN A 1 366 ? 9.488 -8.232 -21.716 1.00 91.31 366 ASN A C 1
ATOM 2854 O O . ASN A 1 366 ? 9.054 -7.123 -22.029 1.00 91.31 366 ASN A O 1
ATOM 2858 N N . SER A 1 367 ? 10.225 -8.956 -22.548 1.00 86.69 367 SER A N 1
ATOM 2859 C CA . SER A 1 367 ? 10.527 -8.560 -23.921 1.00 86.69 367 SER A CA 1
ATOM 2860 C C . SER A 1 367 ? 10.578 -9.775 -24.833 1.00 86.69 367 SER A C 1
ATOM 2862 O O . SER A 1 367 ? 11.077 -10.839 -24.468 1.00 86.69 367 SER A O 1
ATOM 2864 N N . THR A 1 368 ? 10.136 -9.584 -26.072 1.00 82.50 368 THR A N 1
ATOM 2865 C CA . THR A 1 368 ? 10.283 -10.573 -27.149 1.00 82.50 368 THR A CA 1
ATOM 2866 C C . THR A 1 368 ? 11.738 -10.852 -27.509 1.00 82.50 368 THR A C 1
ATOM 2868 O O . THR A 1 368 ? 12.022 -11.862 -28.144 1.00 82.50 368 THR A O 1
ATOM 2871 N N . ASN A 1 369 ? 12.656 -9.967 -27.119 1.00 80.69 369 ASN A N 1
ATOM 2872 C CA . ASN A 1 369 ? 14.083 -10.141 -27.365 1.00 80.69 369 ASN A CA 1
ATOM 2873 C C . ASN A 1 369 ? 14.776 -10.967 -26.273 1.00 80.69 369 ASN A C 1
ATOM 2875 O O . ASN A 1 369 ? 15.901 -11.427 -26.465 1.00 80.69 369 ASN A O 1
ATOM 2879 N N . TYR A 1 370 ? 14.136 -11.147 -25.115 1.00 77.88 370 TYR A N 1
ATOM 2880 C CA . TYR A 1 370 ? 14.680 -11.967 -24.039 1.00 77.88 370 TYR A CA 1
ATOM 2881 C C . TYR A 1 370 ? 14.343 -13.437 -24.293 1.00 77.88 370 TYR A C 1
ATOM 2883 O O . TYR A 1 370 ? 13.314 -13.757 -24.890 1.00 77.88 370 TYR A O 1
ATOM 2891 N N . LYS A 1 371 ? 15.181 -14.364 -23.803 1.00 79.06 371 LYS A N 1
ATOM 2892 C CA . LYS A 1 371 ? 14.749 -15.767 -23.745 1.00 79.06 371 LYS A CA 1
ATOM 2893 C C . LYS A 1 371 ? 13.522 -15.847 -22.843 1.00 79.06 371 LYS A C 1
ATOM 2895 O O . LYS A 1 371 ? 13.503 -15.251 -21.766 1.00 79.06 371 LYS A O 1
ATOM 2900 N N . GLU A 1 372 ?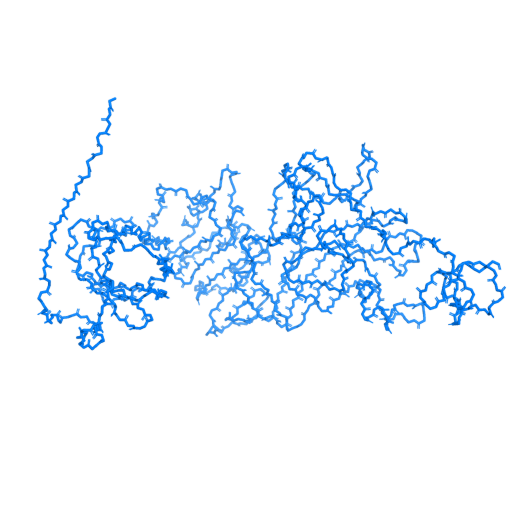 12.555 -16.667 -23.233 1.00 82.44 372 GLU A N 1
ATOM 2901 C CA . GLU A 1 372 ? 11.281 -16.762 -22.521 1.00 82.44 372 GLU A CA 1
ATOM 2902 C C . GLU A 1 372 ? 11.445 -17.128 -21.038 1.00 82.44 372 GLU A C 1
ATOM 2904 O O . GLU A 1 372 ? 10.694 -16.651 -20.195 1.00 82.44 372 GLU A O 1
ATOM 2909 N N . ALA A 1 373 ? 12.475 -17.896 -20.676 1.00 80.19 373 ALA A N 1
ATOM 2910 C CA . ALA A 1 373 ? 12.773 -18.233 -19.284 1.00 80.19 373 ALA A CA 1
ATOM 2911 C C . ALA A 1 373 ? 13.062 -17.015 -18.379 1.00 80.19 373 ALA A C 1
ATOM 2913 O O . ALA A 1 373 ? 12.870 -17.120 -17.166 1.00 80.19 373 ALA A O 1
ATOM 2914 N N . TYR A 1 374 ? 13.488 -15.882 -18.952 1.00 82.50 374 TYR A N 1
ATOM 2915 C CA . TYR A 1 374 ? 13.750 -14.630 -18.235 1.00 82.50 374 TYR A CA 1
ATOM 2916 C C . TYR A 1 374 ? 12.553 -13.677 -18.215 1.00 82.50 374 TYR A C 1
ATOM 2918 O O . TYR A 1 374 ? 12.543 -12.768 -17.393 1.00 82.50 374 TYR A O 1
ATOM 2926 N N . ASN A 1 375 ? 11.541 -13.875 -19.067 1.00 85.94 375 ASN A N 1
ATOM 2927 C CA . ASN A 1 375 ? 10.340 -13.043 -19.044 1.00 85.94 375 ASN A CA 1
ATOM 2928 C C . ASN A 1 375 ? 9.511 -13.337 -17.787 1.00 85.94 375 ASN A C 1
ATOM 2930 O O . ASN A 1 375 ? 9.054 -14.461 -17.600 1.00 85.94 375 ASN A O 1
ATOM 2934 N N . ILE A 1 376 ? 9.278 -12.345 -16.938 1.00 93.62 376 ILE A N 1
ATOM 2935 C CA . ILE A 1 376 ? 8.457 -12.436 -15.733 1.00 93.62 376 ILE A CA 1
ATOM 2936 C C . ILE A 1 376 ? 7.149 -11.692 -16.003 1.00 93.62 376 ILE A C 1
ATOM 2938 O O . ILE A 1 376 ? 7.120 -10.470 -16.127 1.00 93.62 376 ILE A O 1
ATOM 2942 N N . THR A 1 377 ? 6.060 -12.450 -16.096 1.00 95.81 377 THR A N 1
ATOM 2943 C CA . THR A 1 377 ? 4.695 -11.938 -16.253 1.00 95.81 377 THR A CA 1
ATOM 2944 C C . THR A 1 377 ? 3.749 -12.686 -15.318 1.00 95.81 377 THR A C 1
ATOM 2946 O O . THR A 1 377 ? 4.054 -13.797 -14.877 1.00 95.81 377 THR A O 1
ATOM 2949 N N . GLY A 1 378 ? 2.604 -12.075 -15.016 1.00 97.44 378 GLY A N 1
ATOM 2950 C CA . GLY A 1 378 ? 1.623 -12.606 -14.073 1.00 97.44 378 GLY A CA 1
ATOM 2951 C C . GLY A 1 378 ? 1.956 -12.257 -12.625 1.00 97.44 378 GLY A C 1
ATOM 2952 O O . GLY A 1 378 ? 2.652 -11.275 -12.353 1.00 97.44 378 GLY A O 1
ATOM 2953 N N . ASP A 1 379 ? 1.418 -13.048 -11.701 1.00 98.31 379 ASP A N 1
ATOM 2954 C CA . ASP A 1 379 ? 1.488 -12.766 -10.272 1.00 98.31 379 ASP A CA 1
ATOM 2955 C C . ASP A 1 379 ? 2.896 -12.959 -9.710 1.00 98.31 379 ASP A C 1
ATOM 2957 O O . ASP A 1 379 ? 3.518 -14.020 -9.832 1.00 98.31 379 ASP A O 1
ATOM 2961 N N . VAL A 1 380 ? 3.371 -11.915 -9.038 1.00 98.69 380 VAL A N 1
ATOM 2962 C CA . VAL A 1 380 ? 4.572 -11.935 -8.213 1.00 98.69 380 VAL A CA 1
ATOM 2963 C C . VAL A 1 380 ? 4.140 -11.820 -6.758 1.00 98.69 380 VAL A C 1
ATOM 2965 O O . VAL A 1 380 ? 3.393 -10.911 -6.388 1.00 98.69 380 VAL A O 1
ATOM 2968 N N . ALA A 1 381 ? 4.583 -12.757 -5.927 1.00 98.62 381 ALA A N 1
ATOM 2969 C CA . ALA A 1 381 ? 4.346 -12.759 -4.492 1.00 98.62 381 ALA A CA 1
ATOM 2970 C C . ALA A 1 381 ? 5.557 -12.184 -3.747 1.00 98.62 381 ALA A C 1
ATOM 2972 O O . ALA A 1 381 ? 6.700 -12.570 -3.992 1.00 98.62 381 ALA A O 1
ATOM 2973 N N . PHE A 1 382 ? 5.267 -11.281 -2.816 1.00 98.81 382 PHE A N 1
ATOM 2974 C CA . PHE A 1 382 ? 6.184 -10.624 -1.898 1.00 98.81 382 PHE A CA 1
ATOM 2975 C C . PHE A 1 382 ? 5.870 -11.159 -0.505 1.00 98.81 382 PHE A C 1
ATOM 2977 O O . PHE A 1 382 ? 4.827 -10.838 0.079 1.00 98.81 382 PHE A O 1
ATOM 2984 N N . THR A 1 383 ? 6.743 -12.012 0.018 1.00 98.69 383 THR A N 1
ATOM 2985 C CA . THR A 1 383 ? 6.491 -12.734 1.267 1.00 98.69 383 THR A CA 1
ATOM 2986 C C . THR A 1 383 ? 7.565 -12.463 2.298 1.00 98.69 383 THR A C 1
ATOM 2988 O O . THR A 1 383 ? 8.718 -12.174 1.978 1.00 98.69 383 THR A O 1
ATOM 2991 N N . ALA A 1 384 ? 7.180 -12.537 3.568 1.00 98.50 384 ALA A N 1
ATOM 2992 C CA . ALA A 1 384 ? 8.116 -12.456 4.678 1.00 98.50 384 ALA A CA 1
ATOM 2993 C C . ALA A 1 384 ? 7.701 -13.361 5.835 1.00 98.50 384 ALA A C 1
ATOM 2995 O O . ALA A 1 384 ? 6.512 -13.620 6.047 1.00 98.50 384 ALA A O 1
ATOM 2996 N N . THR A 1 385 ? 8.687 -13.813 6.609 1.00 97.94 385 THR A N 1
ATOM 2997 C CA . THR A 1 385 ? 8.471 -14.569 7.848 1.00 97.94 385 THR A CA 1
ATOM 2998 C C . THR A 1 385 ? 9.040 -13.814 9.044 1.00 97.94 385 THR A C 1
ATOM 3000 O O . THR A 1 385 ? 10.056 -13.134 8.928 1.00 97.94 385 THR A O 1
ATOM 3003 N N . ASN A 1 386 ? 8.380 -13.914 10.203 1.00 97.31 386 ASN A N 1
ATOM 3004 C CA . ASN A 1 386 ? 8.793 -13.252 11.450 1.00 97.31 386 ASN A CA 1
ATOM 3005 C C . ASN A 1 386 ? 9.105 -11.751 11.290 1.00 97.31 386 ASN A C 1
ATOM 3007 O O . ASN A 1 386 ? 10.066 -11.240 11.871 1.00 97.31 386 ASN A O 1
ATOM 3011 N N . VAL A 1 387 ? 8.280 -11.055 10.513 1.00 97.69 387 VAL A N 1
ATOM 3012 C CA . VAL A 1 387 ? 8.528 -9.692 10.043 1.00 97.69 387 VAL A CA 1
ATOM 3013 C C . VAL A 1 387 ? 7.780 -8.664 10.885 1.00 97.69 387 VAL A C 1
ATOM 3015 O O . VAL A 1 387 ? 6.716 -8.953 11.434 1.00 97.69 387 VAL A O 1
ATOM 3018 N N . TYR A 1 388 ? 8.320 -7.451 10.968 1.00 96.12 388 TYR A N 1
ATOM 3019 C CA . TYR A 1 388 ? 7.569 -6.302 11.460 1.00 96.12 388 TYR A CA 1
ATOM 3020 C C . TYR A 1 388 ? 6.742 -5.693 10.331 1.00 96.12 388 TYR A C 1
ATOM 3022 O O . TYR A 1 388 ? 7.276 -5.346 9.276 1.00 96.12 388 TYR A O 1
ATOM 3030 N N . VAL A 1 389 ? 5.443 -5.557 10.580 1.00 97.12 389 VAL A N 1
ATOM 3031 C CA . VAL A 1 389 ? 4.567 -4.672 9.815 1.00 97.12 389 VAL A CA 1
ATOM 3032 C C . VAL A 1 389 ? 4.585 -3.337 10.544 1.00 97.12 389 VAL A C 1
ATOM 3034 O O . VAL A 1 389 ? 4.230 -3.271 11.723 1.00 97.12 389 VAL A O 1
ATOM 3037 N N . MET A 1 390 ? 5.084 -2.305 9.876 1.00 92.38 390 MET A N 1
ATOM 3038 C CA . MET A 1 390 ? 5.277 -0.987 10.473 1.00 92.38 390 MET A CA 1
ATOM 3039 C C . MET A 1 390 ? 3.958 -0.222 10.499 1.00 92.38 390 MET A C 1
ATOM 3041 O O . MET A 1 390 ? 3.186 -0.305 9.542 1.00 92.38 390 MET A O 1
ATOM 3045 N N . ALA A 1 391 ? 3.731 0.551 11.565 1.00 89.94 391 ALA A N 1
ATOM 3046 C CA . ALA A 1 391 ? 2.633 1.510 11.607 1.00 89.94 391 ALA A CA 1
ATOM 3047 C C . ALA A 1 391 ? 2.666 2.401 10.357 1.00 89.94 391 ALA A C 1
ATOM 3049 O O . ALA A 1 391 ? 3.741 2.820 9.916 1.00 89.94 391 ALA A O 1
ATOM 3050 N N . THR A 1 392 ? 1.501 2.650 9.771 1.00 89.31 392 THR A N 1
ATOM 3051 C CA . THR A 1 392 ? 1.351 3.552 8.632 1.00 89.31 392 THR A CA 1
ATOM 3052 C C . THR A 1 392 ? 1.341 4.983 9.165 1.00 89.31 392 THR A C 1
ATOM 3054 O O . THR A 1 392 ? 0.466 5.301 9.963 1.00 89.31 392 THR A O 1
ATOM 3057 N N . PRO A 1 393 ? 2.295 5.842 8.775 1.00 84.12 393 PRO A N 1
ATOM 3058 C CA . PRO A 1 393 ? 2.260 7.249 9.151 1.00 84.12 393 PRO A CA 1
ATOM 3059 C C . PRO A 1 393 ? 1.015 7.946 8.590 1.00 84.12 393 PRO A C 1
ATOM 3061 O O . PRO A 1 393 ? 0.575 7.626 7.483 1.00 84.12 393 PRO A O 1
ATOM 3064 N N . ASP A 1 394 ? 0.502 8.947 9.305 1.00 78.31 394 ASP A N 1
ATOM 3065 C CA . ASP A 1 394 ? -0.570 9.812 8.789 1.00 78.31 394 ASP A CA 1
ATOM 3066 C C . ASP A 1 394 ? -0.122 10.539 7.514 1.00 78.31 394 ASP A C 1
ATOM 3068 O O . ASP A 1 394 ? -0.875 10.634 6.536 1.00 78.31 394 ASP A O 1
ATOM 3072 N N . GLU A 1 395 ? 1.148 10.951 7.500 1.00 85.50 395 GLU A N 1
ATOM 3073 C CA . GLU A 1 395 ? 1.847 11.542 6.365 1.00 85.50 395 GLU A CA 1
ATOM 3074 C C . GLU A 1 395 ? 3.013 10.650 5.928 1.00 85.50 395 GLU A C 1
ATOM 3076 O O . GLU A 1 395 ? 3.978 10.426 6.663 1.00 85.50 395 GLU A O 1
ATOM 3081 N N . MET A 1 396 ? 2.927 10.127 4.706 1.00 88.56 396 MET A N 1
ATOM 3082 C CA . MET A 1 396 ? 3.953 9.255 4.142 1.00 88.56 396 MET A CA 1
ATOM 3083 C C . MET A 1 396 ? 5.215 10.056 3.805 1.00 88.56 396 MET A C 1
ATOM 3085 O O . MET A 1 396 ? 5.155 11.069 3.110 1.00 88.56 396 MET A O 1
ATOM 3089 N N . SER A 1 397 ? 6.376 9.577 4.260 1.00 89.00 397 SER A N 1
ATOM 3090 C CA . SER A 1 397 ? 7.661 10.199 3.933 1.00 89.00 397 SER A CA 1
ATOM 3091 C C . SER A 1 397 ? 7.958 10.044 2.442 1.00 89.00 397 SER A C 1
ATOM 3093 O O . SER A 1 397 ? 7.953 8.932 1.909 1.00 89.00 397 SER A O 1
ATOM 3095 N N . ALA A 1 398 ? 8.188 11.168 1.768 1.00 90.12 398 ALA A N 1
ATOM 3096 C CA . ALA A 1 398 ? 8.479 11.198 0.346 1.00 90.12 398 ALA A CA 1
ATOM 3097 C C . ALA A 1 398 ? 9.988 11.151 0.081 1.00 90.12 398 ALA A C 1
ATOM 3099 O O . ALA A 1 398 ? 10.788 11.732 0.815 1.00 90.12 398 ALA A O 1
ATOM 3100 N N . GLU A 1 399 ? 10.371 10.484 -1.003 1.00 90.25 399 GLU A N 1
ATOM 3101 C CA . GLU A 1 399 ? 11.765 10.373 -1.434 1.00 90.25 399 GLU A CA 1
ATOM 3102 C C . GLU A 1 399 ? 12.015 11.325 -2.608 1.00 90.25 399 GLU A C 1
ATOM 3104 O O . GLU A 1 399 ? 11.305 11.300 -3.613 1.00 90.25 399 GLU A O 1
ATOM 3109 N N . ALA A 1 400 ? 13.025 12.179 -2.490 1.00 87.06 400 ALA A N 1
ATOM 3110 C CA . ALA A 1 400 ? 13.249 13.269 -3.430 1.00 87.06 400 ALA A CA 1
ATOM 3111 C C . ALA A 1 400 ? 13.971 12.832 -4.716 1.00 87.06 400 ALA A C 1
ATOM 3113 O O . ALA A 1 400 ? 14.955 12.097 -4.681 1.00 87.06 400 ALA A O 1
ATOM 3114 N N . THR A 1 401 ? 13.554 13.396 -5.848 1.00 85.75 401 THR A N 1
ATOM 3115 C CA . THR A 1 401 ? 14.382 13.577 -7.056 1.00 85.75 401 THR A CA 1
ATOM 3116 C C . THR A 1 401 ? 14.660 15.071 -7.253 1.00 85.75 401 THR A C 1
ATOM 3118 O O . THR A 1 401 ? 14.160 15.905 -6.490 1.00 85.75 401 THR A O 1
ATOM 3121 N N . THR A 1 402 ? 15.399 15.460 -8.295 1.00 84.19 402 THR A N 1
ATOM 3122 C CA . THR A 1 402 ? 15.564 16.889 -8.615 1.00 84.19 402 THR A CA 1
ATOM 3123 C C . THR A 1 402 ? 14.233 17.577 -8.943 1.00 84.19 402 THR A C 1
ATOM 3125 O O . THR A 1 402 ? 14.019 18.709 -8.519 1.00 84.19 402 THR A O 1
ATOM 3128 N N . ALA A 1 403 ? 13.330 16.906 -9.665 1.00 85.50 403 ALA A N 1
ATOM 3129 C CA . ALA A 1 403 ? 12.132 17.537 -10.230 1.00 85.50 403 ALA A CA 1
ATOM 3130 C C . ALA A 1 403 ? 10.853 17.344 -9.393 1.00 85.50 403 ALA A C 1
ATOM 3132 O O . ALA A 1 403 ? 9.926 18.152 -9.471 1.00 85.50 403 ALA A O 1
ATOM 3133 N N . TYR A 1 404 ? 10.781 16.276 -8.604 1.00 91.19 404 TYR A N 1
ATOM 3134 C CA . TYR A 1 404 ? 9.589 15.900 -7.842 1.00 91.19 404 TYR A CA 1
ATOM 3135 C C . TYR A 1 404 ? 9.946 15.047 -6.625 1.00 91.19 404 TYR A C 1
ATOM 3137 O O . TYR A 1 404 ? 11.017 14.438 -6.574 1.00 91.19 404 TYR A O 1
ATOM 3145 N N . ASP A 1 405 ? 9.024 14.964 -5.677 1.00 94.50 405 ASP A N 1
ATOM 3146 C CA . ASP A 1 405 ? 9.071 14.009 -4.576 1.00 94.50 405 ASP A CA 1
ATOM 3147 C C . ASP A 1 405 ? 8.223 12.783 -4.930 1.00 94.50 405 ASP A C 1
ATOM 3149 O O . ASP A 1 405 ? 7.096 12.906 -5.412 1.00 94.50 405 ASP A O 1
ATOM 3153 N N . LEU A 1 406 ? 8.777 11.588 -4.738 1.00 96.88 406 LEU A N 1
ATOM 3154 C CA . LEU A 1 406 ? 8.071 10.328 -4.919 1.00 96.88 406 LEU A CA 1
ATOM 3155 C C . LEU A 1 406 ? 7.384 9.963 -3.601 1.00 96.88 406 LEU A C 1
ATOM 3157 O O . LEU A 1 406 ? 8.038 9.546 -2.643 1.00 96.88 406 LEU A O 1
ATOM 3161 N N . VAL A 1 407 ? 6.066 10.132 -3.563 1.00 97.50 407 VAL A N 1
ATOM 3162 C CA . VAL A 1 407 ? 5.245 9.953 -2.366 1.00 97.50 407 VAL A CA 1
ATOM 3163 C C . VAL A 1 407 ? 4.636 8.547 -2.374 1.00 97.50 407 VAL A C 1
ATOM 3165 O O . VAL A 1 407 ? 3.873 8.224 -3.292 1.00 97.50 407 VAL A O 1
ATOM 3168 N N . PRO A 1 408 ? 4.956 7.686 -1.392 1.00 97.75 408 PRO A N 1
ATOM 3169 C CA . PRO A 1 408 ? 4.323 6.382 -1.264 1.00 97.75 408 PRO A CA 1
ATOM 3170 C C . PRO A 1 408 ? 2.862 6.517 -0.825 1.00 97.75 408 PRO A C 1
ATOM 3172 O O . PRO A 1 408 ? 2.508 7.448 -0.106 1.00 97.75 408 PRO A O 1
ATOM 3175 N N . THR A 1 409 ? 2.010 5.565 -1.209 1.00 95.81 409 THR A N 1
ATOM 3176 C CA . THR A 1 409 ? 0.620 5.528 -0.746 1.00 95.81 409 THR A CA 1
ATOM 3177 C C . THR A 1 409 ? 0.119 4.114 -0.450 1.00 95.81 409 THR A C 1
ATOM 3179 O O . THR A 1 409 ? 0.359 3.166 -1.200 1.00 95.81 409 THR A O 1
ATOM 3182 N N . MET A 1 410 ? -0.621 3.990 0.653 1.00 96.25 410 MET A N 1
ATOM 3183 C CA . MET A 1 410 ? -1.364 2.787 1.054 1.00 96.25 410 MET A CA 1
ATOM 3184 C C . MET A 1 410 ? -2.883 2.969 0.924 1.00 96.25 410 MET A C 1
ATOM 3186 O O . MET A 1 410 ? -3.645 2.050 1.202 1.00 96.25 410 MET A O 1
ATOM 3190 N N . SER A 1 411 ? -3.332 4.139 0.473 1.00 93.88 411 SER A N 1
ATOM 3191 C CA . SER A 1 411 ? -4.728 4.453 0.175 1.00 93.88 411 SER A CA 1
ATOM 3192 C C . SER A 1 411 ? -4.851 5.011 -1.246 1.00 93.8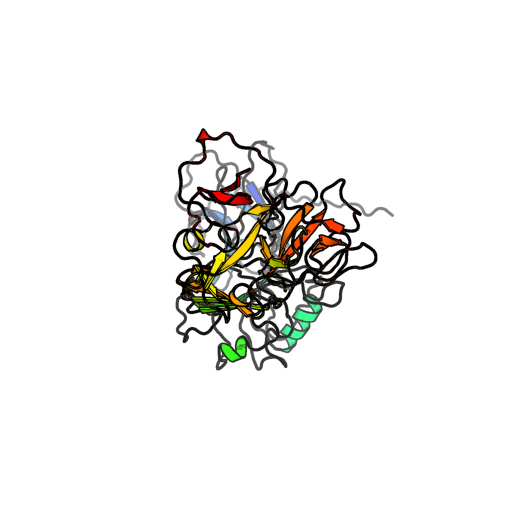8 411 SER A C 1
ATOM 3194 O O . SER A 1 411 ? -3.860 5.312 -1.918 1.00 93.88 411 SER A O 1
ATOM 3196 N N . LYS A 1 412 ? -6.083 5.113 -1.746 1.00 93.56 412 LYS A N 1
ATOM 3197 C CA . LYS A 1 412 ? -6.342 5.738 -3.043 1.00 93.56 412 LYS A CA 1
ATOM 3198 C C . LYS A 1 412 ? -6.120 7.247 -2.924 1.00 93.56 412 LYS A C 1
ATOM 3200 O O . LYS A 1 412 ? -6.784 7.894 -2.120 1.00 93.56 412 LYS A O 1
ATOM 3205 N N . VAL A 1 413 ? -5.252 7.810 -3.760 1.00 93.50 413 VAL A N 1
ATOM 3206 C CA . VAL A 1 413 ? -5.079 9.265 -3.889 1.00 93.50 413 VAL A CA 1
ATOM 3207 C C . VAL A 1 413 ? -5.734 9.709 -5.186 1.00 93.50 413 VAL A C 1
ATOM 3209 O O . VAL A 1 413 ? -5.378 9.224 -6.263 1.00 93.50 413 VAL A O 1
ATOM 3212 N N . LYS A 1 414 ? -6.706 10.617 -5.084 1.00 91.94 414 LYS A N 1
ATOM 3213 C CA . LYS A 1 414 ? -7.445 11.117 -6.246 1.00 91.94 414 LYS A CA 1
ATOM 3214 C C . LYS A 1 414 ? -6.522 11.862 -7.204 1.00 91.94 414 LYS A C 1
ATOM 3216 O O . LYS A 1 414 ? -5.624 12.595 -6.779 1.00 91.94 414 LYS A O 1
ATOM 3221 N N . ALA A 1 415 ? -6.772 11.689 -8.496 1.00 92.94 415 ALA A N 1
ATOM 3222 C CA . ALA A 1 415 ? -6.076 12.431 -9.533 1.00 92.94 415 ALA A CA 1
ATOM 3223 C C . ALA A 1 415 ? -6.203 13.946 -9.296 1.00 92.94 415 ALA A C 1
ATOM 3225 O O . ALA A 1 415 ? -7.273 14.461 -8.963 1.00 92.94 415 ALA A O 1
ATOM 3226 N N . SER A 1 416 ? -5.093 14.661 -9.454 1.00 92.00 416 SER A N 1
ATOM 3227 C CA . SER A 1 416 ? -5.061 16.116 -9.374 1.00 92.00 416 SER A CA 1
ATOM 3228 C C . SER A 1 416 ? -3.859 16.670 -10.130 1.00 92.00 416 SER A C 1
ATOM 3230 O O . SER A 1 416 ? -2.979 15.944 -10.594 1.00 92.00 416 SER A O 1
ATOM 3232 N N . ASP A 1 417 ? -3.788 17.991 -10.190 1.00 88.50 417 ASP A N 1
ATOM 3233 C CA . ASP A 1 417 ? -2.685 18.736 -10.786 1.00 88.50 417 ASP A CA 1
ATOM 3234 C C . ASP A 1 417 ? -1.330 18.549 -10.075 1.00 88.50 417 ASP A C 1
ATOM 3236 O O . ASP A 1 417 ? -0.289 18.879 -10.653 1.00 88.50 417 ASP A O 1
ATOM 3240 N N . GLN A 1 418 ? -1.348 18.020 -8.846 1.00 91.25 418 GLN A N 1
ATOM 3241 C CA . GLN A 1 418 ? -0.169 17.710 -8.028 1.00 91.25 418 GLN A CA 1
ATOM 3242 C C . GLN A 1 418 ? 0.132 16.205 -7.961 1.00 91.25 418 GLN A C 1
ATOM 3244 O O . GLN A 1 418 ? 1.124 15.812 -7.359 1.00 91.25 418 GLN A O 1
ATOM 3249 N N . VAL A 1 419 ? -0.698 15.355 -8.577 1.00 95.00 419 VAL A N 1
ATOM 3250 C CA . VAL A 1 419 ? -0.560 13.894 -8.524 1.00 95.00 419 VAL A CA 1
ATOM 3251 C C . VAL A 1 419 ? -0.220 13.374 -9.916 1.00 95.00 419 VAL A C 1
ATOM 3253 O O . VAL A 1 419 ? -1.042 13.408 -10.837 1.00 95.00 419 VAL A O 1
ATOM 3256 N N . TYR A 1 420 ? 1.013 12.895 -10.069 1.00 96.00 420 TYR A N 1
ATOM 3257 C CA . TYR A 1 420 ? 1.516 12.333 -11.316 1.00 96.00 420 TYR A CA 1
ATOM 3258 C C . TYR A 1 420 ? 1.685 10.829 -11.140 1.00 96.00 420 TYR A C 1
ATOM 3260 O O . TYR A 1 420 ? 2.458 10.378 -10.294 1.00 96.00 420 TYR A O 1
ATOM 3268 N N . VAL A 1 421 ? 0.969 10.045 -11.940 1.00 96.94 421 VAL A N 1
ATOM 3269 C CA . VAL A 1 421 ? 0.958 8.579 -11.837 1.00 96.94 421 VAL A CA 1
ATOM 3270 C C . VAL A 1 421 ? 1.742 7.981 -12.994 1.00 96.94 421 VAL A C 1
ATOM 3272 O O . VAL A 1 421 ? 1.630 8.436 -14.132 1.00 96.94 421 VAL A O 1
ATOM 3275 N N . LEU A 1 422 ? 2.556 6.968 -12.702 1.00 95.38 422 LEU A N 1
ATOM 3276 C CA . LEU A 1 422 ? 3.338 6.264 -13.711 1.00 95.38 422 LEU A CA 1
ATOM 3277 C C . LEU A 1 422 ? 2.413 5.596 -14.734 1.00 95.38 422 LEU A C 1
ATOM 3279 O O . LEU A 1 422 ? 1.492 4.860 -14.374 1.00 95.38 422 LEU A O 1
ATOM 3283 N N . ASN A 1 423 ? 2.633 5.878 -16.014 1.00 94.94 423 ASN A N 1
ATOM 3284 C CA . ASN A 1 423 ? 1.704 5.479 -17.057 1.00 94.94 423 ASN A CA 1
ATOM 3285 C C . ASN A 1 423 ? 1.705 3.957 -17.281 1.00 94.94 423 ASN A C 1
ATOM 3287 O O . ASN A 1 423 ? 2.703 3.373 -17.677 1.00 94.94 423 ASN A O 1
ATOM 3291 N N . SER A 1 424 ? 0.560 3.297 -17.116 1.00 94.06 424 SER A N 1
ATOM 3292 C CA . SER A 1 424 ? 0.429 1.850 -17.370 1.00 94.06 424 SER A CA 1
ATOM 3293 C C . SER A 1 424 ? 0.172 1.502 -18.841 1.00 94.06 424 SER A C 1
ATOM 3295 O O . SER A 1 424 ? 0.190 0.334 -19.225 1.00 94.06 424 SER A O 1
ATOM 3297 N N . LYS A 1 425 ? -0.081 2.509 -19.683 1.00 94.69 425 LYS A N 1
ATOM 3298 C CA . LYS A 1 425 ? -0.356 2.366 -21.118 1.00 94.69 425 LYS A CA 1
ATOM 3299 C C . LYS A 1 425 ? 0.475 3.368 -21.925 1.00 94.69 425 LYS A C 1
ATOM 3301 O O . LYS A 1 425 ? 0.816 4.428 -21.392 1.00 94.69 425 LYS A O 1
ATOM 3306 N N . PRO A 1 426 ? 0.780 3.074 -23.201 1.00 93.31 426 PRO A N 1
ATOM 3307 C CA . PRO A 1 426 ? 1.405 4.046 -24.091 1.00 93.31 426 PRO A CA 1
ATOM 3308 C C . PRO A 1 426 ? 0.555 5.315 -24.233 1.00 93.31 426 PRO A C 1
ATOM 3310 O O . PRO A 1 426 ? -0.675 5.241 -24.237 1.00 93.31 426 PRO A O 1
ATOM 3313 N N . ILE A 1 427 ? 1.211 6.463 -24.403 1.00 91.69 427 ILE A N 1
ATOM 3314 C CA . ILE A 1 427 ? 0.575 7.759 -24.671 1.00 91.69 427 ILE A CA 1
ATOM 3315 C C . ILE A 1 427 ? 1.098 8.271 -26.019 1.00 91.69 427 ILE A C 1
ATOM 3317 O O . ILE A 1 427 ? 2.141 8.930 -26.067 1.00 91.69 427 ILE A O 1
ATOM 3321 N N . PRO A 1 428 ? 0.391 7.980 -27.130 1.00 88.50 428 PRO A N 1
ATOM 3322 C CA . PRO A 1 428 ? 0.872 8.285 -28.477 1.00 88.50 428 PRO A CA 1
ATOM 3323 C C . PRO A 1 428 ? 1.135 9.773 -28.722 1.00 88.50 428 PRO A C 1
ATOM 3325 O O . PRO A 1 428 ? 2.113 10.117 -29.374 1.00 88.50 428 PRO A O 1
ATOM 3328 N N . ALA A 1 429 ? 0.302 10.657 -28.159 1.00 86.12 429 ALA A N 1
ATOM 3329 C CA . ALA A 1 429 ? 0.417 12.105 -28.348 1.00 86.12 429 ALA A CA 1
ATOM 3330 C C . ALA A 1 429 ? 1.755 12.681 -27.851 1.00 86.12 429 ALA A C 1
ATOM 3332 O O . ALA A 1 429 ? 2.243 13.664 -28.399 1.00 86.12 429 ALA A O 1
ATOM 3333 N N . SER A 1 430 ? 2.357 12.050 -26.840 1.00 83.81 430 SER A N 1
ATOM 3334 C CA . SER A 1 430 ? 3.657 12.433 -26.279 1.00 83.81 430 SER A CA 1
ATOM 3335 C C . SER A 1 430 ? 4.767 11.450 -26.662 1.00 83.81 430 SER A C 1
ATOM 3337 O O . SER A 1 430 ? 5.865 11.535 -26.123 1.00 83.81 430 SER A O 1
ATOM 3339 N N . ASN A 1 431 ? 4.483 10.512 -27.576 1.00 87.12 431 ASN A N 1
ATOM 3340 C CA . ASN A 1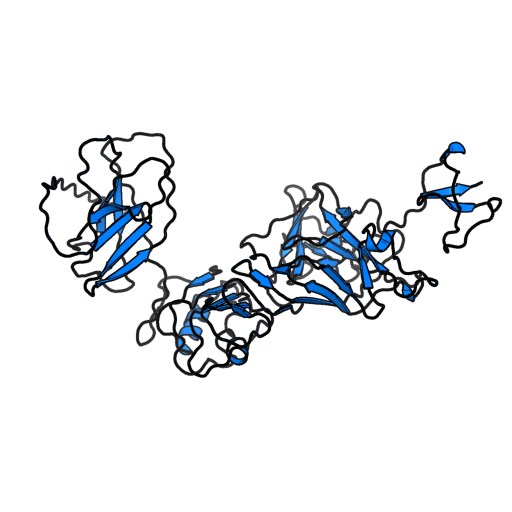 431 ? 5.366 9.405 -27.943 1.00 87.12 431 ASN A CA 1
ATOM 3341 C C . ASN A 1 431 ? 5.895 8.635 -26.717 1.00 87.12 431 ASN A C 1
ATOM 3343 O O . ASN A 1 431 ? 7.051 8.230 -26.717 1.00 87.12 431 ASN A O 1
ATOM 3347 N N . LEU A 1 432 ? 5.076 8.442 -25.675 1.00 87.44 432 LEU A N 1
ATOM 3348 C CA . LEU A 1 432 ? 5.472 7.702 -24.471 1.00 87.44 432 LEU A CA 1
ATOM 3349 C C . LEU A 1 432 ? 5.038 6.234 -24.553 1.00 87.44 432 LEU A C 1
ATOM 3351 O O . LEU A 1 432 ? 3.927 5.934 -25.001 1.00 87.44 432 LEU A O 1
ATOM 3355 N N . VAL A 1 433 ? 5.877 5.318 -24.078 1.00 90.62 433 VAL A N 1
ATOM 3356 C CA . VAL A 1 433 ? 5.553 3.888 -23.907 1.00 90.62 433 VAL A CA 1
ATOM 3357 C C . VAL A 1 433 ? 5.125 3.600 -22.473 1.00 90.62 433 VAL A C 1
ATOM 3359 O O . VAL A 1 433 ? 5.326 4.423 -21.588 1.00 90.62 433 VAL A O 1
ATOM 3362 N N . ALA A 1 434 ? 4.501 2.446 -22.230 1.00 94.38 434 ALA A N 1
ATOM 3363 C CA . ALA A 1 434 ? 4.070 2.062 -20.887 1.00 94.38 434 ALA A CA 1
ATOM 3364 C C . ALA A 1 434 ? 5.260 1.961 -19.913 1.00 94.38 434 ALA A C 1
ATOM 3366 O O . ALA A 1 434 ? 6.290 1.365 -20.234 1.00 94.38 434 ALA A O 1
ATOM 3367 N N . GLY A 1 435 ? 5.089 2.517 -18.717 1.00 93.00 435 GLY A N 1
ATOM 3368 C CA . GLY A 1 435 ? 6.075 2.512 -17.646 1.00 93.00 435 GLY A CA 1
ATOM 3369 C C . GLY A 1 435 ? 7.292 3.387 -17.933 1.00 93.00 435 GLY A C 1
ATOM 3370 O O . GLY A 1 435 ? 8.397 2.998 -17.572 1.00 93.00 435 GLY A O 1
ATOM 3371 N N . GLU A 1 436 ? 7.113 4.519 -18.617 1.00 89.31 436 GLU A N 1
ATOM 3372 C CA . GLU A 1 436 ? 8.201 5.441 -18.987 1.00 89.31 436 GLU A CA 1
ATOM 3373 C C . GLU A 1 436 ? 8.172 6.748 -18.193 1.00 89.31 436 GLU A C 1
ATOM 3375 O O . GLU A 1 436 ? 9.226 7.318 -17.901 1.00 89.31 436 GLU A O 1
ATOM 3380 N N . ALA A 1 437 ? 6.983 7.248 -17.845 1.00 91.31 437 ALA A N 1
ATOM 3381 C CA . ALA A 1 437 ? 6.842 8.571 -17.255 1.00 91.31 437 ALA A CA 1
ATOM 3382 C C . ALA A 1 437 ? 5.697 8.666 -16.241 1.00 91.31 437 ALA A C 1
ATOM 3384 O O . ALA A 1 437 ? 4.624 8.082 -16.409 1.00 91.31 437 ALA A O 1
ATOM 3385 N N . PHE A 1 438 ? 5.906 9.481 -15.211 1.00 93.75 438 PHE A N 1
ATOM 3386 C CA . PHE A 1 438 ? 4.845 9.945 -14.326 1.00 93.75 438 PHE A CA 1
ATOM 3387 C C . PHE A 1 438 ? 4.034 11.021 -15.039 1.00 93.75 438 PHE A C 1
ATOM 3389 O O . PHE A 1 438 ? 4.576 12.060 -15.407 1.00 93.75 438 PHE A O 1
ATOM 3396 N N . VAL A 1 439 ? 2.742 10.786 -15.244 1.00 93.44 439 VAL A N 1
ATOM 3397 C CA . VAL A 1 439 ? 1.874 11.636 -16.065 1.00 93.44 439 VAL A CA 1
ATOM 3398 C C . VAL A 1 439 ? 0.911 12.406 -15.183 1.00 93.44 439 VAL A C 1
ATOM 3400 O O . VAL A 1 439 ? 0.241 11.832 -14.320 1.00 93.44 439 VAL A O 1
ATOM 3403 N N . ARG A 1 440 ? 0.840 13.714 -15.425 1.00 91.44 440 ARG A N 1
ATOM 3404 C CA . ARG A 1 440 ? -0.021 14.637 -14.690 1.00 91.44 440 ARG A CA 1
ATOM 3405 C C . ARG A 1 440 ? -1.481 14.262 -14.872 1.00 91.44 440 ARG A C 1
ATOM 3407 O O . ARG A 1 440 ? -1.932 14.146 -16.011 1.00 91.44 440 ARG A O 1
ATOM 3414 N N . ASN A 1 441 ? -2.225 14.156 -13.771 1.00 82.69 441 ASN A N 1
ATOM 3415 C CA . ASN A 1 441 ? -3.677 13.966 -13.807 1.00 82.69 441 ASN A CA 1
ATOM 3416 C C . ASN A 1 441 ? -4.121 12.793 -14.718 1.00 82.69 441 ASN A C 1
ATOM 3418 O O . ASN A 1 441 ? -5.136 12.873 -15.407 1.00 82.69 441 ASN A O 1
ATOM 3422 N N . GLY A 1 442 ? -3.315 11.725 -14.784 1.00 71.00 442 GLY A N 1
ATOM 3423 C CA . GLY A 1 442 ? -3.577 10.583 -15.665 1.00 71.00 442 GLY A CA 1
ATOM 3424 C C . GLY A 1 442 ? -4.625 9.614 -15.109 1.00 71.00 442 GLY A C 1
ATOM 3425 O O . GLY A 1 442 ? -5.454 9.102 -15.859 1.00 71.00 442 GLY A O 1
ATOM 3426 N N . SER A 1 443 ? -4.586 9.363 -13.797 1.00 88.94 443 SER A N 1
ATOM 3427 C CA . SER A 1 443 ? -5.518 8.512 -13.044 1.00 88.94 443 SER A CA 1
ATOM 3428 C C . SER A 1 443 ? -5.309 8.694 -11.537 1.00 88.94 443 SER A C 1
ATOM 3430 O O . SER A 1 443 ? -4.325 9.305 -11.120 1.00 88.94 443 SER A O 1
ATOM 3432 N N . ASP A 1 444 ? -6.185 8.111 -10.718 1.00 94.19 444 ASP A N 1
ATOM 3433 C CA . ASP A 1 444 ? -5.951 7.971 -9.277 1.00 94.19 444 ASP A CA 1
ATOM 3434 C C . ASP A 1 444 ? -4.702 7.114 -9.014 1.00 94.19 444 ASP A C 1
ATOM 3436 O O . ASP A 1 444 ? -4.465 6.112 -9.705 1.00 94.19 444 ASP A O 1
ATOM 3440 N N . ALA A 1 445 ? -3.925 7.468 -7.990 1.00 95.56 445 ALA A N 1
ATOM 3441 C CA . ALA A 1 445 ? -2.878 6.596 -7.474 1.00 95.56 445 ALA A CA 1
ATOM 3442 C C . ALA A 1 445 ? -3.522 5.532 -6.576 1.00 95.56 445 ALA A C 1
ATOM 3444 O O . ALA A 1 445 ? -4.223 5.856 -5.619 1.00 95.56 445 ALA A O 1
ATOM 3445 N N . GLN A 1 446 ? -3.309 4.260 -6.901 1.00 96.25 446 GLN A N 1
ATOM 3446 C CA . GLN A 1 446 ? -3.894 3.136 -6.164 1.00 96.25 446 GLN A CA 1
ATOM 3447 C C . GLN A 1 446 ? -3.085 2.802 -4.897 1.00 96.25 446 GLN A C 1
ATOM 3449 O O . GLN A 1 446 ? -1.893 3.111 -4.852 1.00 96.25 446 GLN A O 1
ATOM 3454 N N . PRO A 1 447 ? -3.675 2.120 -3.897 1.00 97.31 447 PRO A N 1
ATOM 3455 C CA . PRO A 1 447 ? -2.930 1.559 -2.768 1.00 97.31 447 PRO A CA 1
ATOM 3456 C C . PRO A 1 447 ? -1.709 0.725 -3.193 1.00 97.31 447 PRO A C 1
ATOM 3458 O O . PRO A 1 447 ? -1.717 0.069 -4.239 1.00 97.31 447 PRO A O 1
ATOM 3461 N N . PHE A 1 448 ? -0.659 0.734 -2.366 1.00 98.31 448 PHE A N 1
ATOM 3462 C CA . PHE A 1 448 ? 0.633 0.063 -2.603 1.00 98.31 448 PHE A CA 1
ATOM 3463 C C . PHE A 1 448 ? 1.389 0.577 -3.835 1.00 98.31 448 PHE A C 1
ATOM 3465 O O . PHE A 1 448 ? 2.178 -0.146 -4.456 1.00 98.31 448 PHE A O 1
ATOM 3472 N N . ARG A 1 449 ? 1.130 1.825 -4.229 1.00 97.50 449 ARG A N 1
ATOM 3473 C CA . ARG A 1 449 ? 1.832 2.541 -5.301 1.00 97.50 449 ARG A CA 1
ATOM 3474 C C . ARG A 1 449 ? 2.536 3.763 -4.727 1.00 97.50 449 ARG A C 1
ATOM 3476 O O . ARG A 1 449 ? 2.474 4.033 -3.533 1.00 97.50 449 ARG A O 1
ATOM 3483 N N . ALA A 1 450 ? 3.184 4.509 -5.606 1.00 97.56 450 ALA A N 1
ATOM 3484 C CA . ALA A 1 450 ? 3.664 5.845 -5.322 1.00 97.56 450 ALA A CA 1
ATOM 3485 C C . ALA A 1 450 ? 3.244 6.789 -6.452 1.00 97.56 450 ALA A C 1
ATOM 3487 O O . ALA A 1 450 ? 3.003 6.351 -7.581 1.00 97.56 450 ALA A O 1
ATOM 3488 N N . TYR A 1 451 ? 3.168 8.078 -6.154 1.00 97.19 451 TYR A N 1
ATOM 3489 C CA . TYR A 1 451 ? 2.944 9.122 -7.149 1.00 97.19 451 TYR A CA 1
ATOM 3490 C C . TYR A 1 451 ? 4.044 10.174 -7.049 1.00 97.19 451 TYR A C 1
ATOM 3492 O O . TYR A 1 451 ? 4.650 10.362 -5.996 1.00 97.19 451 TYR A O 1
ATOM 3500 N N . ALA A 1 452 ? 4.319 10.851 -8.156 1.00 95.94 452 ALA A N 1
ATOM 3501 C CA . ALA A 1 452 ? 5.226 11.985 -8.168 1.00 95.94 452 ALA A CA 1
ATOM 3502 C C . ALA A 1 452 ? 4.453 13.270 -7.835 1.00 95.94 452 ALA A C 1
ATOM 3504 O O . ALA A 1 452 ? 3.417 13.555 -8.443 1.00 95.94 452 ALA A O 1
ATOM 3505 N N . SER A 1 453 ? 4.974 14.033 -6.876 1.00 94.44 453 SER A N 1
ATOM 3506 C CA . SER A 1 453 ? 4.504 15.363 -6.493 1.00 94.44 453 SER A CA 1
ATOM 3507 C C . SER A 1 453 ? 5.535 16.406 -6.934 1.00 94.44 453 SER A C 1
ATOM 3509 O O . SER A 1 453 ? 6.683 16.341 -6.491 1.00 94.44 453 SER A O 1
ATOM 3511 N N . PRO A 1 454 ? 5.194 17.347 -7.829 1.00 92.56 454 PRO A N 1
ATOM 3512 C CA . PRO A 1 454 ? 6.172 18.244 -8.436 1.00 92.56 454 PRO A CA 1
ATOM 3513 C C . PRO A 1 454 ? 6.766 19.223 -7.414 1.00 92.56 454 PRO A C 1
ATOM 3515 O O . PRO A 1 454 ? 6.043 19.800 -6.601 1.00 92.56 454 PRO A O 1
ATOM 3518 N N . LYS A 1 455 ? 8.075 19.486 -7.503 1.00 90.00 455 LYS A N 1
ATOM 3519 C CA . LYS A 1 455 ? 8.729 20.539 -6.709 1.00 90.00 455 LYS A CA 1
ATOM 3520 C C . LYS A 1 455 ? 8.422 21.933 -7.257 1.00 90.00 455 LYS A C 1
ATOM 3522 O O . LYS A 1 455 ? 8.069 22.101 -8.429 1.00 90.00 455 LYS A O 1
ATOM 3527 N N . ALA A 1 456 ? 8.608 22.951 -6.416 1.00 81.19 456 ALA A N 1
ATOM 3528 C CA . ALA A 1 456 ? 8.495 24.350 -6.821 1.00 81.19 456 ALA A CA 1
ATOM 3529 C C . ALA A 1 456 ? 9.430 24.638 -8.016 1.00 81.19 456 ALA A C 1
ATOM 3531 O O . ALA A 1 456 ? 10.632 24.400 -7.938 1.00 81.19 456 ALA A O 1
ATOM 3532 N N . GLY A 1 457 ? 8.865 25.106 -9.136 1.00 78.38 457 GLY A N 1
ATOM 3533 C CA . GLY A 1 457 ? 9.577 25.316 -10.410 1.00 78.38 457 GLY A CA 1
ATOM 3534 C C . GLY A 1 457 ? 9.357 24.225 -11.467 1.00 78.38 457 GLY A C 1
ATOM 3535 O O . GLY A 1 457 ? 9.587 24.471 -12.648 1.00 78.38 457 GLY A O 1
ATOM 3536 N N . HIS A 1 458 ? 8.834 23.062 -11.072 1.00 81.44 458 HIS A N 1
ATOM 3537 C CA . HIS A 1 458 ? 8.444 21.970 -11.975 1.00 81.44 458 HIS A CA 1
ATOM 3538 C C . HIS A 1 458 ? 6.920 21.779 -12.056 1.00 81.44 458 HIS A C 1
ATOM 3540 O O . HIS A 1 458 ? 6.422 20.918 -12.786 1.00 81.44 458 HIS A O 1
ATOM 3546 N N . SER A 1 459 ? 6.159 22.596 -11.322 1.00 76.44 459 SER A N 1
ATOM 3547 C CA . SER A 1 459 ? 4.699 22.603 -11.341 1.00 76.44 459 SER A CA 1
ATOM 3548 C C . SER A 1 459 ? 4.171 22.930 -12.744 1.00 76.44 459 SER A C 1
ATOM 3550 O O . SER A 1 459 ? 4.486 23.975 -13.305 1.00 76.44 459 SER A O 1
ATOM 3552 N N . GLY A 1 460 ? 3.344 22.041 -13.303 1.00 78.62 460 GLY A N 1
ATOM 3553 C CA . GLY A 1 460 ? 2.711 22.229 -14.615 1.00 78.62 460 GLY A CA 1
ATOM 3554 C C . GLY A 1 460 ? 3.359 21.463 -15.771 1.00 78.62 460 GLY A C 1
ATOM 3555 O O . GLY A 1 460 ? 2.817 21.494 -16.875 1.00 78.62 460 GLY A O 1
ATOM 3556 N N . ALA A 1 461 ? 4.460 20.737 -15.538 1.00 86.44 461 ALA A N 1
ATOM 3557 C CA . ALA A 1 461 ? 4.964 19.764 -16.508 1.00 86.44 461 ALA A CA 1
ATOM 3558 C C . ALA A 1 461 ? 3.858 18.756 -16.875 1.00 86.44 461 ALA A C 1
ATOM 3560 O O . ALA A 1 461 ? 3.094 18.337 -16.016 1.00 86.44 461 ALA A O 1
ATOM 3561 N N . SER A 1 462 ? 3.739 18.342 -18.138 1.00 87.06 462 SER A N 1
ATOM 3562 C CA . SER A 1 462 ? 2.725 17.335 -18.508 1.00 87.06 462 SER A CA 1
ATOM 3563 C C . SER A 1 462 ? 3.089 15.936 -18.001 1.00 87.06 462 SER A C 1
ATOM 3565 O O . SER A 1 462 ? 2.209 15.116 -17.737 1.00 87.06 462 SER A O 1
ATOM 3567 N N . TYR A 1 463 ? 4.385 15.666 -17.862 1.00 89.38 463 TYR A N 1
ATOM 3568 C CA . TYR A 1 463 ? 4.917 14.409 -17.361 1.00 89.38 463 TYR A CA 1
ATOM 3569 C C . TYR A 1 463 ? 6.367 14.570 -16.881 1.00 89.38 463 TYR A C 1
ATOM 3571 O O . TYR A 1 463 ? 7.062 15.504 -17.284 1.00 89.38 463 TYR A O 1
ATOM 3579 N N . PHE A 1 464 ? 6.830 13.616 -16.073 1.00 88.31 464 PHE A N 1
ATOM 3580 C CA . PHE A 1 464 ? 8.229 13.433 -15.696 1.00 88.31 464 PHE A CA 1
ATOM 3581 C C . PHE A 1 464 ? 8.718 12.078 -16.201 1.00 88.31 464 PHE A C 1
ATOM 3583 O O . PHE A 1 464 ? 8.208 11.042 -15.775 1.00 88.31 464 PHE A O 1
ATOM 3590 N N . ILE A 1 465 ? 9.697 12.075 -17.106 1.00 86.50 465 ILE A N 1
ATOM 3591 C CA . ILE A 1 465 ? 10.322 10.835 -17.581 1.00 86.50 465 ILE A CA 1
ATOM 3592 C C . ILE A 1 465 ? 11.122 10.219 -16.433 1.00 86.50 465 ILE A C 1
ATOM 3594 O O . ILE A 1 465 ? 11.800 10.928 -15.684 1.00 86.50 465 ILE A O 1
ATOM 3598 N N . ILE A 1 466 ? 11.053 8.896 -16.301 1.00 82.69 466 ILE A N 1
ATOM 3599 C CA . ILE A 1 466 ? 11.969 8.153 -15.441 1.00 82.69 466 ILE A CA 1
ATOM 3600 C C . ILE A 1 466 ? 13.321 8.124 -16.148 1.00 82.69 466 ILE A C 1
ATOM 3602 O O . ILE A 1 466 ? 13.602 7.220 -16.939 1.00 82.69 466 ILE A O 1
ATOM 3606 N N . ASP A 1 467 ? 14.138 9.139 -15.875 1.00 69.19 467 ASP A N 1
ATOM 3607 C CA . ASP A 1 467 ? 15.528 9.148 -16.295 1.00 69.19 467 ASP A CA 1
ATOM 3608 C C . ASP A 1 467 ? 16.339 8.300 -15.323 1.00 69.19 467 ASP A C 1
ATOM 3610 O O . ASP A 1 467 ? 16.554 8.629 -14.155 1.00 69.19 467 ASP A O 1
ATOM 3614 N N . VAL A 1 468 ? 16.716 7.140 -15.818 1.00 58.22 468 VAL A N 1
ATOM 3615 C CA . VAL A 1 468 ? 17.581 6.208 -15.136 1.00 58.22 468 VAL A CA 1
ATOM 3616 C C . VAL A 1 468 ? 18.822 6.112 -15.998 1.00 58.22 468 VAL A C 1
ATOM 3618 O O . VAL A 1 468 ? 18.798 5.409 -17.008 1.00 58.22 468 VAL A O 1
ATOM 3621 N N . ASP A 1 469 ? 19.912 6.748 -15.565 1.00 49.72 469 ASP A N 1
ATOM 3622 C CA . ASP A 1 469 ? 21.207 6.877 -16.270 1.00 49.72 469 ASP A CA 1
ATOM 3623 C C . ASP A 1 469 ? 21.855 5.537 -16.711 1.00 49.72 469 ASP A C 1
ATOM 3625 O O . ASP A 1 469 ? 22.939 5.482 -17.289 1.00 49.72 469 ASP A O 1
ATOM 3629 N N . LYS A 1 470 ? 21.188 4.409 -16.444 1.00 45.91 470 LYS A N 1
ATOM 3630 C CA . LYS A 1 470 ? 21.448 3.061 -16.960 1.00 45.91 470 LYS A CA 1
ATOM 3631 C C . LYS A 1 470 ? 20.108 2.335 -17.107 1.00 45.91 470 LYS A C 1
ATOM 3633 O O . LYS A 1 470 ? 19.761 1.529 -16.236 1.00 45.91 470 LYS A O 1
ATOM 3638 N N . ALA A 1 471 ? 19.350 2.645 -18.161 1.00 40.03 471 ALA A N 1
ATOM 3639 C CA . ALA A 1 471 ? 17.906 2.394 -18.278 1.00 40.03 471 ALA A CA 1
ATOM 3640 C C . ALA A 1 471 ? 17.406 1.002 -17.842 1.00 40.03 471 ALA A C 1
ATOM 3642 O O . ALA A 1 471 ? 16.342 0.904 -17.250 1.00 40.03 471 ALA A O 1
ATOM 3643 N N . THR A 1 472 ? 18.208 -0.050 -17.979 1.00 38.31 472 THR A N 1
ATOM 3644 C CA . THR A 1 472 ? 17.892 -1.414 -17.504 1.00 38.31 472 THR A CA 1
ATOM 3645 C C . THR A 1 472 ? 19.158 -2.193 -17.108 1.00 38.31 472 THR A C 1
ATOM 3647 O O . THR A 1 472 ? 19.209 -3.415 -17.182 1.00 38.31 472 THR A O 1
ATOM 3650 N N . ALA A 1 473 ? 20.257 -1.505 -16.771 1.00 33.41 473 ALA A N 1
ATOM 3651 C CA . ALA A 1 473 ? 21.618 -2.078 -16.819 1.00 33.41 473 ALA A CA 1
ATOM 3652 C C . ALA A 1 473 ? 22.022 -2.653 -18.204 1.00 33.41 473 ALA A C 1
ATOM 3654 O O . ALA A 1 473 ? 23.122 -3.181 -18.366 1.00 33.41 473 ALA A O 1
ATOM 3655 N N . ILE A 1 474 ? 21.197 -2.473 -19.241 1.00 38.44 474 ILE A N 1
ATOM 3656 C CA . ILE A 1 474 ? 21.540 -2.774 -20.629 1.00 38.44 474 ILE A CA 1
ATOM 3657 C C . ILE A 1 474 ? 22.120 -1.504 -21.264 1.00 38.44 474 ILE A C 1
ATOM 3659 O O . ILE A 1 474 ? 21.440 -0.778 -21.981 1.00 38.44 474 ILE A O 1
ATOM 3663 N N . SER A 1 475 ? 23.392 -1.212 -20.989 1.00 30.42 475 SER A N 1
ATOM 3664 C CA . SER A 1 475 ? 24.191 -0.305 -21.823 1.00 30.42 475 SER A CA 1
ATOM 3665 C C . SER A 1 475 ? 25.103 -1.118 -22.747 1.00 30.42 475 SER A C 1
ATOM 3667 O O . SER A 1 475 ? 25.689 -2.131 -22.341 1.00 30.42 475 SER A O 1
ATOM 3669 N N . HIS A 1 476 ? 25.217 -0.710 -24.013 1.00 29.17 476 HIS A N 1
ATOM 3670 C CA . HIS A 1 476 ? 26.415 -1.009 -24.798 1.00 29.17 476 HIS A CA 1
ATOM 3671 C C . HIS A 1 476 ? 27.563 -0.099 -24.316 1.00 29.17 476 HIS A C 1
ATOM 3673 O O . HIS A 1 476 ? 27.304 1.000 -23.826 1.00 29.17 476 HIS A O 1
ATOM 3679 N N . PRO A 1 477 ? 28.819 -0.575 -24.376 1.00 31.53 477 PRO A N 1
ATOM 3680 C CA . PRO A 1 477 ? 29.951 0.046 -23.701 1.00 31.53 477 PRO A CA 1
ATOM 3681 C C . PRO A 1 477 ? 30.448 1.289 -24.439 1.00 31.53 477 PRO A C 1
ATOM 3683 O O . PRO A 1 477 ? 30.689 1.257 -25.643 1.00 31.53 477 PRO A O 1
ATOM 3686 N N . SER A 1 478 ? 30.723 2.347 -23.688 1.00 31.88 478 SER A N 1
ATOM 3687 C CA . SER A 1 478 ? 31.560 3.456 -24.135 1.00 31.88 478 SER A CA 1
ATOM 3688 C C . SER A 1 478 ? 32.705 3.664 -23.152 1.00 31.88 478 SER A C 1
ATOM 3690 O O . SER A 1 478 ? 32.717 4.660 -22.445 1.00 31.88 478 SER A O 1
ATOM 3692 N N . VAL A 1 479 ? 33.655 2.720 -23.097 1.00 34.78 479 VAL A N 1
ATOM 3693 C CA . VAL A 1 479 ? 35.035 2.974 -22.638 1.00 34.78 479 VAL A CA 1
ATOM 3694 C C . VAL A 1 479 ? 35.985 1.996 -23.345 1.00 34.78 479 VAL A C 1
ATOM 3696 O O . VAL A 1 479 ? 35.825 0.781 -23.241 1.00 34.78 479 VAL A O 1
ATOM 3699 N N . LEU A 1 480 ? 36.974 2.524 -24.071 1.00 32.81 480 LEU A N 1
ATOM 3700 C CA . LEU A 1 480 ? 38.165 1.779 -24.490 1.00 32.81 480 LEU A CA 1
ATOM 3701 C C . LEU A 1 480 ? 39.059 1.618 -23.254 1.00 32.81 480 LEU A C 1
ATOM 3703 O O . LEU A 1 480 ? 39.516 2.620 -22.709 1.00 32.81 480 LEU A O 1
ATOM 3707 N N . VAL A 1 481 ? 39.284 0.388 -22.798 1.00 41.06 481 VAL A N 1
ATOM 3708 C CA . VAL A 1 481 ? 40.174 0.086 -21.665 1.00 41.06 481 VAL A CA 1
ATOM 3709 C C . VAL A 1 481 ? 41.472 -0.519 -22.208 1.00 41.06 481 VAL A C 1
ATOM 3711 O O . VAL A 1 481 ? 41.426 -1.299 -23.158 1.00 41.06 481 VAL A O 1
ATOM 3714 N N . SER A 1 482 ? 42.623 -0.128 -21.654 1.00 43.78 482 SER A N 1
ATOM 3715 C CA . SER A 1 482 ? 43.954 -0.622 -22.042 1.00 43.78 482 SER A CA 1
ATOM 3716 C C . SER A 1 482 ? 44.193 -2.082 -21.630 1.00 43.78 482 SER A C 1
ATOM 3718 O O . SER A 1 482 ? 43.652 -2.544 -20.627 1.00 43.78 482 SER A O 1
ATOM 3720 N N . ASP A 1 483 ? 45.061 -2.779 -22.375 1.00 46.91 483 ASP A N 1
ATOM 3721 C CA . ASP A 1 483 ? 45.310 -4.237 -22.332 1.00 46.91 483 ASP A CA 1
ATOM 3722 C C . ASP A 1 483 ? 45.667 -4.845 -20.957 1.00 46.91 483 ASP A C 1
ATOM 3724 O O . ASP A 1 483 ? 45.625 -6.064 -20.793 1.00 46.91 483 ASP A O 1
ATOM 3728 N N . SER A 1 484 ? 45.988 -4.036 -19.946 1.00 47.91 484 SER A N 1
ATOM 3729 C CA . SER A 1 484 ? 46.294 -4.506 -18.588 1.00 47.91 484 SER A CA 1
ATOM 3730 C C . SER A 1 484 ? 45.078 -5.025 -17.803 1.00 47.91 484 SER A C 1
ATOM 3732 O O . SER A 1 484 ? 45.269 -5.778 -16.851 1.00 47.91 484 SER A O 1
ATOM 3734 N N . ASP A 1 485 ? 43.847 -4.679 -18.202 1.00 45.91 485 ASP A N 1
ATOM 3735 C CA . ASP A 1 485 ? 42.602 -5.084 -17.513 1.00 45.91 485 ASP A CA 1
ATOM 3736 C C . ASP A 1 485 ? 42.009 -6.417 -18.031 1.00 45.91 485 ASP A C 1
ATOM 3738 O O . ASP A 1 485 ? 40.929 -6.839 -17.609 1.00 45.91 485 ASP A O 1
ATOM 3742 N N . LEU A 1 486 ? 42.703 -7.100 -18.950 1.00 53.62 486 LEU A N 1
ATOM 3743 C CA . LEU A 1 486 ? 42.218 -8.293 -19.663 1.00 53.62 486 LEU A CA 1
ATOM 3744 C C . LEU A 1 486 ? 42.537 -9.638 -18.977 1.00 53.62 486 LEU A C 1
ATOM 3746 O O . LEU A 1 486 ? 42.319 -10.692 -19.577 1.00 53.62 486 LEU A O 1
ATOM 3750 N N . SER A 1 487 ? 43.044 -9.656 -17.740 1.00 52.38 487 SER A N 1
ATOM 3751 C CA . SER A 1 487 ? 43.302 -10.915 -17.028 1.00 52.38 487 SER A CA 1
ATOM 3752 C C . SER A 1 487 ? 42.010 -11.469 -16.399 1.00 52.38 487 SER A C 1
ATOM 3754 O O . SER A 1 487 ? 41.539 -11.018 -15.358 1.00 52.38 487 SER A O 1
ATOM 3756 N N . GLY A 1 488 ? 41.394 -12.452 -17.063 1.00 59.25 488 GLY A N 1
ATOM 3757 C CA . GLY A 1 488 ? 40.177 -13.122 -16.589 1.00 59.25 488 GLY A CA 1
ATOM 3758 C C . GLY A 1 488 ? 39.548 -14.032 -17.648 1.00 59.25 488 GLY A C 1
ATOM 3759 O O . GLY A 1 488 ? 39.866 -13.937 -18.833 1.00 59.25 488 GLY A O 1
ATOM 3760 N N . ALA A 1 489 ? 38.654 -14.938 -17.237 1.00 62.50 489 ALA A N 1
ATOM 3761 C CA . ALA A 1 489 ? 37.874 -15.739 -18.183 1.00 62.50 489 ALA A CA 1
ATOM 3762 C C . ALA A 1 489 ? 36.913 -14.831 -18.974 1.00 62.50 489 ALA A C 1
ATOM 3764 O O . ALA A 1 489 ? 36.191 -14.030 -18.382 1.00 62.50 489 ALA A O 1
ATOM 3765 N N . ALA A 1 490 ? 36.914 -14.957 -20.303 1.00 65.69 490 ALA A N 1
ATOM 3766 C CA . ALA A 1 490 ? 36.071 -14.167 -21.196 1.00 65.69 490 ALA A CA 1
ATOM 3767 C C . ALA A 1 490 ? 34.818 -14.949 -21.611 1.00 65.69 490 ALA A C 1
ATOM 3769 O O . ALA A 1 490 ? 34.905 -16.148 -21.874 1.00 65.69 490 ALA A O 1
ATOM 3770 N N . TYR A 1 491 ? 33.680 -14.266 -21.723 1.00 69.50 491 TYR A N 1
ATOM 3771 C CA . TYR A 1 491 ? 32.406 -14.842 -22.171 1.00 69.50 491 TYR A CA 1
ATOM 3772 C C . TYR A 1 491 ? 31.785 -13.990 -23.283 1.00 69.50 491 TYR A C 1
ATOM 3774 O O . TYR A 1 491 ? 32.010 -12.779 -23.326 1.00 69.50 491 TYR A O 1
ATOM 3782 N N . ASP A 1 492 ? 31.023 -14.593 -24.196 1.00 68.12 492 ASP A N 1
ATOM 3783 C CA . ASP A 1 492 ? 30.174 -13.826 -25.114 1.00 68.12 492 ASP A CA 1
ATOM 3784 C C . ASP A 1 492 ? 28.874 -13.368 -24.433 1.00 68.12 492 ASP A C 1
ATOM 3786 O O . ASP A 1 492 ? 28.581 -13.711 -23.287 1.00 68.12 492 ASP A O 1
ATOM 3790 N N . LEU A 1 493 ? 28.086 -12.555 -25.140 1.00 50.69 493 LEU A N 1
ATOM 3791 C CA . LEU A 1 493 ? 26.813 -12.020 -24.638 1.00 50.69 493 LEU A CA 1
ATOM 3792 C C . LEU A 1 493 ? 25.756 -13.100 -24.371 1.00 50.69 493 LEU A C 1
ATOM 3794 O O . LEU A 1 493 ? 24.745 -12.807 -23.742 1.00 50.69 493 LEU A O 1
ATOM 3798 N N . ASN A 1 494 ? 25.993 -14.326 -24.841 1.00 53.16 494 ASN A N 1
ATOM 3799 C CA . ASN A 1 494 ? 25.135 -15.479 -24.604 1.00 53.16 494 ASN A CA 1
ATOM 3800 C C . ASN A 1 494 ? 25.656 -16.351 -23.447 1.00 53.16 494 ASN A C 1
ATOM 3802 O O . ASN A 1 494 ? 25.117 -17.433 -23.221 1.00 53.16 494 ASN A O 1
ATOM 3806 N N . GLY A 1 495 ? 26.700 -15.909 -22.733 1.00 42.56 495 GLY A N 1
ATOM 3807 C CA . GLY A 1 495 ? 27.278 -16.619 -21.591 1.00 42.56 495 GLY A CA 1
ATOM 3808 C C . GLY A 1 495 ? 28.216 -17.767 -21.972 1.00 42.56 495 GLY A C 1
ATOM 3809 O O . GLY A 1 495 ? 28.662 -18.511 -21.100 1.00 42.56 495 GLY A O 1
ATOM 3810 N N . ARG A 1 496 ? 28.570 -17.933 -23.253 1.00 64.44 496 ARG A N 1
ATOM 3811 C CA . ARG A 1 496 ? 29.516 -18.978 -23.668 1.00 64.44 496 ARG A CA 1
ATOM 3812 C C . ARG A 1 496 ? 30.947 -18.519 -23.407 1.00 64.44 496 ARG A C 1
ATOM 3814 O O . ARG A 1 496 ? 31.356 -17.448 -23.856 1.00 64.44 496 ARG A O 1
ATOM 3821 N N . ARG A 1 497 ? 31.730 -19.357 -22.722 1.00 67.81 497 ARG A N 1
ATOM 3822 C CA . ARG A 1 497 ? 33.152 -19.104 -22.454 1.00 67.81 497 ARG A CA 1
ATOM 3823 C C . ARG A 1 497 ? 33.955 -19.069 -23.758 1.00 67.81 497 ARG A C 1
ATOM 3825 O O . ARG A 1 497 ? 33.857 -19.978 -24.579 1.00 67.81 497 ARG A O 1
ATOM 3832 N N . LEU A 1 498 ? 34.754 -18.023 -23.923 1.00 69.06 498 LEU A N 1
ATOM 3833 C CA . LEU A 1 498 ? 35.591 -17.756 -25.090 1.00 69.06 498 LEU A CA 1
ATOM 3834 C C . LEU A 1 498 ? 37.023 -18.251 -24.859 1.00 69.06 498 LEU A C 1
ATOM 3836 O O . LEU A 1 498 ? 37.517 -18.247 -23.727 1.00 69.06 498 LEU A O 1
ATOM 3840 N N . THR A 1 499 ? 37.695 -18.678 -25.931 1.00 69.31 499 THR A N 1
ATOM 3841 C CA . THR A 1 499 ? 39.055 -19.248 -25.870 1.00 69.31 499 THR A CA 1
ATOM 3842 C C . THR A 1 499 ? 40.163 -18.198 -25.987 1.00 69.31 499 THR A C 1
ATOM 3844 O O . THR A 1 499 ? 41.336 -18.508 -25.787 1.00 69.31 499 THR A O 1
ATOM 3847 N N . GLY A 1 500 ? 39.793 -16.936 -26.221 1.00 60.03 500 GLY A N 1
ATOM 3848 C CA . GLY A 1 500 ? 40.644 -15.757 -26.043 1.00 60.03 500 GLY A CA 1
ATOM 3849 C C . GLY A 1 500 ? 41.014 -15.051 -27.347 1.00 60.03 500 GLY A C 1
ATOM 3850 O O . GLY A 1 500 ? 41.349 -13.864 -27.318 1.00 60.03 500 GLY A O 1
ATOM 3851 N N . SER A 1 501 ? 40.885 -15.718 -28.496 1.00 57.09 501 SER A N 1
ATOM 3852 C CA . SER A 1 501 ? 41.268 -15.199 -29.820 1.00 57.09 501 SER A CA 1
ATOM 3853 C C . SER A 1 501 ? 40.101 -14.604 -30.624 1.00 57.09 501 SER A C 1
ATOM 3855 O O . SER A 1 501 ? 40.318 -13.993 -31.670 1.00 57.09 501 SER A O 1
ATOM 3857 N N . GLU A 1 502 ? 38.862 -14.720 -30.139 1.00 60.25 502 GLU A N 1
ATOM 3858 C CA . GLU A 1 502 ? 37.652 -14.334 -30.875 1.00 60.25 502 GLU A CA 1
ATOM 3859 C C . GLU A 1 502 ? 37.372 -12.818 -30.810 1.00 60.25 502 GLU A C 1
ATOM 3861 O O . GLU A 1 502 ? 36.961 -12.298 -29.772 1.00 60.25 502 GLU A O 1
ATOM 3866 N N . ARG A 1 503 ? 37.605 -12.067 -31.892 1.00 55.50 503 ARG A N 1
ATOM 3867 C CA . ARG A 1 503 ? 37.334 -10.612 -31.951 1.00 55.50 503 ARG A CA 1
ATOM 3868 C C . ARG A 1 503 ? 35.853 -10.298 -31.702 1.00 55.50 503 ARG A C 1
ATOM 3870 O O . ARG A 1 503 ? 34.984 -11.041 -32.154 1.00 55.50 503 ARG A O 1
ATOM 3877 N N . GLY A 1 504 ? 35.562 -9.187 -31.024 1.00 55.62 504 GLY A N 1
ATOM 3878 C CA . GLY A 1 504 ? 34.192 -8.732 -30.763 1.00 55.62 504 GLY A CA 1
ATOM 3879 C C . GLY A 1 504 ? 33.925 -8.322 -29.313 1.00 55.62 504 GLY A C 1
ATOM 3880 O O . GLY A 1 504 ? 34.843 -8.120 -28.519 1.00 55.62 504 GLY A O 1
ATOM 3881 N N . LEU A 1 505 ? 32.643 -8.154 -28.980 1.00 49.72 505 LEU A N 1
ATOM 3882 C CA . LEU A 1 505 ? 32.182 -7.763 -27.647 1.00 49.72 505 LEU A CA 1
ATOM 3883 C C . LEU A 1 505 ? 32.236 -8.963 -26.688 1.00 49.72 505 LEU A C 1
ATOM 3885 O O . LEU A 1 505 ? 31.609 -9.989 -26.947 1.00 49.72 505 LEU A O 1
ATOM 3889 N N . ARG A 1 506 ? 32.967 -8.822 -25.580 1.00 69.88 506 ARG A N 1
ATOM 3890 C CA . ARG A 1 506 ? 33.193 -9.860 -24.563 1.00 69.88 506 ARG A CA 1
ATOM 3891 C C . ARG A 1 506 ? 32.802 -9.358 -23.173 1.00 69.88 506 ARG A C 1
ATOM 3893 O O . ARG A 1 506 ? 32.786 -8.154 -22.923 1.00 69.88 506 ARG A O 1
ATOM 3900 N N . ILE A 1 507 ? 32.534 -10.279 -22.257 1.00 63.84 507 ILE A N 1
ATOM 3901 C CA . ILE A 1 507 ? 32.388 -10.026 -20.822 1.00 63.84 507 ILE A CA 1
ATOM 3902 C C . ILE A 1 507 ? 33.641 -10.565 -20.134 1.00 63.84 507 ILE A C 1
ATOM 3904 O O . ILE A 1 507 ? 33.920 -11.759 -20.224 1.00 63.84 507 ILE A O 1
ATOM 3908 N N . ILE A 1 508 ? 34.402 -9.692 -19.476 1.00 64.50 508 ILE A N 1
ATOM 3909 C CA . ILE A 1 508 ? 35.615 -10.037 -18.716 1.00 64.50 508 ILE A CA 1
ATOM 3910 C C . ILE A 1 508 ? 35.504 -9.332 -17.364 1.00 64.50 508 ILE A C 1
ATOM 3912 O O . ILE A 1 508 ? 35.227 -8.133 -17.326 1.00 64.50 508 ILE A O 1
ATOM 3916 N N . ASN A 1 509 ? 35.669 -10.064 -16.256 1.00 58.59 509 ASN A N 1
ATOM 3917 C CA . ASN A 1 509 ? 35.572 -9.524 -14.889 1.00 58.59 509 ASN A CA 1
ATOM 3918 C C . ASN A 1 509 ? 34.308 -8.659 -14.673 1.00 58.59 509 ASN A C 1
ATOM 3920 O O . ASN A 1 509 ? 34.377 -7.545 -14.155 1.00 58.59 509 ASN A O 1
ATOM 3924 N N . HIS A 1 510 ? 33.152 -9.163 -15.128 1.00 55.47 510 HIS A N 1
ATOM 3925 C CA . HIS A 1 510 ? 31.833 -8.511 -15.039 1.00 55.47 510 HIS A CA 1
ATOM 3926 C C . HIS A 1 510 ? 31.692 -7.186 -15.815 1.00 55.47 510 HIS A C 1
ATOM 3928 O O . HIS A 1 510 ? 30.719 -6.454 -15.632 1.00 55.47 510 HIS A O 1
ATOM 3934 N N . LYS A 1 511 ? 32.630 -6.877 -16.718 1.00 47.56 511 LYS A N 1
ATOM 3935 C CA . LYS A 1 511 ? 32.603 -5.683 -17.573 1.00 47.56 511 LYS A CA 1
ATOM 3936 C C . LYS A 1 511 ? 32.485 -6.072 -19.045 1.00 47.56 511 LYS A C 1
ATOM 3938 O O . LYS A 1 511 ? 33.092 -7.043 -19.490 1.00 47.56 511 LYS A O 1
ATOM 3943 N N . LYS A 1 512 ? 31.720 -5.291 -19.815 1.00 51.38 512 LYS A N 1
ATOM 3944 C CA . LYS A 1 512 ? 31.646 -5.409 -21.280 1.00 51.38 512 LYS A CA 1
ATOM 3945 C C . LYS A 1 512 ? 32.880 -4.752 -21.905 1.00 51.38 512 LYS A C 1
ATOM 3947 O O . LYS A 1 512 ? 33.064 -3.548 -21.751 1.00 51.38 512 LYS A O 1
ATOM 3952 N N . ILE A 1 513 ? 33.693 -5.526 -22.620 1.00 55.81 513 ILE A N 1
ATOM 3953 C CA . ILE A 1 513 ? 34.950 -5.091 -23.244 1.00 55.81 513 ILE A CA 1
ATOM 3954 C C . ILE A 1 513 ? 34.919 -5.436 -24.737 1.00 55.81 513 ILE A C 1
ATOM 3956 O O . ILE A 1 513 ? 34.566 -6.552 -25.112 1.00 55.81 513 ILE A O 1
ATOM 3960 N N . ILE A 1 514 ? 35.281 -4.488 -25.606 1.00 56.91 514 ILE A N 1
ATOM 3961 C CA . ILE A 1 514 ? 35.439 -4.738 -27.047 1.00 56.91 514 ILE A CA 1
ATOM 3962 C C . ILE A 1 514 ? 36.896 -5.113 -27.310 1.00 56.91 514 ILE A C 1
ATOM 3964 O O . ILE A 1 514 ? 37.783 -4.284 -27.120 1.00 56.91 514 ILE A O 1
ATOM 3968 N N . VAL A 1 515 ? 37.131 -6.335 -27.785 1.00 56.41 515 VAL A N 1
ATOM 3969 C CA . VAL A 1 515 ? 38.463 -6.798 -28.199 1.00 56.41 515 VAL A CA 1
ATOM 3970 C C . VAL A 1 515 ? 38.542 -6.736 -29.724 1.00 56.41 515 VAL A C 1
ATOM 3972 O O . VAL A 1 515 ? 37.757 -7.403 -30.406 1.00 56.41 515 VAL A O 1
ATOM 3975 N N . LYS A 1 516 ? 39.433 -5.881 -30.243 1.00 54.75 516 LYS A N 1
ATOM 3976 C CA . LYS A 1 516 ? 39.588 -5.615 -31.684 1.00 54.75 516 LYS A CA 1
ATOM 3977 C C . LYS A 1 516 ? 40.296 -6.728 -32.443 1.00 54.75 516 LYS A C 1
ATOM 3979 O O . LYS A 1 516 ? 41.222 -7.361 -31.895 1.00 54.75 516 LYS A O 1
#

Organism: Prevotella dentalis (strain ATCC 49559 / DSM 3688 / JCM 13448 / NCTC 12043 / ES 2772) (NCBI:txid908937)

pLDDT: mean 71.27, std 23.85, range [20.92, 98.81]

Foldseek 3Di:
DDDDDDDDDDDDDDPDPDDDDDDAPDDADDDPDDDDWDKAWEKEADDDPPDQLQDQKKKFKDQPNHTFWIDRDPPPPRIDTIIGTDDAQTFIKMWIQHPVRDIDTDHDGDHDDDDDDDDDDDHDYDYPPDPVQVAQPDDDDDPPPAALALDAEARHAEEAEQVNLVVVLVRCQHPVRANQSHAEYECQRYAYDDDADVQASCASRQQHQEYEYADDHPPDDPCRNCRYNAPNHAYEYELPDDDDADERYHHHQEGAEHEDEFLGFHFAQAKHWYQKYKDKDWADWADDPPAQTQKFKFAALWKFPWKAAPQATAWEPPAPQCVPFADDPVRSRGHAYWFKWDAPQAATDGDGIHHHLGMIIIGQHAYPPDDPSNGGGTMMMRMDGRIMRHGDDPARDWHHHPWWTWGAFSAKAFADLQWFHQAQAADVVVRRGHRFWRAHSPGIDGGRGITTGGDVVNRPPRIGTRDDVCSGVPDDDDDADDPVQQPAFKADPSRHTDPPPDAAWIQGPNDTHGHD

Radius of gyration: 31.08 Å; chains: 1; bounding box: 77×73×88 Å

Secondary structure (DSSP, 8-state):
------------------------S---SS---S--PEEEEEEEE--BTTB---S--EEEEEETTEEEEEE----SSSEEEEEEEE-TT--EEEEEE-TTS-EEEE-------------SS--EEE-------EE--SS-----SS--TT--EEEEEEEE-HHHHHHHHHHH--TTS--TT--EEEEEEEEE-SSPPTT-TTTT-TT--EEEESSPPTT--HHHHT-SS-TT-EEEE-TT------BTEEETTEEEEEEEETTS----SS-EEEEEEEEEEEE-PPP-TTS--SEEEE--SB--SEEEETTEEEEETTSHHHHHSB-BTTBTTSBEEEEEEEE-SSSEEE-SSPPTT--EEEE----TTS-GGG---EEEEEEEEEEEEPPPPSSPPPEE-SSEEEEEESS-B---TT-EEE-SS-BGGGTBPTTSEEEETSSPBPTTEEEEEEPTTTTT-SEEE---SSTTS-PPP-----GGG--S-EE-TTSPBP-S---EEEEETTEEEEE-

Sequence (516 aa):
MTFKKSIVIFSLLIGCIGSNAVASDWTYDEPFIRQYFTSANLIIELRDGLKLLTGNVKLGAFCHDKLRGVQTPNVRDNIIYLTIHGEDDEVMDFRVLLEDGTERQLRYTYTYISNDMVGWDIPWQMNLFGLKAVDVNNGGMYSAKGSLADKQHLPLVGDWTASDFTRLKDSSTGSDGTTDEIRSINLAEARLVGSAPSGGWLSAFPNVGSVEANVLPDGMAVSEFLEGVNPNVLLYLPKTTTADPLSNVVIGTKAQRVVITDGAPFYALHTFKAVKAYYSRSFSLPTIEQRSAGWETITLPFRPSEFTATKGKLAPFGSAEIEHDMYEDTNPDGYRPFWLRCPDGTSFIQAKEILPNKAYIISMPNSTNYKEAYNITGDVAFTATNVYVMATPDEMSAEATTAYDLVPTMSKVKASDQVYVLNSKPIPASNLVAGEAFVRNGSDAQPFRAYASPKAGHSGASYFIIDVDKATAISHPSVLVSDSDLSGAAYDLNGRRLTGSERGLRIINHKKIIVK